Protein AF-A0A8B7QAJ6-F1 (afdb_monomer_lite)

Structure (mmCIF, N/CA/C/O backbone):
data_AF-A0A8B7QAJ6-F1
#
_entry.id   AF-A0A8B7QAJ6-F1
#
loop_
_atom_site.group_PDB
_atom_site.id
_atom_site.type_symbol
_atom_site.label_atom_id
_atom_site.label_alt_id
_atom_site.label_comp_id
_atom_site.label_asym_id
_atom_site.label_entity_id
_atom_site.label_seq_id
_atom_site.pdbx_PDB_ins_code
_atom_site.Cartn_x
_atom_site.Cartn_y
_atom_site.Cartn_z
_atom_site.occupancy
_atom_site.B_iso_or_equiv
_atom_site.auth_seq_id
_atom_site.auth_comp_id
_atom_site.auth_asym_id
_atom_site.auth_atom_id
_atom_site.pdbx_PDB_model_num
ATOM 1 N N . MET A 1 1 ? -40.095 -1.294 -1.589 1.00 33.19 1 MET A N 1
ATOM 2 C CA . MET A 1 1 ? -38.670 -1.291 -1.985 1.00 33.19 1 MET A CA 1
ATOM 3 C C . MET A 1 1 ? -38.020 -0.110 -1.271 1.00 33.19 1 MET A C 1
ATOM 5 O O . MET A 1 1 ? -38.062 0.997 -1.782 1.00 33.19 1 MET A O 1
ATOM 9 N N . TYR A 1 2 ? -37.567 -0.297 -0.029 1.00 33.94 2 TYR A N 1
ATOM 10 C CA . TYR A 1 2 ? -36.956 0.777 0.764 1.00 33.94 2 TYR A CA 1
ATOM 11 C C . TYR A 1 2 ? -35.429 0.615 0.713 1.00 33.94 2 TYR A C 1
ATOM 13 O O . TYR A 1 2 ? -34.953 -0.514 0.861 1.00 33.94 2 TYR A O 1
ATOM 21 N N . PRO A 1 3 ? -34.658 1.682 0.437 1.00 34.91 3 PRO A N 1
ATOM 22 C CA . PRO A 1 3 ? -33.202 1.600 0.381 1.00 34.91 3 PRO A CA 1
ATOM 23 C C . PRO A 1 3 ? -32.612 1.208 1.755 1.00 34.91 3 PRO A C 1
ATOM 25 O O . PRO A 1 3 ? -33.289 1.364 2.776 1.00 34.91 3 PRO A O 1
ATOM 28 N N . PRO A 1 4 ? -31.362 0.693 1.804 1.00 45.84 4 PRO A N 1
ATOM 29 C CA . PRO A 1 4 ? -30.633 0.495 3.066 1.00 45.84 4 PRO A CA 1
ATOM 30 C C . PRO A 1 4 ? -30.643 1.795 3.874 1.00 45.84 4 PRO A C 1
ATOM 32 O O . PRO A 1 4 ? -30.748 2.853 3.256 1.00 45.84 4 PRO A O 1
ATOM 35 N N . SER A 1 5 ? -30.550 1.722 5.213 1.00 52.25 5 SER A N 1
ATOM 36 C CA . SER A 1 5 ? -30.750 2.873 6.114 1.00 52.25 5 SER A CA 1
ATOM 37 C C . SER A 1 5 ? -30.172 4.164 5.493 1.00 52.25 5 SER A C 1
ATOM 39 O O . SER A 1 5 ? -28.950 4.311 5.360 1.00 52.25 5 SER A O 1
ATOM 41 N N . PRO A 1 6 ? -31.032 5.076 4.991 1.00 51.38 6 PRO A N 1
ATOM 42 C CA . PRO A 1 6 ? -30.605 6.103 4.033 1.00 51.38 6 PRO A CA 1
ATOM 43 C C . PRO A 1 6 ? -29.643 7.130 4.642 1.00 51.38 6 PRO A C 1
ATOM 45 O O . PRO A 1 6 ? -29.064 7.938 3.927 1.00 51.38 6 PRO A O 1
ATOM 48 N N . GLN A 1 7 ? -29.446 7.074 5.960 1.00 65.88 7 GLN A N 1
ATOM 49 C CA . GLN A 1 7 ? -28.558 7.945 6.716 1.00 65.88 7 GLN A CA 1
ATOM 50 C C . GLN A 1 7 ? -27.114 7.425 6.816 1.00 65.88 7 GLN A C 1
ATOM 52 O O . GLN A 1 7 ? -26.213 8.238 6.983 1.00 65.88 7 GLN A O 1
ATOM 57 N N . VAL A 1 8 ? -26.872 6.108 6.721 1.00 78.88 8 VAL A N 1
ATOM 58 C CA . VAL A 1 8 ? -25.520 5.527 6.905 1.00 78.88 8 VAL A CA 1
ATOM 59 C C . VAL A 1 8 ? -24.815 5.303 5.568 1.00 78.88 8 VAL A C 1
ATOM 61 O O . VAL A 1 8 ? -23.650 5.646 5.410 1.00 78.88 8 VAL A O 1
ATOM 64 N N . THR A 1 9 ? -25.540 4.786 4.573 1.00 79.94 9 THR A N 1
ATOM 65 C CA . THR A 1 9 ? -25.000 4.452 3.241 1.00 79.94 9 THR A CA 1
ATOM 66 C C . THR A 1 9 ? -24.290 5.599 2.492 1.00 79.94 9 THR A C 1
ATOM 68 O O . THR A 1 9 ? -23.315 5.304 1.805 1.00 79.94 9 THR A O 1
ATOM 71 N N . PRO A 1 10 ? -24.715 6.882 2.560 1.00 83.50 10 PRO A N 1
ATOM 72 C CA . PRO A 1 10 ? -24.036 7.949 1.815 1.00 83.50 10 PRO A CA 1
ATOM 73 C C . PRO A 1 10 ? -22.690 8.376 2.426 1.00 83.50 10 PRO A C 1
ATOM 75 O O . PRO A 1 10 ? -21.965 9.158 1.805 1.00 83.50 10 PRO A O 1
ATOM 78 N N . LEU A 1 11 ? -22.343 7.899 3.627 1.00 83.38 11 LEU A N 1
ATOM 79 C CA . LEU A 1 11 ? -21.072 8.216 4.274 1.00 83.38 11 LEU A CA 1
ATOM 80 C C . LEU A 1 11 ? -19.915 7.546 3.521 1.00 83.38 11 LEU A C 1
ATOM 82 O O . LEU A 1 11 ? -19.939 6.350 3.241 1.00 83.38 11 LEU A O 1
ATOM 86 N N . ARG A 1 12 ? -18.882 8.331 3.193 1.00 77.81 12 ARG A N 1
ATOM 87 C CA . ARG A 1 12 ? -17.734 7.858 2.398 1.00 77.81 12 ARG A CA 1
ATOM 88 C C . ARG A 1 12 ? -16.640 7.198 3.234 1.00 77.81 12 ARG A C 1
ATOM 90 O O . ARG A 1 12 ? -15.906 6.362 2.717 1.00 77.81 12 ARG A O 1
ATOM 97 N N . PHE A 1 13 ? -16.496 7.584 4.501 1.00 78.06 13 PHE A N 1
ATOM 98 C CA . PHE A 1 13 ? -15.418 7.099 5.361 1.00 78.06 13 PHE A CA 1
ATOM 99 C C . PHE A 1 13 ? -15.903 5.974 6.273 1.00 78.06 13 PHE A C 1
ATOM 101 O O . PHE A 1 13 ? -16.912 6.113 6.960 1.00 78.06 13 PHE A O 1
ATOM 108 N N . GLY A 1 14 ? -15.134 4.881 6.339 1.00 77.31 14 GLY A N 1
ATOM 109 C CA . GLY A 1 14 ? -15.485 3.714 7.156 1.00 77.31 14 GLY A CA 1
ATOM 110 C C . GLY A 1 14 ? -15.685 4.037 8.641 1.00 77.31 14 GLY A C 1
ATOM 111 O O . GLY A 1 14 ? -16.632 3.556 9.243 1.00 77.31 14 GLY A O 1
ATOM 112 N N . LYS A 1 15 ? -14.874 4.938 9.215 1.00 76.94 15 LYS A N 1
ATOM 113 C CA . LYS A 1 15 ? -15.010 5.341 10.628 1.00 76.94 15 LYS A CA 1
ATOM 114 C C . LYS A 1 15 ? -16.349 6.013 10.937 1.00 76.94 15 LYS A C 1
ATOM 116 O O . LYS A 1 15 ? -16.897 5.801 12.014 1.00 76.94 15 LYS A O 1
ATOM 121 N N . ASP A 1 16 ? -16.861 6.799 9.997 1.00 81.12 16 ASP A N 1
ATOM 122 C CA . ASP A 1 16 ? -18.128 7.513 10.159 1.00 81.12 16 ASP A CA 1
ATOM 123 C C . ASP A 1 16 ? -19.300 6.534 10.006 1.00 81.12 16 ASP A C 1
ATOM 125 O O . ASP A 1 16 ? -20.283 6.608 10.743 1.00 81.12 16 ASP A O 1
ATOM 129 N N . VAL A 1 17 ? -19.166 5.566 9.089 1.00 84.56 17 VAL A N 1
ATOM 130 C CA . VAL A 1 17 ? -20.109 4.448 8.931 1.00 84.56 17 VAL A CA 1
ATOM 131 C C . VAL A 1 17 ? -20.188 3.630 10.219 1.00 84.56 17 VAL A C 1
ATOM 133 O O . VAL A 1 17 ? -21.291 3.378 10.703 1.00 84.56 17 VAL A O 1
ATOM 136 N N . ASP A 1 18 ? -19.045 3.266 10.799 1.00 81.31 18 ASP A N 1
ATOM 137 C CA . ASP A 1 18 ? -18.968 2.499 12.045 1.00 81.31 18 ASP A CA 1
ATOM 138 C C . ASP A 1 18 ? -19.584 3.276 13.219 1.00 81.31 18 ASP A C 1
ATOM 140 O O . ASP A 1 18 ? -20.423 2.741 13.947 1.00 81.31 18 ASP A O 1
ATOM 144 N N . GLY A 1 19 ? -19.236 4.561 13.367 1.00 79.75 19 GLY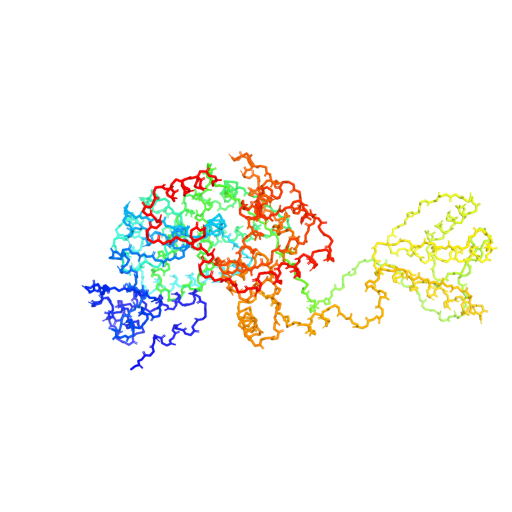 A N 1
ATOM 145 C CA . GLY A 1 19 ? -19.789 5.438 14.403 1.00 79.75 19 GLY A CA 1
ATOM 146 C C . GLY A 1 19 ? -21.307 5.581 14.293 1.00 79.75 19 GLY A C 1
ATOM 147 O O . GLY A 1 19 ? -22.032 5.406 15.276 1.00 79.75 19 GLY A O 1
ATOM 148 N N . LYS A 1 20 ? -21.824 5.803 13.079 1.00 82.88 20 LYS A N 1
ATOM 149 C CA . LYS A 1 20 ? -23.268 5.921 12.862 1.00 82.88 20 LYS A CA 1
ATOM 150 C C . LYS A 1 20 ? -23.992 4.586 13.029 1.00 82.88 20 LYS A C 1
ATOM 152 O O . LYS A 1 20 ? -25.082 4.569 13.600 1.00 82.88 20 LYS A O 1
ATOM 157 N N . CYS A 1 21 ? -23.402 3.478 12.583 1.00 84.44 21 CYS A N 1
ATOM 158 C CA . CYS A 1 21 ? -23.931 2.136 12.826 1.00 84.44 21 CYS A CA 1
ATOM 159 C C . CYS A 1 21 ? -24.071 1.888 14.334 1.00 84.44 21 CYS A C 1
ATOM 161 O O . CYS A 1 21 ? -25.157 1.547 14.800 1.00 84.44 21 CYS A O 1
ATOM 163 N N . HIS A 1 22 ? -23.025 2.198 15.106 1.00 79.88 22 HIS A N 1
ATOM 164 C CA . HIS A 1 22 ? -23.041 2.090 16.561 1.00 79.88 22 HIS A CA 1
ATOM 165 C C . HIS A 1 22 ? -24.148 2.936 17.200 1.00 79.88 22 HIS A C 1
ATOM 167 O O . HIS A 1 22 ? -24.888 2.426 18.038 1.00 79.88 22 HIS A O 1
ATOM 173 N N . SER A 1 23 ? -24.331 4.182 16.748 1.00 81.75 23 SER A N 1
ATOM 174 C CA . SER A 1 23 ? -25.391 5.066 17.257 1.00 81.75 23 SER A CA 1
ATOM 175 C C . SER A 1 23 ? -26.812 4.501 17.093 1.00 81.75 23 SER A C 1
ATOM 177 O O . SER A 1 23 ? -27.722 4.938 17.787 1.00 81.75 23 SER A O 1
ATOM 179 N N . LEU A 1 24 ? -27.009 3.534 16.186 1.00 83.50 24 LEU A N 1
ATOM 180 C CA . LEU A 1 24 ? -28.307 2.916 15.895 1.00 83.50 24 LEU A CA 1
ATOM 181 C C . LEU A 1 24 ? -28.462 1.500 16.466 1.00 83.50 24 LEU A C 1
ATOM 183 O O . LEU A 1 24 ? -29.592 1.028 16.584 1.00 83.50 24 LEU A O 1
ATOM 187 N N . THR A 1 25 ? -27.361 0.797 16.750 1.00 83.38 25 THR A N 1
ATOM 188 C CA . THR A 1 25 ? -27.375 -0.610 17.196 1.00 83.38 25 THR A CA 1
ATOM 189 C C . THR A 1 25 ? -26.867 -0.808 18.623 1.00 83.38 25 THR A C 1
ATOM 191 O O . THR A 1 25 ? -26.862 -1.936 19.112 1.00 83.38 25 THR A O 1
ATOM 194 N N . ALA A 1 26 ? -26.404 0.244 19.302 1.00 77.94 26 ALA A N 1
ATOM 195 C CA . ALA A 1 26 ? -25.867 0.128 20.653 1.00 77.94 26 ALA A CA 1
ATOM 196 C C . ALA A 1 26 ? -26.904 -0.413 21.654 1.00 77.94 26 ALA A C 1
ATOM 198 O O . ALA A 1 26 ? -28.081 -0.061 21.613 1.00 77.94 26 ALA A O 1
ATOM 199 N N . SER A 1 27 ? -26.451 -1.234 22.606 1.00 75.44 27 SER A N 1
ATOM 200 C CA . SER A 1 27 ? -27.291 -1.911 23.610 1.00 75.44 27 SER A CA 1
ATOM 201 C C . SER A 1 27 ? -28.209 -0.959 24.375 1.00 75.44 27 SER A C 1
ATOM 203 O O . SER A 1 27 ? -29.375 -1.274 24.590 1.00 75.44 27 SER A O 1
ATOM 205 N N . TYR A 1 28 ? -27.688 0.203 24.778 1.00 76.25 28 TYR A N 1
ATOM 206 C CA . TYR A 1 28 ? -28.457 1.200 25.521 1.00 76.25 28 TYR A CA 1
ATOM 207 C C . TYR A 1 28 ? -29.518 1.875 24.642 1.00 76.25 28 TYR A C 1
ATOM 209 O O . TYR A 1 28 ? -30.638 2.063 25.101 1.00 76.25 28 TYR A O 1
ATOM 217 N N . VAL A 1 29 ? -29.224 2.142 23.364 1.00 79.75 29 VAL A N 1
ATOM 218 C CA . VAL A 1 29 ? -30.201 2.687 22.402 1.00 79.75 29 VAL A CA 1
ATOM 219 C C . VAL A 1 29 ? -31.328 1.688 22.168 1.00 79.75 29 VAL A C 1
ATOM 221 O O . VAL A 1 29 ? -32.495 2.062 22.175 1.00 79.75 29 VAL A O 1
ATOM 224 N N . ARG A 1 30 ? -30.998 0.399 22.039 1.00 80.44 30 ARG A N 1
ATOM 225 C CA . ARG A 1 30 ? -31.990 -0.677 21.892 1.00 80.44 30 ARG A CA 1
ATOM 226 C C . ARG A 1 30 ? -32.877 -0.815 23.132 1.00 80.44 30 ARG A C 1
ATOM 228 O O . ARG A 1 30 ? -34.089 -0.954 23.004 1.00 80.44 30 ARG A O 1
ATOM 235 N N . ALA A 1 31 ? -32.292 -0.738 24.328 1.00 80.19 31 ALA A N 1
ATOM 236 C CA . ALA A 1 31 ? -33.040 -0.781 25.585 1.00 80.19 31 ALA A CA 1
ATOM 237 C C . ALA A 1 31 ? -33.952 0.446 25.757 1.00 80.19 31 ALA A C 1
ATOM 239 O O . ALA A 1 31 ? -35.096 0.305 26.182 1.00 80.19 31 ALA A O 1
ATOM 240 N N . GLN A 1 32 ? -33.475 1.637 25.383 1.00 80.25 32 GLN A N 1
ATOM 241 C CA . GLN A 1 32 ? -34.286 2.856 25.377 1.00 80.25 32 GLN A CA 1
ATOM 242 C C . GLN A 1 32 ? -35.402 2.777 24.330 1.00 80.25 32 GLN A C 1
ATOM 244 O O . GLN A 1 32 ? -36.522 3.170 24.621 1.00 80.25 32 GLN A O 1
ATOM 249 N N . TYR A 1 33 ? -35.145 2.196 23.156 1.00 81.38 33 TYR A N 1
ATOM 250 C CA . TYR A 1 33 ? -36.158 1.992 22.118 1.00 81.38 33 TYR A CA 1
ATOM 251 C C . TYR A 1 33 ? -37.296 1.058 22.561 1.00 81.38 33 TYR A C 1
ATOM 253 O O . TYR A 1 33 ? -38.456 1.283 22.222 1.00 81.38 33 TYR A O 1
ATOM 261 N N . GLN A 1 34 ? -36.993 0.033 23.365 1.00 80.44 34 GLN A N 1
ATOM 262 C CA . GLN A 1 34 ? -38.026 -0.821 23.969 1.00 80.44 34 GLN A CA 1
ATOM 263 C C . GLN A 1 34 ? -38.953 -0.044 24.917 1.00 80.44 34 GLN A C 1
ATOM 265 O O . GLN A 1 34 ? -40.098 -0.448 25.110 1.00 80.44 34 GLN A O 1
ATOM 270 N N . GLN A 1 35 ? -38.468 1.051 25.510 1.00 82.81 35 GLN A N 1
ATOM 271 C CA . GLN A 1 35 ? -39.243 1.921 26.398 1.00 82.81 35 GLN A CA 1
ATOM 272 C C . GLN A 1 35 ? -39.936 3.060 25.633 1.00 82.81 35 GLN A C 1
ATOM 274 O O . GLN A 1 35 ? -41.063 3.418 25.968 1.00 82.81 35 GLN A O 1
ATOM 279 N N . ASP A 1 36 ? -39.288 3.600 24.599 1.00 83.62 36 ASP A N 1
ATOM 280 C CA . ASP A 1 36 ? -39.780 4.686 23.753 1.00 83.62 36 ASP A CA 1
ATOM 281 C C . ASP A 1 36 ? -39.615 4.349 22.252 1.00 83.62 36 ASP A C 1
ATOM 283 O O . ASP A 1 36 ? -38.520 4.484 21.689 1.00 83.62 36 ASP A O 1
ATOM 287 N N . PRO A 1 37 ? -40.711 3.970 21.562 1.00 80.81 37 PRO A N 1
ATOM 288 C CA . PRO A 1 37 ? -40.695 3.616 20.141 1.00 80.81 37 PRO A CA 1
ATOM 289 C C . PRO A 1 37 ? -40.375 4.776 19.185 1.00 80.81 37 PRO A C 1
ATOM 291 O O . PRO A 1 37 ? -40.286 4.553 17.975 1.00 80.81 37 PRO A O 1
ATOM 294 N N . SER A 1 38 ? -40.255 6.014 19.677 1.00 81.12 38 SER A N 1
ATOM 295 C CA . SER A 1 38 ? -39.935 7.186 18.850 1.00 81.12 38 SER A CA 1
ATOM 296 C C . SER A 1 38 ? -38.433 7.357 18.580 1.00 81.12 38 SER A C 1
ATOM 298 O O . SER A 1 38 ? -38.045 8.114 17.685 1.00 81.12 38 SER A O 1
ATOM 300 N N . LEU A 1 39 ? -37.578 6.635 19.314 1.00 80.88 39 LEU A N 1
ATOM 301 C CA . LEU A 1 39 ? -36.126 6.731 19.191 1.00 80.88 39 LEU A CA 1
ATOM 302 C C . LEU A 1 39 ? -35.588 6.078 17.900 1.00 80.88 39 LEU A C 1
ATOM 304 O O . LEU A 1 39 ? -36.123 5.074 17.413 1.00 80.88 39 LEU A O 1
ATOM 308 N N . PRO A 1 40 ? -34.499 6.623 17.326 1.00 80.44 40 PRO A N 1
ATOM 309 C CA . PRO A 1 40 ? -33.894 6.076 16.119 1.00 80.44 40 PRO A CA 1
ATOM 310 C C . PRO A 1 40 ? -33.198 4.738 16.409 1.00 80.44 40 PRO A C 1
ATOM 312 O O . PRO A 1 40 ? -32.322 4.657 17.264 1.00 80.44 40 PRO A O 1
ATOM 315 N N . HIS A 1 41 ? -33.535 3.701 15.642 1.00 83.81 41 HIS A N 1
ATOM 316 C CA . HIS A 1 41 ? -32.908 2.378 15.716 1.00 83.81 41 HIS A CA 1
ATOM 317 C C . HIS A 1 41 ? -32.678 1.802 14.310 1.00 83.81 41 HIS A C 1
ATOM 319 O O . HIS A 1 41 ? -33.256 2.257 13.316 1.00 83.81 41 HIS A O 1
ATOM 325 N N . CYS A 1 42 ? -31.830 0.777 14.205 1.00 85.44 42 CYS A N 1
ATOM 326 C CA . CYS A 1 42 ? -31.621 0.064 12.947 1.00 85.44 42 CYS A CA 1
ATOM 327 C C . CYS A 1 42 ? -32.628 -1.082 12.778 1.00 85.44 42 CYS A C 1
ATOM 329 O O . CYS A 1 42 ? -32.404 -2.190 13.265 1.00 85.44 42 CYS A O 1
ATOM 331 N N . ARG A 1 43 ? -33.691 -0.850 12.001 1.00 85.75 43 ARG A N 1
ATOM 332 C CA . ARG A 1 43 ? -34.704 -1.873 11.688 1.00 85.75 43 ARG A CA 1
ATOM 333 C C . ARG A 1 43 ? -34.108 -3.188 11.160 1.00 85.75 43 ARG A C 1
ATOM 335 O O . ARG A 1 43 ? -34.517 -4.257 11.590 1.00 85.75 43 ARG A O 1
ATOM 342 N N . PHE A 1 44 ? -33.108 -3.110 10.276 1.00 88.31 44 PHE A N 1
ATOM 343 C CA . PHE A 1 44 ? -32.477 -4.293 9.672 1.00 88.31 44 PHE A CA 1
ATOM 344 C C . PHE A 1 44 ? -31.742 -5.182 10.682 1.00 88.31 44 PHE A C 1
ATOM 346 O O . PHE A 1 44 ? -31.613 -6.389 10.479 1.00 88.31 44 PHE A O 1
ATOM 353 N N . TYR A 1 45 ? -31.190 -4.581 11.737 1.00 87.88 45 TYR A N 1
ATOM 354 C CA . TYR A 1 45 ? -30.513 -5.328 12.790 1.00 87.88 45 TYR A CA 1
ATOM 355 C C . TYR A 1 45 ? -31.524 -5.955 13.750 1.00 87.88 45 TYR A C 1
ATOM 357 O O . TYR A 1 45 ? -31.380 -7.129 14.064 1.00 87.88 45 TYR A O 1
ATOM 365 N N . GLU A 1 46 ? -32.570 -5.222 14.144 1.00 85.88 46 GLU A N 1
ATOM 366 C CA . GLU A 1 46 ? -33.631 -5.768 15.004 1.00 85.88 46 GLU A CA 1
ATOM 367 C C . GLU A 1 46 ? -34.349 -6.951 14.341 1.00 85.88 46 GLU A C 1
ATOM 369 O O . GLU A 1 46 ? -34.492 -8.005 14.953 1.00 85.88 46 GLU A O 1
ATOM 374 N N . GLU A 1 47 ? -34.725 -6.837 13.061 1.00 86.69 47 GLU A N 1
ATOM 375 C CA . GLU A 1 47 ? -35.355 -7.945 12.323 1.00 86.69 47 GLU A CA 1
ATOM 376 C C . GLU A 1 47 ? -34.425 -9.170 12.211 1.00 86.69 47 GLU A C 1
ATOM 378 O O . GLU A 1 47 ? -34.880 -10.316 12.292 1.00 86.69 47 GLU A O 1
ATOM 383 N N . PHE A 1 48 ? -33.113 -8.944 12.076 1.00 87.75 48 PHE A N 1
ATOM 384 C CA . PHE A 1 48 ? -32.113 -10.013 12.086 1.00 87.75 48 PHE A CA 1
ATOM 385 C C . PHE A 1 48 ? -31.942 -10.646 13.476 1.00 87.75 48 PHE A C 1
ATOM 387 O O . PHE A 1 48 ? -31.799 -11.863 13.578 1.00 87.75 48 PHE A O 1
ATOM 394 N N . ASP A 1 49 ? -31.977 -9.857 14.548 1.00 85.38 49 ASP A N 1
ATOM 395 C CA . ASP A 1 49 ? -31.829 -10.360 15.916 1.00 85.38 49 ASP A CA 1
ATOM 396 C C . ASP A 1 49 ? -33.015 -11.243 16.327 1.00 85.38 49 ASP A C 1
ATOM 398 O O . ASP A 1 49 ? -32.825 -12.272 16.975 1.00 85.38 49 ASP A O 1
ATOM 402 N N . VAL A 1 50 ? -34.225 -10.879 15.888 1.00 84.81 50 VAL A N 1
ATOM 403 C CA . VAL A 1 50 ? -35.462 -11.614 16.193 1.00 84.81 50 VAL A CA 1
ATOM 404 C C . VAL A 1 50 ? -35.572 -12.917 15.393 1.00 84.81 50 VAL A C 1
ATOM 406 O O . VAL A 1 50 ? -35.894 -13.958 15.965 1.00 84.81 50 VAL A O 1
ATOM 409 N N . HIS A 1 51 ? -35.320 -12.885 14.079 1.00 84.69 51 HIS A N 1
ATOM 410 C CA . HIS A 1 51 ? -35.588 -14.028 13.189 1.00 84.69 51 HIS A CA 1
ATOM 411 C C . HIS A 1 51 ? -34.333 -14.627 12.540 1.00 84.69 51 HIS A C 1
ATOM 413 O O . HIS A 1 51 ? -34.261 -15.834 12.311 1.00 84.69 51 HIS A O 1
ATOM 419 N N . GLY A 1 52 ? -33.337 -13.796 12.240 1.00 77.88 52 GLY A N 1
ATOM 420 C CA . GLY A 1 52 ? -32.186 -14.162 11.412 1.00 77.88 52 GLY A CA 1
ATOM 421 C C . GLY A 1 52 ? -31.183 -15.107 12.072 1.00 77.88 52 GLY A C 1
ATOM 422 O O . GLY A 1 52 ? -30.483 -15.824 11.367 1.00 77.88 52 GLY A O 1
ATOM 423 N N . ARG A 1 53 ? -31.130 -15.180 13.409 1.00 81.06 53 ARG A N 1
ATOM 424 C CA . ARG A 1 53 ? -30.237 -16.126 14.114 1.00 81.06 53 ARG A CA 1
ATOM 425 C C . ARG A 1 53 ? -30.689 -17.582 14.031 1.00 81.06 53 ARG A C 1
ATOM 427 O O . ARG A 1 53 ? -29.885 -18.480 14.231 1.00 81.06 53 ARG A O 1
ATOM 434 N N . GLN A 1 54 ? -31.975 -17.827 13.789 1.00 81.38 54 GLN A N 1
ATOM 435 C CA . GLN A 1 54 ? -32.535 -19.184 13.783 1.00 81.38 54 GLN A CA 1
ATOM 436 C C . GLN A 1 54 ? -32.428 -19.851 12.409 1.00 81.38 54 GLN A C 1
ATOM 438 O O . GLN A 1 54 ? -32.479 -21.075 12.309 1.00 81.38 54 GLN A O 1
ATOM 443 N N . VAL A 1 55 ? -32.293 -19.050 11.350 1.00 81.69 55 VAL A N 1
ATOM 444 C CA . VAL A 1 55 ? -32.306 -19.519 9.967 1.00 81.69 55 VAL A CA 1
ATOM 445 C C . VAL A 1 55 ? -30.909 -19.344 9.373 1.00 81.69 55 VAL A C 1
ATOM 447 O O . VAL A 1 55 ? -30.518 -18.212 9.083 1.00 81.69 55 VAL A O 1
ATOM 450 N N . PRO A 1 56 ? -30.140 -20.429 9.170 1.00 83.44 56 PRO A N 1
ATOM 451 C CA . PRO A 1 56 ? -28.861 -20.328 8.484 1.00 83.44 56 PRO A CA 1
ATOM 452 C C . PRO A 1 56 ? -29.073 -19.934 7.019 1.00 83.44 56 PRO A C 1
ATOM 454 O O . PRO A 1 56 ? -30.108 -20.232 6.413 1.00 83.44 56 PRO A O 1
ATOM 457 N N . LEU A 1 57 ? -28.068 -19.285 6.428 1.00 87.75 57 LEU A N 1
ATOM 458 C CA . LEU A 1 57 ? -28.065 -19.025 4.991 1.00 87.75 57 LEU A CA 1
ATOM 459 C C . LEU A 1 57 ? -28.157 -20.351 4.214 1.00 87.75 57 LEU A C 1
ATOM 461 O O . LEU A 1 57 ? -27.439 -21.300 4.545 1.00 87.75 57 LEU A O 1
ATOM 465 N N . PRO A 1 58 ? -29.010 -20.439 3.174 1.00 87.88 58 PRO A N 1
ATOM 466 C CA . PRO A 1 58 ? -29.084 -21.638 2.354 1.00 87.88 58 PRO A CA 1
ATOM 467 C C . PRO A 1 58 ? -27.769 -21.852 1.597 1.00 87.88 58 PRO A C 1
ATOM 469 O O . PRO A 1 58 ? -27.030 -20.899 1.332 1.00 87.88 58 PRO A O 1
ATOM 472 N N . ALA A 1 59 ? -27.493 -23.105 1.227 1.00 89.31 59 ALA A N 1
ATOM 473 C CA . ALA A 1 59 ? -26.290 -23.460 0.485 1.00 89.31 59 ALA A CA 1
ATOM 474 C C . ALA A 1 59 ? -26.202 -22.659 -0.825 1.00 89.31 59 ALA A C 1
ATOM 476 O O . ALA A 1 59 ? -27.103 -22.703 -1.662 1.00 89.31 59 ALA A O 1
ATOM 477 N N . GLY A 1 60 ? -25.114 -21.910 -0.980 1.00 90.56 60 GLY A N 1
ATOM 478 C CA . GLY A 1 60 ? -24.884 -21.023 -2.111 1.00 90.56 60 GLY A CA 1
ATOM 479 C C . GLY A 1 60 ? -23.573 -20.262 -1.955 1.00 90.56 60 GLY A C 1
ATOM 480 O O . GLY A 1 60 ? -23.023 -20.171 -0.857 1.00 90.56 60 GLY A O 1
ATOM 481 N N . ILE A 1 61 ? -23.068 -19.731 -3.065 1.00 93.25 61 ILE A N 1
ATOM 482 C CA . ILE A 1 61 ? -21.911 -18.833 -3.081 1.00 93.25 61 ILE A CA 1
ATOM 483 C C . ILE A 1 61 ? -22.461 -17.411 -3.097 1.00 93.25 61 ILE A C 1
ATOM 485 O O . ILE A 1 61 ? -23.286 -17.085 -3.949 1.00 93.25 61 ILE A O 1
ATOM 489 N N . TYR A 1 62 ? -22.024 -16.582 -2.151 1.00 92.56 62 TYR A N 1
ATOM 490 C CA . TYR A 1 62 ? -22.526 -15.222 -1.998 1.00 92.56 62 TYR A CA 1
ATOM 491 C C . TYR A 1 62 ? -21.393 -14.211 -2.125 1.00 92.56 62 TYR A C 1
ATOM 493 O O . TYR A 1 62 ? -20.490 -14.178 -1.287 1.00 92.56 62 TYR A O 1
ATOM 501 N N . ASN A 1 63 ? -21.477 -13.337 -3.127 1.00 93.12 63 ASN A N 1
ATOM 502 C CA . ASN A 1 63 ? -20.645 -12.141 -3.183 1.00 93.12 63 ASN A CA 1
ATOM 503 C C . ASN A 1 63 ? -21.215 -11.037 -2.275 1.00 93.12 63 ASN A C 1
ATOM 505 O O . ASN A 1 63 ? -22.323 -11.134 -1.740 1.00 93.12 63 ASN A O 1
ATOM 509 N N . LEU A 1 64 ? -20.472 -9.935 -2.125 1.00 90.25 64 LEU A N 1
ATOM 510 C CA . LEU A 1 64 ? -20.902 -8.791 -1.310 1.00 90.25 64 LEU A CA 1
ATOM 511 C C . LEU A 1 64 ? -22.253 -8.218 -1.764 1.00 90.25 64 LEU A C 1
ATOM 513 O O . LEU A 1 64 ? -23.069 -7.827 -0.929 1.00 90.25 64 LEU A O 1
ATOM 517 N N . ASP A 1 65 ? -22.504 -8.170 -3.071 1.00 91.19 65 ASP A N 1
ATOM 518 C CA . ASP A 1 65 ? -23.761 -7.647 -3.609 1.00 91.19 65 ASP A CA 1
ATOM 519 C C . ASP A 1 65 ? -24.912 -8.652 -3.501 1.00 91.19 65 ASP A C 1
ATOM 521 O O . ASP A 1 65 ? -26.043 -8.246 -3.224 1.00 91.19 65 ASP A O 1
ATOM 525 N N . ASP A 1 66 ? -24.622 -9.954 -3.571 1.00 92.88 66 ASP A N 1
ATOM 526 C CA . ASP A 1 66 ? -25.610 -11.008 -3.327 1.00 92.88 66 ASP A CA 1
ATOM 527 C C . ASP A 1 66 ? -26.080 -10.988 -1.871 1.00 92.88 66 ASP A C 1
ATOM 529 O O . ASP A 1 66 ? -27.283 -11.030 -1.605 1.00 92.88 66 ASP A O 1
ATOM 533 N N . LEU A 1 67 ? -25.155 -10.827 -0.916 1.00 91.38 67 LEU A N 1
ATOM 534 C CA . LEU A 1 67 ? -25.486 -10.670 0.504 1.00 91.38 67 LEU A CA 1
ATOM 535 C C . LEU A 1 67 ? -26.355 -9.434 0.747 1.00 91.38 67 LEU A C 1
ATOM 537 O O . LEU A 1 67 ? -27.352 -9.508 1.468 1.00 91.38 67 LEU A O 1
ATOM 541 N N . LYS A 1 68 ? -26.037 -8.297 0.111 1.00 91.69 68 LYS A N 1
ATOM 542 C CA . LYS A 1 68 ? -26.891 -7.098 0.174 1.00 91.69 68 LYS A CA 1
ATOM 543 C C . LYS A 1 68 ? -28.270 -7.359 -0.433 1.00 91.69 68 LYS A C 1
ATOM 545 O O . LYS A 1 68 ? -29.263 -6.870 0.103 1.00 91.69 68 LYS A O 1
ATOM 550 N N . ALA A 1 69 ? -28.358 -8.109 -1.531 1.00 91.00 69 ALA A N 1
ATOM 551 C CA . ALA A 1 69 ? -29.628 -8.461 -2.159 1.00 91.00 69 ALA A CA 1
ATOM 552 C C . ALA A 1 69 ? -30.475 -9.382 -1.265 1.00 91.00 69 ALA A C 1
ATOM 554 O O . ALA A 1 69 ? -31.684 -9.177 -1.151 1.00 91.00 69 ALA A O 1
ATOM 555 N N . VAL A 1 70 ? -29.860 -10.353 -0.583 1.00 89.62 70 VAL A N 1
ATOM 556 C CA . VAL A 1 70 ? -30.519 -11.187 0.438 1.00 89.62 70 VAL A CA 1
ATOM 557 C C . VAL A 1 70 ? -31.022 -10.322 1.592 1.00 89.62 70 VAL A C 1
ATOM 559 O O . VAL A 1 70 ? -32.213 -10.370 1.899 1.00 89.62 70 VAL A O 1
ATOM 562 N N . GLY A 1 71 ? -30.172 -9.450 2.143 1.00 89.56 71 GLY A N 1
ATOM 563 C CA . GLY A 1 71 ? -30.559 -8.520 3.208 1.00 89.56 71 GLY A CA 1
ATOM 564 C C . GLY A 1 71 ? -31.727 -7.610 2.813 1.00 89.56 71 GLY A C 1
ATOM 565 O O . GLY A 1 71 ? -32.656 -7.415 3.591 1.00 89.56 71 GLY A O 1
ATOM 566 N N . ARG A 1 72 ? -31.764 -7.125 1.563 1.00 88.88 72 ARG A N 1
ATOM 567 C CA . ARG A 1 72 ? -32.891 -6.332 1.034 1.00 88.88 72 ARG A CA 1
ATOM 568 C C . ARG A 1 72 ? -34.180 -7.134 0.858 1.00 88.88 72 ARG A C 1
ATOM 570 O O . ARG A 1 72 ? -35.254 -6.560 1.008 1.00 88.88 72 ARG A O 1
ATOM 577 N N . ARG A 1 73 ? -34.092 -8.420 0.504 1.00 89.25 73 ARG A N 1
ATOM 578 C CA . ARG A 1 73 ? -35.264 -9.295 0.320 1.00 89.25 73 ARG A CA 1
ATOM 579 C C . ARG A 1 73 ? -35.880 -9.722 1.649 1.00 89.25 73 ARG A C 1
ATOM 581 O O . ARG A 1 73 ? -37.098 -9.738 1.756 1.00 89.25 73 ARG A O 1
ATOM 588 N N . GLN A 1 74 ? -35.046 -10.066 2.628 1.00 87.44 74 GLN A N 1
ATOM 589 C CA . GLN A 1 74 ? -35.480 -10.596 3.927 1.00 87.44 74 GLN A CA 1
ATOM 590 C C . GLN A 1 74 ? -35.628 -9.525 5.017 1.00 87.44 74 GLN A C 1
ATOM 592 O O . GLN A 1 74 ? -36.204 -9.812 6.057 1.00 87.44 74 GLN A O 1
ATOM 597 N N . GLY A 1 75 ? -35.124 -8.306 4.793 1.00 89.19 75 GLY A N 1
ATOM 598 C CA . GLY A 1 75 ? -35.116 -7.246 5.808 1.00 89.19 75 GLY A CA 1
ATOM 599 C C . GLY A 1 75 ? -33.972 -7.368 6.819 1.00 89.19 75 GLY A C 1
ATOM 600 O O . GLY A 1 75 ? -33.949 -6.666 7.821 1.00 89.19 75 GLY A O 1
ATOM 601 N N . TRP A 1 76 ? -32.975 -8.217 6.568 1.00 91.25 76 TRP A N 1
ATOM 602 C CA . TRP A 1 76 ? -31.873 -8.450 7.504 1.00 91.25 76 TRP A CA 1
ATOM 603 C C . TRP A 1 76 ? -30.642 -7.603 7.210 1.00 91.25 76 TRP A C 1
ATOM 605 O O . TRP A 1 76 ? -30.338 -7.266 6.063 1.00 91.25 76 TRP A O 1
ATOM 615 N N . CYS A 1 77 ? -29.881 -7.297 8.260 1.00 89.12 77 CYS A N 1
ATOM 616 C CA . CYS A 1 77 ? -28.587 -6.648 8.117 1.00 89.12 77 CYS A CA 1
ATOM 617 C C . CYS A 1 77 ? -27.561 -7.623 7.504 1.00 89.12 77 CYS A C 1
ATOM 619 O O . CYS A 1 77 ? -27.180 -8.591 8.167 1.00 89.12 77 CYS A O 1
ATOM 621 N N . PRO A 1 78 ? -27.043 -7.364 6.286 1.00 90.62 78 PRO A N 1
ATOM 622 C CA . PRO A 1 78 ? -26.130 -8.289 5.616 1.00 90.62 78 PRO A CA 1
ATOM 623 C C . PRO A 1 78 ? -24.787 -8.437 6.343 1.00 90.62 78 PRO A C 1
ATOM 625 O O . PRO A 1 78 ? -24.177 -9.497 6.280 1.00 90.62 78 PRO A O 1
ATOM 628 N N . TYR A 1 79 ? -24.336 -7.404 7.062 1.00 88.38 79 TYR A N 1
ATOM 629 C CA . TYR A 1 79 ? -23.081 -7.435 7.818 1.00 88.38 79 TYR A CA 1
ATOM 630 C C . TYR A 1 79 ? -23.130 -8.442 8.977 1.00 88.38 79 TYR A C 1
ATOM 632 O O . TYR A 1 79 ? -22.274 -9.318 9.082 1.00 88.38 79 TYR A O 1
ATOM 640 N N . PHE A 1 80 ? -24.161 -8.357 9.823 1.00 86.44 80 PHE A N 1
ATOM 641 C CA . PHE A 1 80 ? -24.330 -9.282 10.946 1.00 86.44 80 PHE A CA 1
ATOM 642 C C . PHE A 1 80 ? -24.732 -10.686 10.488 1.00 86.44 80 PHE A C 1
ATOM 644 O O . PHE A 1 80 ? -24.285 -11.664 11.083 1.00 86.44 80 PHE A O 1
ATOM 651 N N . LEU A 1 81 ? -25.495 -10.789 9.396 1.00 88.44 81 LEU A N 1
ATOM 652 C CA . LEU A 1 81 ? -25.813 -12.061 8.750 1.00 88.44 81 LEU A CA 1
ATOM 653 C C . LEU A 1 81 ? -24.551 -12.786 8.270 1.00 88.44 81 LEU A C 1
ATOM 655 O O . LEU A 1 81 ? -24.373 -13.964 8.577 1.00 88.44 81 LEU A O 1
ATOM 659 N N . ALA A 1 82 ? -23.660 -12.085 7.559 1.00 88.62 82 ALA A N 1
ATOM 660 C CA . ALA A 1 82 ? -22.395 -12.647 7.096 1.00 88.62 82 ALA A CA 1
ATOM 661 C C . ALA A 1 82 ? -21.533 -13.106 8.273 1.00 88.62 82 ALA A C 1
ATOM 663 O O . ALA A 1 82 ? -21.040 -14.228 8.254 1.00 88.62 82 ALA A O 1
ATOM 664 N N . ARG A 1 83 ? -21.423 -12.275 9.319 1.00 84.62 83 ARG A N 1
ATOM 665 C CA . ARG A 1 83 ? -20.670 -12.595 10.536 1.00 84.62 83 ARG A CA 1
ATOM 666 C C . ARG A 1 83 ? -21.188 -13.858 11.222 1.00 84.62 83 ARG A C 1
ATOM 668 O O . ARG A 1 83 ? -20.413 -14.769 11.460 1.00 84.62 83 ARG A O 1
ATOM 675 N N . TYR A 1 84 ? -22.492 -13.943 11.479 1.00 84.50 84 TYR A N 1
ATOM 676 C CA . TYR A 1 84 ? -23.090 -15.127 12.103 1.00 84.50 84 TYR A CA 1
ATOM 677 C C . TYR A 1 84 ? -22.902 -16.391 11.249 1.00 84.50 84 TYR A C 1
ATOM 679 O O . TYR A 1 84 ? -22.659 -17.479 11.765 1.00 84.50 84 TYR A O 1
ATOM 687 N N . SER A 1 85 ? -22.950 -16.238 9.924 1.00 87.44 85 SER A N 1
ATOM 688 C CA . SER A 1 85 ? -22.816 -17.352 8.983 1.00 87.44 85 SER A CA 1
ATOM 689 C C . SER A 1 85 ? -21.388 -17.897 8.859 1.00 87.44 85 SER A C 1
ATOM 691 O O . SER A 1 85 ? -21.223 -18.977 8.295 1.00 87.44 85 SER A O 1
ATOM 693 N N . ILE A 1 86 ? -20.364 -17.222 9.407 1.00 86.31 86 ILE A N 1
ATOM 694 C CA . ILE A 1 86 ? -18.971 -17.715 9.418 1.00 86.31 86 ILE A CA 1
ATOM 695 C C . ILE A 1 86 ? -18.883 -19.082 10.108 1.00 86.31 86 ILE A C 1
ATOM 697 O O . ILE A 1 86 ? -18.172 -19.960 9.626 1.00 86.31 86 ILE A O 1
ATOM 701 N N . LEU A 1 87 ? -19.660 -19.296 11.176 1.00 81.94 87 LEU A N 1
ATOM 702 C CA . LEU A 1 87 ? -19.693 -20.553 11.938 1.00 81.94 87 LEU A CA 1
ATOM 703 C C . LEU A 1 87 ? -20.168 -21.759 11.112 1.00 81.94 87 LEU A C 1
ATOM 705 O O . LEU A 1 87 ? -19.804 -22.896 11.409 1.00 81.94 87 LEU A O 1
ATOM 709 N N . HIS A 1 88 ? -20.994 -21.521 10.092 1.00 84.56 88 HIS A N 1
ATOM 710 C CA . HIS A 1 88 ? -21.580 -22.563 9.245 1.00 84.56 88 HIS A CA 1
ATOM 711 C C . HIS A 1 88 ? -20.929 -22.648 7.858 1.00 84.56 88 HIS A C 1
ATOM 713 O O . HIS A 1 88 ? -21.195 -23.591 7.114 1.00 84.56 88 HIS A O 1
ATOM 719 N N . ALA A 1 89 ? -20.092 -21.677 7.494 1.00 87.19 89 ALA A N 1
ATOM 720 C CA . ALA A 1 89 ? -19.458 -21.613 6.188 1.00 87.19 89 ALA A CA 1
ATOM 721 C C . ALA A 1 89 ? -18.285 -22.599 6.077 1.00 87.19 89 ALA A C 1
ATOM 723 O O . ALA A 1 89 ? -17.473 -22.743 6.990 1.00 87.19 89 ALA A O 1
ATOM 724 N N . ASN A 1 90 ? -18.155 -23.250 4.919 1.00 88.19 90 ASN A N 1
ATOM 725 C CA . ASN A 1 90 ? -16.997 -24.101 4.625 1.00 88.19 90 ASN A CA 1
ATOM 726 C C . ASN A 1 90 ? -15.811 -23.308 4.062 1.00 88.19 90 ASN A C 1
ATOM 728 O O . ASN A 1 90 ? -14.663 -23.658 4.316 1.00 88.19 90 ASN A O 1
ATOM 732 N N . VAL A 1 91 ? -16.091 -22.255 3.291 1.00 90.62 91 VAL A N 1
ATOM 733 C CA . VAL A 1 91 ? -15.087 -21.389 2.664 1.00 90.62 91 VAL A CA 1
ATOM 734 C C . VAL A 1 91 ? -15.431 -19.948 3.004 1.00 90.62 91 VAL A C 1
ATOM 736 O O . VAL A 1 91 ? -16.551 -19.503 2.761 1.00 90.62 91 VAL A O 1
ATOM 739 N N . VAL A 1 92 ? -14.463 -19.223 3.560 1.00 89.00 92 VAL A N 1
ATOM 740 C CA . VAL A 1 92 ? -14.607 -17.812 3.923 1.00 89.00 92 VAL A CA 1
ATOM 741 C C . VAL A 1 92 ? -13.451 -17.036 3.305 1.00 89.00 92 VAL A C 1
ATOM 743 O O . VAL A 1 92 ? -12.294 -17.419 3.458 1.00 89.00 92 VAL A O 1
ATOM 746 N N . VAL A 1 93 ? -13.768 -15.946 2.605 1.00 90.69 93 VAL A N 1
ATOM 747 C CA . VAL A 1 93 ? -12.786 -15.086 1.932 1.00 90.69 93 VAL A CA 1
ATOM 748 C C . VAL A 1 93 ? -12.852 -13.689 2.545 1.00 90.69 93 VAL A C 1
ATOM 750 O O . VAL A 1 93 ? -13.868 -13.006 2.440 1.00 90.69 93 VAL A O 1
ATOM 753 N N . TYR A 1 94 ? -11.770 -13.257 3.193 1.00 87.75 94 TYR A N 1
ATOM 754 C CA . TYR A 1 94 ? -11.623 -11.909 3.749 1.00 87.75 94 TYR A CA 1
ATOM 755 C C . TYR A 1 94 ? -10.167 -11.425 3.660 1.00 87.75 94 TYR A C 1
ATOM 757 O O . TYR A 1 94 ? -9.244 -12.201 3.432 1.00 87.75 94 TYR A O 1
ATOM 765 N N . SER A 1 95 ? -9.958 -10.120 3.847 1.00 86.31 95 SER A N 1
ATOM 766 C CA . SER A 1 95 ? -8.632 -9.481 3.804 1.00 86.31 95 SER A CA 1
ATOM 767 C C . SER A 1 95 ? -7.748 -9.860 5.003 1.00 86.31 95 SER A C 1
ATOM 769 O O . SER A 1 95 ? -8.260 -10.116 6.094 1.00 86.31 95 SER A O 1
ATOM 771 N N . TYR A 1 96 ? -6.417 -9.795 4.846 1.00 83.88 96 TYR A N 1
ATOM 772 C CA . TYR A 1 96 ? -5.445 -10.115 5.903 1.00 83.88 96 TYR A CA 1
ATOM 773 C C . TYR A 1 96 ? -5.680 -9.356 7.210 1.00 83.88 96 TYR A C 1
ATOM 775 O O . TYR A 1 96 ? -5.408 -9.891 8.283 1.00 83.88 96 TYR A O 1
ATOM 783 N N . HIS A 1 97 ? -6.200 -8.126 7.140 1.00 82.06 97 HIS A N 1
ATOM 784 C CA . HIS A 1 97 ? -6.468 -7.311 8.325 1.00 82.06 97 HIS A CA 1
ATOM 785 C C . HIS A 1 97 ? -7.438 -7.988 9.301 1.00 82.06 97 HIS A C 1
ATOM 787 O O . HIS A 1 97 ? -7.285 -7.819 10.504 1.00 82.06 97 HIS A O 1
ATOM 793 N N . TYR A 1 98 ? -8.381 -8.803 8.821 1.00 82.12 98 TYR A N 1
ATOM 794 C CA . TYR A 1 98 ? -9.322 -9.513 9.694 1.00 82.12 98 TYR A CA 1
ATOM 795 C C . TYR A 1 98 ? -8.669 -10.633 10.507 1.00 82.12 98 TYR A C 1
ATOM 797 O O . TYR A 1 98 ? -9.214 -11.016 11.536 1.00 82.12 98 TYR A O 1
ATOM 805 N N . LEU A 1 99 ? -7.516 -11.146 10.066 1.00 81.75 99 LEU A N 1
ATOM 806 C CA . LEU A 1 99 ? -6.796 -12.226 10.742 1.00 81.75 99 LEU A CA 1
ATOM 807 C C . LEU A 1 99 ? -5.562 -11.731 11.505 1.00 81.75 99 LEU A C 1
ATOM 809 O O . LEU A 1 99 ? -5.234 -12.278 12.553 1.00 81.75 99 LEU A O 1
ATOM 813 N N . LEU A 1 100 ? -4.873 -10.717 10.977 1.00 80.75 100 LEU A N 1
ATOM 814 C CA . LEU A 1 100 ? -3.608 -10.216 11.519 1.00 80.75 100 LEU A CA 1
ATOM 815 C C . LEU A 1 100 ? -3.768 -8.980 12.404 1.00 80.75 100 LEU A C 1
ATOM 817 O O . LEU A 1 100 ? -2.901 -8.743 13.243 1.00 80.75 100 LEU A O 1
ATOM 821 N N . ASP A 1 101 ? -4.816 -8.162 12.223 1.00 75.00 101 ASP A N 1
ATOM 822 C CA . ASP A 1 101 ? -5.064 -7.046 13.142 1.00 75.00 101 ASP A CA 1
ATOM 823 C C . ASP A 1 101 ? -5.708 -7.605 14.409 1.00 75.00 101 ASP A C 1
ATOM 825 O O . ASP A 1 101 ? -6.867 -8.022 14.362 1.00 75.00 101 ASP A O 1
ATOM 829 N N . PRO A 1 102 ? -5.023 -7.583 15.560 1.00 69.19 102 PRO A N 1
ATOM 830 C CA . PRO A 1 102 ? -5.561 -8.189 16.768 1.00 69.19 102 PRO A CA 1
ATOM 831 C C . PRO A 1 102 ? -6.837 -7.490 17.279 1.00 69.19 102 PRO A C 1
ATOM 833 O O . PRO A 1 102 ? -7.623 -8.105 17.992 1.00 69.19 102 PRO A O 1
ATOM 836 N N . LYS A 1 103 ? -7.130 -6.249 16.846 1.00 68.75 103 LYS A N 1
ATOM 837 C CA . LYS A 1 103 ? -8.412 -5.575 17.156 1.00 68.75 103 LYS A CA 1
ATOM 838 C C . LYS A 1 103 ? -9.622 -6.296 16.566 1.00 68.75 103 LYS A C 1
ATOM 840 O O . LYS A 1 103 ? -10.721 -6.206 17.115 1.00 68.75 103 LYS A O 1
ATOM 845 N N . ILE A 1 104 ? -9.425 -6.923 15.407 1.00 72.25 104 ILE A N 1
ATOM 846 C CA . ILE A 1 104 ? -10.473 -7.555 14.596 1.00 72.25 104 ILE A CA 1
ATOM 847 C C . ILE A 1 104 ? -10.360 -9.077 14.694 1.00 72.25 104 ILE A C 1
ATOM 849 O O . ILE A 1 104 ? -11.379 -9.759 14.783 1.00 72.25 104 ILE A O 1
ATOM 853 N N . ALA A 1 105 ? -9.134 -9.600 14.743 1.00 69.62 105 ALA A N 1
ATOM 854 C CA . ALA A 1 105 ? -8.850 -11.023 14.776 1.00 69.62 105 ALA A CA 1
ATOM 855 C C . ALA A 1 105 ? -9.538 -11.716 15.946 1.00 69.62 105 ALA A C 1
ATOM 857 O O . ALA A 1 105 ? -10.121 -12.768 15.736 1.00 69.62 105 ALA A O 1
ATOM 858 N N . ASP A 1 106 ? -9.584 -11.132 17.143 1.00 66.75 106 ASP A N 1
ATOM 859 C CA . ASP A 1 106 ? -10.271 -11.748 18.288 1.00 66.75 106 ASP A CA 1
ATOM 860 C C . ASP A 1 106 ? -11.775 -11.972 18.056 1.00 66.75 106 ASP A C 1
ATOM 862 O O . ASP A 1 106 ? -12.368 -12.860 18.669 1.00 66.75 106 ASP A O 1
ATOM 866 N N . LEU A 1 107 ? -12.398 -11.178 17.178 1.00 64.88 107 LEU A N 1
ATOM 867 C CA . LEU A 1 107 ? -13.819 -11.299 16.848 1.00 64.88 107 LEU A CA 1
ATOM 868 C C . LEU A 1 107 ? -14.083 -12.466 15.893 1.00 64.88 107 LEU A C 1
ATOM 870 O O . LEU A 1 107 ? -15.127 -13.093 16.002 1.00 64.88 107 LEU A O 1
ATOM 874 N N . VAL A 1 108 ? -13.157 -12.738 14.971 1.00 67.56 108 VAL A N 1
ATOM 875 C CA . VAL A 1 108 ? -13.312 -13.761 13.921 1.00 67.56 108 VAL A CA 1
ATOM 876 C C . VAL A 1 108 ? -12.626 -15.071 14.319 1.00 67.56 108 VAL A C 1
ATOM 878 O O . VAL A 1 108 ? -13.183 -16.149 14.165 1.00 67.56 108 VAL A O 1
ATOM 881 N N . SER A 1 109 ? -11.424 -14.997 14.888 1.00 64.44 109 SER A N 1
ATOM 882 C CA . SER A 1 109 ? -10.587 -16.153 15.238 1.00 64.44 109 SER A CA 1
ATOM 883 C C . SER A 1 109 ? -11.169 -17.030 16.341 1.00 64.44 109 SER A C 1
ATOM 885 O O . SER A 1 109 ? -10.949 -18.238 16.315 1.00 64.44 109 SER A O 1
ATOM 887 N N . LYS A 1 110 ? -11.949 -16.462 17.272 1.00 64.38 110 LYS A N 1
ATOM 888 C CA . LYS A 1 110 ? -12.674 -17.244 18.288 1.00 64.38 110 LYS A CA 1
ATOM 889 C C . LYS A 1 110 ? -13.752 -18.137 17.680 1.00 64.38 110 LYS A C 1
ATOM 891 O O . LYS A 1 110 ? -14.058 -19.181 18.246 1.00 64.38 110 LYS A O 1
ATOM 896 N N . GLU A 1 111 ? -14.307 -17.723 16.546 1.00 64.88 111 GLU A N 1
ATOM 897 C CA . GLU A 1 111 ? -15.354 -18.445 15.824 1.00 64.88 111 GLU A CA 1
ATOM 898 C C . GLU A 1 111 ? -14.762 -19.482 14.845 1.00 64.88 111 GLU A C 1
ATOM 900 O O . GLU A 1 111 ? -15.464 -20.394 14.412 1.00 64.88 111 GLU A O 1
ATOM 905 N N . LEU A 1 112 ? -13.461 -19.404 14.528 1.00 69.19 112 LEU A N 1
ATOM 906 C CA . LEU A 1 112 ? -12.788 -20.341 13.624 1.00 69.19 112 LEU A CA 1
ATOM 907 C C . LEU A 1 112 ? -12.424 -21.662 14.322 1.00 69.19 112 LEU A C 1
ATOM 909 O O . LEU A 1 112 ? -11.821 -21.706 15.396 1.00 69.19 112 LEU A O 1
ATOM 913 N N . ALA A 1 113 ? -12.737 -22.779 13.664 1.00 66.56 113 ALA A N 1
ATOM 914 C CA . ALA A 1 113 ? -12.405 -24.109 14.162 1.00 66.56 113 ALA A CA 1
ATOM 915 C C . ALA A 1 113 ? -10.886 -24.375 14.140 1.00 66.56 113 ALA A C 1
ATOM 917 O O . ALA A 1 113 ? -10.193 -24.046 13.180 1.00 66.56 113 ALA A O 1
ATOM 918 N N . ARG A 1 114 ? -10.368 -25.116 15.135 1.00 72.56 114 ARG A N 1
ATOM 919 C CA . ARG A 1 114 ? -8.957 -25.578 15.188 1.00 72.56 114 ARG A CA 1
ATOM 920 C C . ARG A 1 114 ? -8.518 -26.441 13.989 1.00 72.56 114 ARG A C 1
ATOM 922 O O . ARG A 1 114 ? -7.335 -26.718 13.848 1.00 72.56 114 ARG A O 1
ATOM 929 N N . LYS A 1 115 ? -9.463 -26.895 13.160 1.00 83.50 115 LYS A N 1
ATOM 930 C CA . LYS A 1 115 ? -9.242 -27.709 11.952 1.00 83.50 115 LYS A CA 1
ATOM 931 C C . LYS A 1 115 ? -9.371 -26.890 10.655 1.00 83.50 115 LYS A C 1
ATOM 933 O O . LYS A 1 115 ? -9.747 -27.441 9.627 1.00 83.50 115 LYS A O 1
ATOM 938 N N . ALA A 1 116 ? -9.128 -25.582 10.706 1.00 85.12 116 ALA A N 1
ATOM 939 C CA . ALA A 1 116 ? -9.195 -24.713 9.535 1.00 85.12 116 ALA A CA 1
ATOM 940 C C . ALA A 1 116 ? -7.896 -24.752 8.712 1.00 85.12 116 ALA A C 1
ATOM 942 O O . ALA A 1 116 ? -6.798 -24.819 9.266 1.00 85.12 116 ALA A O 1
ATOM 943 N N . VAL A 1 117 ? -8.031 -24.660 7.386 1.00 86.12 117 VAL A N 1
ATOM 944 C CA . VAL A 1 117 ? -6.919 -24.415 6.458 1.00 86.12 117 VAL A CA 1
ATOM 945 C C . VAL A 1 117 ? -6.931 -22.932 6.105 1.00 86.12 117 VAL A C 1
ATOM 947 O O . VAL A 1 117 ? -7.931 -22.428 5.600 1.00 86.12 117 VAL A O 1
ATOM 950 N N . VAL A 1 118 ? -5.830 -22.233 6.384 1.00 86.56 118 VAL A N 1
ATOM 951 C CA . VAL A 1 118 ? -5.681 -20.804 6.077 1.00 86.56 118 VAL A CA 1
ATOM 952 C C . VAL A 1 118 ? -4.755 -20.649 4.881 1.00 86.56 118 VAL A C 1
ATOM 954 O O . VA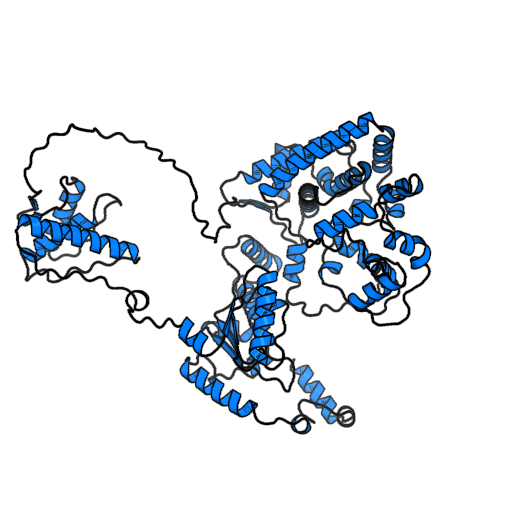L A 1 118 ? -3.624 -21.131 4.905 1.00 86.56 118 VAL A O 1
ATOM 957 N N . VAL A 1 119 ? -5.231 -19.951 3.853 1.00 87.69 119 VAL A N 1
ATOM 958 C CA . VAL A 1 119 ? -4.453 -19.623 2.657 1.00 87.69 119 VAL A CA 1
ATOM 959 C C . VAL A 1 119 ? -4.233 -18.115 2.628 1.00 87.69 119 VAL A C 1
ATOM 961 O O . VAL A 1 119 ? -5.189 -17.347 2.543 1.00 87.69 119 VAL A O 1
ATOM 964 N N . PHE A 1 120 ? -2.972 -17.691 2.707 1.00 86.88 120 PHE A N 1
ATOM 965 C CA . PHE A 1 120 ? -2.589 -16.319 2.390 1.00 86.88 120 PHE A CA 1
ATOM 966 C C . PHE A 1 120 ? -2.227 -16.259 0.909 1.00 86.88 120 PHE A C 1
ATOM 968 O O . PHE A 1 120 ? -1.122 -16.638 0.523 1.00 86.88 120 PHE A O 1
ATOM 975 N N . ASP A 1 121 ? -3.167 -15.802 0.088 1.00 85.25 121 ASP A N 1
ATOM 976 C CA . ASP A 1 121 ? -2.861 -15.414 -1.290 1.00 85.25 121 ASP A CA 1
ATOM 977 C C . ASP A 1 121 ? -1.989 -14.150 -1.285 1.00 85.25 121 ASP A C 1
ATOM 979 O O . ASP A 1 121 ? -2.032 -13.437 -0.292 1.00 85.25 121 ASP A O 1
ATOM 983 N N . GLU A 1 122 ? -1.175 -13.871 -2.306 1.00 80.00 122 GLU A N 1
ATOM 984 C CA . GLU A 1 122 ? -0.350 -12.646 -2.443 1.00 80.00 122 GLU A CA 1
ATOM 985 C C . GLU A 1 122 ? 0.407 -12.177 -1.172 1.00 80.00 122 GLU A C 1
ATOM 987 O O . GLU A 1 122 ? 0.589 -10.987 -0.904 1.00 80.00 122 GLU A O 1
ATOM 992 N N . ALA A 1 123 ? 0.912 -13.124 -0.374 1.00 81.25 123 ALA A N 1
ATOM 993 C CA . ALA A 1 123 ? 1.472 -12.881 0.963 1.00 81.25 123 ALA A CA 1
ATOM 994 C C . ALA A 1 123 ? 2.821 -12.130 0.996 1.00 81.25 123 ALA A C 1
ATOM 996 O O . ALA A 1 123 ? 3.492 -12.084 2.030 1.00 81.25 123 ALA A O 1
ATOM 997 N N . HIS A 1 124 ? 3.252 -11.538 -0.118 1.00 78.88 124 HIS A N 1
ATOM 998 C CA . HIS A 1 124 ? 4.542 -10.867 -0.214 1.00 78.88 124 HIS A CA 1
ATOM 999 C C . HIS A 1 124 ? 4.620 -9.641 0.711 1.00 78.88 124 HIS A C 1
ATOM 1001 O O . HIS A 1 124 ? 5.707 -9.366 1.196 1.00 78.88 124 HIS A O 1
ATOM 1007 N N . ASN A 1 125 ? 3.508 -8.955 1.012 1.00 76.06 125 ASN A N 1
ATOM 1008 C CA . ASN A 1 125 ? 3.440 -7.751 1.864 1.00 76.06 125 ASN A CA 1
ATOM 1009 C C . ASN A 1 125 ? 3.020 -8.016 3.326 1.00 76.06 125 ASN A C 1
ATOM 1011 O O . ASN A 1 125 ? 2.725 -7.075 4.069 1.00 76.06 125 ASN A O 1
ATOM 1015 N N . ILE A 1 126 ? 2.988 -9.279 3.765 1.00 84.06 126 ILE A N 1
ATOM 1016 C CA . ILE A 1 126 ? 2.504 -9.647 5.107 1.00 84.06 126 ILE A CA 1
ATOM 1017 C C . ILE A 1 126 ? 3.296 -8.970 6.237 1.00 84.06 126 ILE A C 1
ATOM 1019 O O . ILE A 1 126 ? 2.743 -8.611 7.274 1.00 84.06 126 ILE A O 1
ATOM 1023 N N . ASP A 1 127 ? 4.589 -8.739 6.013 1.00 81.00 127 ASP A N 1
ATOM 1024 C CA . ASP A 1 127 ? 5.478 -8.059 6.946 1.00 81.00 127 ASP A CA 1
ATOM 1025 C C . ASP A 1 127 ? 5.048 -6.611 7.193 1.00 81.00 127 ASP A C 1
ATOM 1027 O O . ASP A 1 127 ? 4.984 -6.169 8.340 1.00 81.00 127 ASP A O 1
ATOM 1031 N N . ASN A 1 128 ? 4.707 -5.890 6.127 1.00 80.94 128 ASN A N 1
ATOM 1032 C CA . ASN A 1 128 ? 4.235 -4.512 6.211 1.00 80.94 128 ASN A CA 1
ATOM 1033 C C . ASN A 1 128 ? 2.860 -4.440 6.890 1.00 80.94 128 ASN A C 1
ATOM 1035 O O . ASN A 1 128 ? 2.669 -3.605 7.769 1.00 80.94 128 ASN A O 1
ATOM 1039 N N . VAL A 1 129 ? 1.948 -5.372 6.586 1.00 81.56 129 VAL A N 1
ATOM 1040 C CA . VAL A 1 129 ? 0.619 -5.443 7.227 1.00 81.56 129 VAL A CA 1
ATOM 1041 C C . VAL A 1 129 ? 0.732 -5.637 8.743 1.00 81.56 129 VAL A C 1
ATOM 1043 O O . VAL A 1 129 ? 0.033 -4.967 9.504 1.00 81.56 129 VAL A O 1
ATOM 1046 N N . CYS A 1 130 ? 1.631 -6.514 9.196 1.00 80.94 130 CYS A N 1
ATOM 1047 C CA . CYS A 1 130 ? 1.891 -6.737 10.621 1.00 80.94 130 CYS A CA 1
ATOM 1048 C C . CYS A 1 130 ? 2.538 -5.526 11.313 1.00 80.94 130 CYS A C 1
ATOM 1050 O O . CYS A 1 130 ? 2.269 -5.260 12.485 1.00 80.94 130 CYS A O 1
ATOM 1052 N N . ILE A 1 131 ? 3.412 -4.795 10.615 1.00 80.38 131 ILE A N 1
ATOM 1053 C CA . ILE A 1 131 ? 4.017 -3.567 11.149 1.00 80.38 131 ILE A CA 1
ATOM 1054 C C . ILE A 1 131 ? 2.942 -2.488 11.298 1.00 80.38 131 ILE A C 1
ATOM 1056 O O . ILE A 1 131 ? 2.838 -1.867 12.357 1.00 80.38 131 ILE A O 1
ATOM 1060 N N . ASP A 1 132 ? 2.114 -2.305 10.274 1.00 77.56 132 ASP A N 1
ATOM 1061 C CA . ASP A 1 132 ? 1.074 -1.283 10.259 1.00 77.56 132 ASP A CA 1
ATOM 1062 C C . ASP A 1 132 ? -0.003 -1.550 11.316 1.00 77.56 132 ASP A C 1
ATOM 1064 O O . ASP A 1 132 ? -0.412 -0.613 12.005 1.00 77.56 132 ASP A O 1
ATOM 1068 N N . SER A 1 133 ? -0.403 -2.812 11.526 1.00 75.62 133 SER A N 1
ATOM 1069 C CA . SER A 1 133 ? -1.439 -3.180 12.505 1.00 75.62 133 SER A CA 1
ATOM 1070 C C . SER A 1 133 ? -1.057 -2.857 13.957 1.00 75.62 133 SER A C 1
ATOM 1072 O O . SER A 1 133 ? -1.930 -2.510 14.764 1.00 75.62 133 SER A O 1
ATOM 1074 N N . MET A 1 134 ? 0.241 -2.921 14.273 1.00 76.50 134 MET A N 1
ATOM 1075 C CA . MET A 1 134 ? 0.801 -2.694 15.611 1.00 76.50 134 MET A CA 1
ATOM 1076 C C . MET A 1 134 ? 1.416 -1.299 15.793 1.00 76.50 134 MET A C 1
ATOM 1078 O O . MET A 1 134 ? 1.725 -0.900 16.921 1.00 76.50 134 MET A O 1
ATOM 1082 N N . SER A 1 135 ? 1.601 -0.544 14.709 1.00 78.25 135 SER A N 1
ATOM 1083 C CA . SER A 1 135 ? 2.130 0.818 14.751 1.00 78.25 135 SER A CA 1
ATOM 1084 C C . SER A 1 135 ? 1.052 1.839 15.131 1.00 78.25 135 SER A C 1
ATOM 1086 O O . SER A 1 135 ? -0.114 1.733 14.752 1.00 78.25 135 SER A O 1
ATOM 1088 N N . VAL A 1 136 ? 1.435 2.863 15.899 1.00 82.75 136 VAL A N 1
ATOM 1089 C CA . VAL A 1 136 ? 0.541 3.968 16.273 1.00 82.75 136 VAL A CA 1
ATOM 1090 C C . VAL A 1 136 ? 1.241 5.297 16.028 1.00 82.75 136 VAL A C 1
ATOM 1092 O O . VAL A 1 136 ? 2.284 5.576 16.616 1.00 82.75 136 VAL A O 1
ATOM 1095 N N . ASN A 1 137 ? 0.628 6.139 15.194 1.00 84.75 137 ASN A N 1
ATOM 1096 C CA . ASN A 1 137 ? 1.152 7.453 14.830 1.00 84.75 137 ASN A CA 1
ATOM 1097 C C . ASN A 1 137 ? 0.409 8.563 15.584 1.00 84.75 137 ASN A C 1
ATOM 1099 O O . ASN A 1 137 ? -0.791 8.766 15.393 1.00 84.75 137 ASN A O 1
ATOM 1103 N N . LEU A 1 138 ? 1.128 9.313 16.422 1.00 86.31 138 LEU A N 1
ATOM 1104 C CA . LEU A 1 138 ? 0.592 10.458 17.161 1.00 86.31 138 LEU A CA 1
ATOM 1105 C C . LEU A 1 138 ? 1.110 11.763 16.554 1.00 86.31 138 LEU A C 1
ATOM 1107 O O . LEU A 1 138 ? 2.314 11.992 16.482 1.00 86.31 138 LEU A O 1
ATOM 1111 N N . THR A 1 139 ? 0.193 12.642 16.147 1.00 88.56 139 THR A N 1
ATOM 1112 C CA . THR A 1 139 ? 0.526 13.978 15.628 1.00 88.56 139 THR A CA 1
ATOM 1113 C C . THR A 1 139 ? 0.102 15.065 16.610 1.00 88.56 139 THR A C 1
ATOM 1115 O O . THR A 1 139 ? -0.788 14.852 17.436 1.00 88.56 139 THR A O 1
ATOM 1118 N N . ARG A 1 140 ? 0.673 16.272 16.492 1.00 87.88 140 ARG A N 1
ATOM 1119 C CA . ARG A 1 140 ? 0.254 17.426 17.309 1.00 87.88 140 ARG A CA 1
ATOM 1120 C C . ARG A 1 140 ? -1.246 17.714 17.170 1.00 87.88 140 ARG A C 1
ATOM 1122 O O . ARG A 1 140 ? -1.926 17.864 18.178 1.00 87.88 140 ARG A O 1
ATOM 1129 N N . ARG A 1 141 ? -1.773 17.657 15.939 1.00 89.62 141 ARG A N 1
ATOM 1130 C CA . ARG A 1 141 ? -3.213 17.806 15.655 1.00 89.62 141 ARG A CA 1
ATOM 1131 C C . ARG A 1 141 ? -4.053 16.766 16.401 1.00 89.62 141 ARG A C 1
ATOM 1133 O O . ARG A 1 141 ? -5.094 17.110 16.950 1.00 89.62 141 ARG A O 1
ATOM 1140 N N . THR A 1 142 ? -3.593 15.513 16.459 1.00 89.19 142 THR A N 1
ATOM 1141 C CA . THR A 1 142 ? -4.258 14.448 17.226 1.00 89.19 142 THR A CA 1
ATOM 1142 C C . THR A 1 142 ? -4.335 14.809 18.709 1.00 89.19 142 THR A C 1
ATOM 1144 O O . THR A 1 142 ? -5.401 14.705 19.303 1.00 89.19 142 THR A O 1
ATOM 1147 N N . LEU A 1 143 ? -3.234 15.273 19.305 1.00 90.56 143 LEU A N 1
ATOM 1148 C CA . LEU A 1 143 ? -3.183 15.595 20.735 1.00 90.56 143 LEU A CA 1
ATOM 1149 C C . LEU A 1 143 ? -3.980 16.847 21.109 1.00 90.56 143 LEU A C 1
ATOM 1151 O O . LEU A 1 143 ? -4.513 16.924 22.215 1.00 90.56 143 LEU A O 1
ATOM 1155 N N . ASP A 1 144 ? -4.071 17.824 20.212 1.00 90.88 144 ASP A N 1
ATOM 1156 C CA . ASP A 1 144 ? -4.917 19.001 20.417 1.00 90.88 144 ASP A CA 1
ATOM 1157 C C . ASP A 1 144 ? -6.404 18.615 20.388 1.00 90.88 144 ASP A C 1
ATOM 1159 O O . ASP A 1 144 ? -7.156 19.027 21.270 1.00 90.88 144 ASP A O 1
ATOM 1163 N N . ARG A 1 145 ? -6.806 17.698 19.494 1.00 91.50 145 ARG A N 1
ATOM 1164 C CA . ARG A 1 145 ? -8.150 17.092 19.530 1.00 91.50 145 ARG A CA 1
ATOM 1165 C C . ARG A 1 145 ? -8.389 16.258 20.793 1.00 91.50 145 ARG A C 1
ATOM 1167 O O . ARG A 1 145 ? -9.460 16.353 21.381 1.00 91.50 145 ARG A O 1
ATOM 1174 N N . CYS A 1 146 ? -7.395 15.498 21.269 1.00 92.31 146 CYS A N 1
ATOM 1175 C CA . CYS A 1 146 ? -7.511 14.756 22.534 1.00 92.31 146 CYS A CA 1
ATOM 1176 C C . CYS A 1 146 ? -7.829 15.670 23.723 1.00 92.31 146 CYS A C 1
ATOM 1178 O O . CYS A 1 146 ? -8.565 15.263 24.618 1.00 92.31 146 CYS A O 1
ATOM 1180 N N . GLN A 1 147 ? -7.276 16.887 23.746 1.00 92.50 147 GLN A N 1
ATOM 1181 C CA . GLN A 1 147 ? -7.533 17.843 24.820 1.00 92.50 147 GLN A CA 1
ATOM 1182 C C . GLN A 1 147 ? -8.998 18.297 24.830 1.00 92.50 147 GLN A C 1
ATOM 1184 O O . GLN A 1 147 ? -9.634 18.225 25.879 1.00 92.50 147 GLN A O 1
ATOM 1189 N N . GLY A 1 148 ? -9.546 18.664 23.666 1.00 91.38 148 GLY A N 1
ATOM 1190 C CA . GLY A 1 148 ? -10.969 18.991 23.530 1.00 91.38 148 GLY A CA 1
ATOM 1191 C C . GLY A 1 148 ? -11.871 17.818 23.924 1.00 91.38 148 GLY A C 1
ATOM 1192 O O . GLY A 1 148 ? -12.806 17.986 24.704 1.00 91.38 148 GLY A O 1
ATOM 1193 N N . ASN A 1 149 ? -11.531 16.599 23.494 1.00 90.94 149 ASN A N 1
ATOM 1194 C CA . ASN A 1 149 ? -12.286 15.395 23.853 1.00 90.94 149 ASN A CA 1
ATOM 1195 C C . ASN A 1 149 ? -12.292 15.130 25.363 1.00 90.94 149 ASN A C 1
ATOM 1197 O O . ASN A 1 149 ? -13.316 14.725 25.906 1.00 90.94 149 ASN A O 1
ATOM 1201 N N . LEU A 1 150 ? -11.170 15.356 26.056 1.00 91.31 150 LEU A N 1
ATOM 1202 C CA . LEU A 1 150 ? -11.098 15.210 27.513 1.00 91.31 150 LEU A CA 1
ATOM 1203 C C . LEU A 1 150 ? -11.975 16.232 28.242 1.00 91.31 150 LEU A C 1
ATOM 1205 O O . LEU A 1 150 ? -12.561 15.897 29.268 1.00 91.31 150 LEU A O 1
ATOM 1209 N N . GLU A 1 151 ? -12.082 17.457 27.730 1.00 91.06 151 GLU A N 1
ATOM 1210 C CA . GLU A 1 151 ? -12.964 18.486 28.292 1.00 91.06 151 GLU A CA 1
ATOM 1211 C C . GLU A 1 151 ? -14.441 18.138 28.085 1.00 91.06 151 GLU A C 1
ATOM 1213 O O . GLU A 1 151 ? -15.234 18.245 29.022 1.00 91.06 151 GLU A O 1
ATOM 1218 N N . THR A 1 152 ? -14.807 17.646 26.899 1.00 90.25 152 THR A N 1
ATOM 1219 C CA . THR A 1 152 ? -16.157 17.132 26.623 1.00 90.25 152 THR A CA 1
ATOM 1220 C C . THR A 1 152 ? -16.493 15.952 27.534 1.00 90.25 152 THR A C 1
ATOM 1222 O O . THR A 1 152 ? -17.563 15.925 28.141 1.00 90.25 152 THR A O 1
ATOM 1225 N N . LEU A 1 153 ? -15.558 15.011 27.705 1.00 89.38 153 LEU A N 1
ATOM 1226 C CA . LEU A 1 153 ? -15.738 13.845 28.571 1.00 89.38 153 LEU A CA 1
ATOM 1227 C C . LEU A 1 153 ? -15.869 14.248 30.045 1.00 89.38 153 LEU A C 1
ATOM 1229 O O . LEU A 1 153 ? -16.696 13.701 30.767 1.00 89.38 153 LEU A O 1
ATOM 1233 N N . GLN A 1 154 ? -15.109 15.250 30.490 1.00 91.25 154 GLN A N 1
ATOM 1234 C CA . GLN A 1 154 ? -15.219 15.799 31.840 1.00 91.25 154 GLN A CA 1
ATOM 1235 C C . GLN A 1 154 ? -16.592 16.434 32.089 1.00 91.25 154 GLN A C 1
ATOM 1237 O O . GLN A 1 154 ? -17.194 16.180 33.131 1.00 91.25 154 GLN A O 1
ATOM 1242 N N . LYS A 1 155 ? -17.119 17.209 31.133 1.00 90.31 155 LYS A N 1
ATOM 1243 C CA . LYS A 1 155 ? -18.478 17.770 31.218 1.00 90.31 155 LYS A CA 1
ATOM 1244 C C . LYS A 1 155 ? -19.547 16.674 31.251 1.00 90.31 155 LYS A C 1
ATOM 1246 O O . LYS A 1 155 ? -20.486 16.775 32.034 1.00 90.31 155 LYS A O 1
ATOM 1251 N N . ALA A 1 156 ? -19.390 15.619 30.450 1.00 86.75 156 ALA A N 1
ATOM 1252 C CA . ALA A 1 156 ? -20.312 14.482 30.438 1.00 86.75 156 ALA A CA 1
ATOM 1253 C C . ALA A 1 156 ? -20.326 13.732 31.781 1.00 86.75 156 ALA A C 1
ATOM 1255 O O . ALA A 1 156 ? -21.397 13.430 32.303 1.00 86.75 156 ALA A O 1
ATOM 1256 N N . VAL A 1 157 ? -19.153 13.498 32.380 1.00 87.69 157 VAL A N 1
ATOM 1257 C CA . VAL A 1 157 ? -19.041 12.865 33.706 1.00 87.69 157 VAL A CA 1
ATOM 1258 C C . VAL A 1 157 ? -19.673 13.731 34.799 1.00 87.69 157 VAL A C 1
ATOM 1260 O O . VAL A 1 157 ? -20.345 13.198 35.676 1.00 87.69 157 VAL A O 1
ATOM 1263 N N . LEU A 1 158 ? -19.509 15.057 34.748 1.00 88.00 158 LEU A N 1
ATOM 1264 C CA . LEU A 1 158 ? -20.171 15.960 35.697 1.00 88.00 158 LEU A CA 1
ATOM 1265 C C . LEU A 1 158 ? -21.697 15.902 35.553 1.00 88.00 158 LEU A C 1
ATOM 1267 O O . LEU A 1 158 ? -22.394 15.717 36.546 1.00 88.00 158 LEU A O 1
ATOM 1271 N N . ARG A 1 159 ? -22.207 15.952 34.317 1.00 87.38 159 ARG A N 1
ATOM 1272 C CA . ARG A 1 159 ? -23.646 15.856 34.041 1.00 87.38 159 ARG A CA 1
ATOM 1273 C C . ARG A 1 159 ? -24.241 14.541 34.541 1.00 87.38 159 ARG A C 1
ATOM 1275 O O . ARG A 1 159 ? -25.311 14.557 35.142 1.00 87.38 159 ARG A O 1
ATOM 1282 N N . ILE A 1 160 ? -23.562 13.412 34.315 1.00 84.19 160 ILE A N 1
ATOM 1283 C CA . ILE A 1 160 ? -24.072 12.103 34.748 1.00 84.19 160 ILE A CA 1
ATOM 1284 C C . ILE A 1 160 ? -24.001 11.927 36.264 1.00 84.19 160 ILE A C 1
ATOM 1286 O O . ILE A 1 160 ? -24.861 11.282 36.844 1.00 84.19 160 ILE A O 1
ATOM 1290 N N . LYS A 1 161 ? -23.023 12.551 36.926 1.00 84.50 161 LYS A N 1
ATOM 1291 C CA . LYS A 1 161 ? -22.939 12.571 38.390 1.00 84.50 161 LYS A CA 1
ATOM 1292 C C . LYS A 1 161 ? -24.117 13.321 39.019 1.00 84.50 161 LYS A C 1
ATOM 1294 O O . LYS A 1 161 ? -24.573 12.927 40.085 1.00 84.50 161 LYS A O 1
ATOM 1299 N N . GLU A 1 162 ? -24.602 14.374 38.360 1.00 85.62 162 GLU A N 1
ATOM 1300 C CA . GLU A 1 162 ? -25.785 15.131 38.789 1.00 85.62 162 GLU A CA 1
ATOM 1301 C C . GLU A 1 162 ? -27.104 14.412 38.472 1.00 85.62 162 GLU A C 1
ATOM 1303 O O . GLU A 1 162 ? -28.062 14.545 39.228 1.00 85.62 162 GLU A O 1
ATOM 1308 N N . THR A 1 163 ? -27.169 13.656 37.369 1.00 83.75 163 THR A N 1
ATOM 1309 C CA . THR A 1 163 ? -28.409 12.992 36.923 1.00 83.75 163 THR A CA 1
ATOM 1310 C C . THR A 1 163 ? -28.583 11.574 37.462 1.00 83.75 163 THR A C 1
ATOM 1312 O O . THR A 1 163 ? -29.692 11.223 37.851 1.00 83.75 163 THR A O 1
ATOM 1315 N N . ASP A 1 164 ? -27.528 10.754 37.489 1.00 77.19 164 ASP A N 1
ATOM 1316 C CA . ASP A 1 164 ? -27.618 9.329 37.825 1.00 77.19 164 ASP A CA 1
ATOM 1317 C C . ASP A 1 164 ? -26.315 8.784 38.454 1.00 77.19 164 ASP A C 1
ATOM 1319 O O . ASP A 1 164 ? -25.465 8.156 37.813 1.00 77.19 164 ASP A O 1
ATOM 1323 N N . GLU A 1 165 ? -26.154 9.013 39.763 1.00 80.12 165 GLU A N 1
ATOM 1324 C CA . GLU A 1 165 ? -25.001 8.520 40.530 1.00 80.12 165 GLU A CA 1
ATOM 1325 C C . GLU A 1 165 ? -24.977 6.980 40.640 1.00 80.12 165 GLU A C 1
ATOM 1327 O O . GLU A 1 165 ? -23.913 6.377 40.826 1.00 80.12 165 GLU A O 1
ATOM 1332 N N . GLN A 1 166 ? -26.135 6.320 40.518 1.00 82.00 166 GLN A N 1
ATOM 1333 C CA . GLN A 1 166 ? -26.245 4.870 40.687 1.00 82.00 166 GLN A CA 1
ATOM 1334 C C . GLN A 1 166 ? -25.474 4.126 39.593 1.00 82.00 166 GLN A C 1
ATOM 1336 O O . GLN A 1 166 ? -24.723 3.200 39.907 1.00 82.00 166 GLN A O 1
ATOM 1341 N N . ARG A 1 167 ? -25.537 4.595 38.342 1.00 77.19 167 ARG A N 1
ATOM 1342 C CA . ARG A 1 167 ? -24.780 4.011 37.218 1.00 77.19 167 ARG A CA 1
ATOM 1343 C C . ARG A 1 167 ? -23.270 4.026 37.436 1.00 77.19 167 ARG A C 1
ATOM 1345 O O . ARG A 1 167 ? -22.594 3.029 37.186 1.00 77.19 167 ARG A O 1
ATOM 1352 N N . LEU A 1 168 ? -22.726 5.135 37.941 1.00 76.50 168 LEU A N 1
ATOM 1353 C CA . LEU A 1 168 ? -21.292 5.246 38.236 1.00 76.50 168 LEU A CA 1
ATOM 1354 C C . LEU A 1 168 ? -20.874 4.301 39.373 1.00 76.50 168 LEU A C 1
ATOM 1356 O O . LEU A 1 168 ? -19.781 3.728 39.340 1.00 76.50 168 LEU A O 1
ATOM 1360 N N . ARG A 1 169 ? -21.743 4.106 40.374 1.00 79.31 169 ARG A N 1
ATOM 1361 C CA . ARG A 1 169 ? -21.510 3.152 41.470 1.00 79.31 169 ARG A CA 1
ATOM 1362 C C . ARG A 1 169 ? -21.579 1.701 40.994 1.00 79.31 169 ARG A C 1
ATOM 1364 O O . ARG A 1 169 ? -20.773 0.885 41.441 1.00 79.31 169 ARG A O 1
ATOM 1371 N N . GLU A 1 170 ? -22.489 1.377 40.081 1.00 78.25 170 GLU A N 1
ATOM 1372 C CA . GLU A 1 170 ? -22.545 0.060 39.440 1.00 78.25 170 GLU A CA 1
ATOM 1373 C C . GLU A 1 170 ? -21.301 -0.220 38.601 1.00 78.25 170 GLU A C 1
ATOM 1375 O O . GLU A 1 170 ? -20.729 -1.304 38.708 1.00 78.25 170 GLU A O 1
ATOM 1380 N N . GLU A 1 171 ? -20.835 0.752 37.812 1.00 73.62 171 GLU A N 1
ATOM 1381 C CA . GLU A 1 171 ? -19.588 0.615 37.057 1.00 73.62 171 GLU A CA 1
ATOM 1382 C C . GLU A 1 171 ? -18.414 0.329 38.002 1.00 73.62 171 GLU A C 1
ATOM 1384 O O . GLU A 1 171 ? -17.639 -0.602 37.780 1.00 73.62 171 GLU A O 1
ATOM 1389 N N . TYR A 1 172 ? -18.311 1.083 39.099 1.00 75.50 172 TYR A N 1
ATOM 1390 C CA . TYR A 1 172 ? -17.283 0.861 40.111 1.00 75.50 172 TYR A CA 1
ATOM 1391 C C . TYR A 1 172 ? -17.334 -0.563 40.681 1.00 75.50 172 TYR A C 1
ATOM 1393 O O . TYR A 1 172 ? -16.287 -1.195 40.823 1.00 75.50 172 TYR A O 1
ATOM 1401 N N . ARG A 1 173 ? -18.533 -1.088 40.962 1.00 75.75 173 ARG A N 1
ATOM 1402 C CA . ARG A 1 173 ? -18.721 -2.457 41.462 1.00 75.75 173 ARG A CA 1
ATOM 1403 C C . ARG A 1 173 ? -18.261 -3.501 40.437 1.00 75.75 173 ARG A C 1
ATOM 1405 O O . ARG A 1 173 ? -17.424 -4.337 40.771 1.00 75.75 173 ARG A O 1
ATOM 1412 N N . ARG A 1 174 ? -18.675 -3.358 39.172 1.00 72.75 174 ARG A N 1
ATOM 1413 C CA . ARG A 1 174 ? -18.257 -4.237 38.058 1.00 72.75 174 ARG A CA 1
ATOM 1414 C C . ARG A 1 174 ? -16.736 -4.248 37.861 1.00 72.75 174 ARG A C 1
ATOM 1416 O O . ARG A 1 174 ? -16.149 -5.279 37.550 1.00 72.75 174 ARG A O 1
ATOM 1423 N N . LEU A 1 175 ? -16.069 -3.110 38.062 1.00 70.75 175 LEU A N 1
ATOM 1424 C CA . LEU A 1 175 ? -14.605 -3.008 37.962 1.00 70.75 175 LEU A CA 1
ATOM 1425 C C . LEU A 1 175 ? -13.862 -3.671 39.136 1.00 70.75 175 LEU A C 1
ATOM 1427 O O . LEU A 1 175 ? -12.681 -3.999 38.997 1.00 70.75 175 LEU A O 1
ATOM 1431 N N . VAL A 1 176 ? -14.524 -3.836 40.285 1.00 69.38 176 VAL A N 1
ATOM 1432 C CA . VAL A 1 176 ? -13.972 -4.453 41.503 1.00 69.38 176 VAL A CA 1
ATOM 1433 C C . VAL A 1 176 ? -14.164 -5.969 41.500 1.00 69.38 176 VAL A C 1
ATOM 1435 O O . VAL A 1 176 ? -13.232 -6.682 41.860 1.00 69.38 176 VAL A O 1
ATOM 1438 N N . GLU A 1 177 ? -15.325 -6.450 41.054 1.00 65.56 177 GLU A N 1
ATOM 1439 C CA . GLU A 1 177 ? -15.678 -7.883 40.967 1.00 65.56 177 GLU A CA 1
ATOM 1440 C C . GLU A 1 177 ? -14.897 -8.625 39.867 1.00 65.56 177 GLU A C 1
ATOM 1442 O O . GLU A 1 177 ? -14.768 -9.846 39.893 1.00 65.56 177 GLU A O 1
ATOM 1447 N N . GLY A 1 178 ? -14.267 -7.878 38.957 1.00 61.88 178 GLY A N 1
ATOM 1448 C CA . GLY A 1 178 ? -13.411 -8.411 37.905 1.00 61.88 178 GLY A CA 1
ATOM 1449 C C . GLY A 1 178 ? -14.124 -8.482 36.557 1.00 61.88 178 GLY A C 1
ATOM 1450 O O . GLY A 1 178 ? -15.335 -8.629 36.446 1.00 61.88 178 GLY A O 1
ATOM 1451 N N . LEU A 1 179 ? -13.345 -8.377 35.482 1.00 56.72 179 LEU A N 1
ATOM 1452 C CA . LEU A 1 179 ? -13.839 -8.150 34.117 1.00 56.72 179 LEU A CA 1
ATOM 1453 C C . LEU A 1 179 ? -14.556 -9.360 33.473 1.00 56.72 179 LEU A C 1
ATOM 1455 O O . LEU A 1 179 ? -14.995 -9.259 32.326 1.00 56.72 179 LEU A O 1
ATOM 1459 N N . ARG A 1 180 ? -14.667 -10.498 34.175 1.00 47.91 180 ARG A N 1
ATOM 1460 C CA . ARG A 1 180 ? -15.074 -11.796 33.609 1.00 47.91 180 ARG A CA 1
ATOM 1461 C C . ARG A 1 180 ? -16.588 -11.929 33.414 1.00 47.91 180 ARG A C 1
ATOM 1463 O O . ARG A 1 180 ? -17.003 -12.338 32.336 1.00 47.91 180 ARG A O 1
ATOM 1470 N N . GLU A 1 181 ? -17.415 -11.489 34.362 1.00 42.91 181 GLU A N 1
ATOM 1471 C CA . GLU A 1 181 ? -18.887 -11.525 34.216 1.00 42.91 181 GLU A CA 1
ATOM 1472 C C . GLU A 1 181 ? -19.385 -10.500 33.189 1.00 42.91 181 GLU A C 1
ATOM 1474 O O . GLU A 1 181 ? -20.311 -10.751 32.421 1.00 42.91 181 GLU A O 1
ATOM 1479 N N . ALA A 1 182 ? -18.677 -9.375 33.077 1.00 44.03 182 ALA A N 1
ATOM 1480 C CA . ALA A 1 182 ? -18.938 -8.369 32.061 1.00 44.03 182 ALA A CA 1
ATOM 1481 C C . ALA A 1 182 ? -18.558 -8.822 30.644 1.00 44.03 182 ALA A C 1
ATOM 1483 O O . ALA A 1 182 ? -18.863 -8.084 29.714 1.00 44.03 182 ALA A O 1
ATOM 1484 N N . SER A 1 183 ? -17.867 -9.957 30.456 1.00 43.53 183 SER A N 1
ATOM 1485 C CA . SER A 1 183 ? -17.515 -10.482 29.126 1.00 43.53 183 SER A CA 1
ATOM 1486 C C . SER A 1 183 ? -18.551 -11.441 28.545 1.00 43.53 183 SER A C 1
ATOM 1488 O O . SER A 1 183 ? -18.733 -11.454 27.333 1.00 43.53 183 SER A O 1
ATOM 1490 N N . THR A 1 184 ? -19.285 -12.163 29.387 1.00 38.88 184 THR A N 1
ATOM 1491 C CA . THR A 1 184 ? -20.308 -13.130 28.962 1.00 38.88 184 THR A CA 1
ATOM 1492 C C . THR A 1 184 ? -21.570 -12.428 28.446 1.00 38.88 184 THR A C 1
ATOM 1494 O O . THR A 1 184 ? -22.242 -12.929 27.557 1.00 38.88 184 THR A O 1
ATOM 1497 N N . ALA A 1 185 ? -21.837 -11.194 28.895 1.00 38.88 185 ALA A N 1
ATOM 1498 C CA . ALA A 1 185 ? -22.868 -10.315 28.326 1.00 38.88 185 ALA A CA 1
ATOM 1499 C C . ALA A 1 185 ? -22.421 -9.539 27.057 1.00 38.88 185 ALA A C 1
ATOM 1501 O O . ALA A 1 185 ? -23.210 -8.772 26.507 1.00 38.88 185 ALA A O 1
ATOM 1502 N N . ARG A 1 186 ? -21.166 -9.692 26.584 1.00 46.66 186 ARG A N 1
ATOM 1503 C CA . ARG A 1 186 ? -20.619 -8.969 25.404 1.00 46.66 186 ARG A CA 1
ATOM 1504 C C . ARG A 1 186 ? -20.903 -9.641 24.062 1.00 46.66 186 ARG A C 1
ATOM 1506 O O . ARG A 1 186 ? -20.567 -9.054 23.034 1.00 46.66 186 ARG A O 1
ATOM 1513 N N . GLU A 1 187 ? -21.491 -10.834 24.048 1.00 43.06 187 GLU A N 1
ATOM 1514 C CA . GLU A 1 187 ? -21.589 -11.674 22.844 1.00 43.06 187 GLU A CA 1
ATOM 1515 C C . GLU A 1 187 ? -22.386 -11.036 21.693 1.00 43.06 187 GLU A C 1
ATOM 1517 O O . GLU A 1 187 ? -22.149 -11.361 20.534 1.00 43.06 187 GLU A O 1
ATOM 1522 N N . THR A 1 188 ? -23.260 -10.061 21.959 1.00 42.41 188 THR A N 1
ATOM 1523 C CA . THR A 1 188 ? -24.101 -9.441 20.919 1.00 42.41 188 THR A CA 1
ATOM 1524 C C . THR A 1 188 ? -23.620 -8.075 20.421 1.00 42.41 188 THR A C 1
ATOM 1526 O O . THR A 1 188 ? -24.004 -7.676 19.323 1.00 42.41 188 THR A O 1
ATOM 1529 N N . ASN A 1 189 ? -22.740 -7.385 21.162 1.00 46.94 189 ASN A N 1
ATOM 1530 C CA . ASN A 1 189 ? -22.344 -5.987 20.906 1.00 46.94 189 ASN A CA 1
ATOM 1531 C C . ASN A 1 189 ? -20.827 -5.748 20.987 1.00 46.94 189 ASN A C 1
ATOM 1533 O O . ASN A 1 189 ? -20.357 -4.722 21.483 1.00 46.94 189 ASN A O 1
ATOM 1537 N N . ALA A 1 190 ? -20.024 -6.687 20.491 1.00 46.62 190 ALA A N 1
ATOM 1538 C CA . ALA A 1 190 ? -18.583 -6.489 20.395 1.00 46.62 190 ALA A CA 1
ATOM 1539 C C . ALA A 1 190 ? -18.236 -5.546 19.223 1.00 46.62 190 ALA A C 1
ATOM 1541 O O . ALA A 1 190 ? -17.945 -5.998 18.115 1.00 46.62 190 ALA A O 1
ATOM 1542 N N . HIS A 1 191 ? -18.279 -4.231 19.470 1.00 45.94 191 HIS A N 1
ATOM 1543 C CA . HIS A 1 191 ? -17.587 -3.236 18.648 1.00 45.94 191 HIS A CA 1
ATOM 1544 C C . HIS A 1 191 ? -16.120 -3.126 19.103 1.00 45.94 191 HIS A C 1
ATOM 1546 O O . HIS A 1 191 ? -15.845 -3.082 20.303 1.00 45.94 191 HIS A O 1
ATOM 1552 N N . LEU A 1 192 ? -15.212 -3.117 18.117 1.00 47.84 192 LEU A N 1
ATOM 1553 C CA . LEU A 1 192 ? -13.747 -3.258 18.170 1.00 47.84 192 LEU A CA 1
ATOM 1554 C C . LEU A 1 192 ? -13.095 -3.372 19.564 1.00 47.84 192 LEU A C 1
ATOM 1556 O O . LEU A 1 192 ? -12.936 -2.395 20.313 1.00 47.84 192 LEU A O 1
ATOM 1560 N N . ALA A 1 193 ? -12.627 -4.589 19.845 1.00 42.41 193 ALA A N 1
ATOM 1561 C CA . ALA A 1 193 ? -11.746 -4.919 20.952 1.00 42.41 193 ALA A CA 1
ATOM 1562 C C . ALA A 1 193 ? -10.391 -4.185 20.847 1.00 42.41 193 ALA A C 1
ATOM 1564 O O . ALA A 1 193 ? -9.985 -3.664 19.809 1.00 42.41 193 ALA A O 1
ATOM 1565 N N . ASN A 1 194 ? -9.742 -4.046 22.001 1.00 48.53 194 ASN A N 1
ATOM 1566 C CA . ASN A 1 194 ? -8.473 -3.346 22.210 1.00 48.53 194 ASN A CA 1
ATOM 1567 C C . ASN A 1 194 ? -7.363 -4.224 21.631 1.00 48.53 194 ASN A C 1
ATOM 1569 O O . ASN A 1 194 ? -7.463 -5.439 21.765 1.00 48.53 194 ASN A O 1
ATOM 1573 N N . PRO A 1 195 ? -6.322 -3.660 20.998 1.00 49.56 195 PRO A N 1
ATOM 1574 C CA . PRO A 1 195 ? -5.511 -4.421 20.077 1.00 49.56 195 PRO A CA 1
ATOM 1575 C C . PRO A 1 195 ? -4.631 -5.423 20.805 1.00 49.56 195 PRO A C 1
ATOM 1577 O O . PRO A 1 195 ? -4.208 -6.371 20.177 1.00 49.56 195 PRO A O 1
ATOM 1580 N N . VAL A 1 196 ? -4.266 -5.235 22.078 1.00 53.88 196 VAL A N 1
ATOM 1581 C CA . VAL A 1 196 ? -3.232 -6.109 22.619 1.00 53.88 196 VAL A CA 1
ATOM 1582 C C . VAL A 1 196 ? -3.201 -6.266 24.125 1.00 53.88 196 VAL A C 1
ATOM 1584 O O . VAL A 1 196 ? -2.439 -5.602 24.836 1.00 53.88 196 VAL A O 1
ATOM 1587 N N . LEU A 1 197 ? -3.934 -7.250 24.612 1.00 53.84 197 LEU A N 1
ATOM 1588 C CA . LEU A 1 197 ? -3.637 -7.845 25.900 1.00 53.84 197 LEU A CA 1
ATOM 1589 C C . LEU A 1 197 ? -3.631 -9.363 25.722 1.00 53.84 197 LEU A C 1
ATOM 1591 O O . LEU A 1 197 ? -4.610 -9.897 25.219 1.00 53.84 197 LEU A O 1
ATOM 1595 N N . PRO A 1 198 ? -2.557 -10.066 26.126 1.00 53.34 198 PRO A N 1
ATOM 1596 C CA . PRO A 1 198 ? -2.629 -11.508 26.330 1.00 53.34 198 PRO A CA 1
ATOM 1597 C C . PRO A 1 198 ? -3.851 -11.865 27.189 1.00 53.34 198 PRO A C 1
ATOM 1599 O O . PRO A 1 198 ? -4.172 -11.120 28.119 1.00 53.34 198 PRO A O 1
ATOM 1602 N N . ASP A 1 199 ? -4.489 -13.010 26.944 1.00 51.06 199 ASP A N 1
ATOM 1603 C CA . ASP A 1 199 ? -5.644 -13.469 27.737 1.00 51.06 199 ASP A CA 1
ATOM 1604 C C . ASP A 1 199 ? -5.363 -13.482 29.256 1.00 51.06 199 ASP A C 1
ATOM 1606 O O . ASP A 1 199 ? -6.260 -13.304 30.078 1.00 51.06 199 ASP A O 1
ATOM 1610 N N . GLU A 1 200 ? -4.089 -13.604 29.638 1.00 49.03 200 GLU A N 1
ATOM 1611 C CA . GLU A 1 200 ? -3.593 -13.536 31.015 1.00 49.03 200 GLU A CA 1
ATOM 1612 C C . GLU A 1 200 ? -3.836 -12.178 31.706 1.00 49.03 200 GLU A C 1
ATOM 1614 O O . GLU A 1 200 ? -4.000 -12.127 32.922 1.00 49.03 200 GLU A O 1
ATOM 1619 N N . VAL A 1 201 ? -3.895 -11.060 30.971 1.00 53.06 201 VAL A N 1
ATOM 1620 C CA . VAL A 1 201 ? -4.114 -9.721 31.569 1.00 53.06 201 VAL A CA 1
ATOM 1621 C C . VAL A 1 201 ? -5.571 -9.483 31.915 1.00 53.06 201 VAL A C 1
ATOM 1623 O O . VAL A 1 201 ? -5.879 -8.747 32.851 1.00 53.06 201 VAL A O 1
ATOM 1626 N N . LEU A 1 202 ? -6.471 -10.093 31.146 1.00 54.50 202 LEU A N 1
ATOM 1627 C CA . LEU A 1 202 ? -7.915 -9.935 31.299 1.00 54.50 202 LEU A CA 1
ATOM 1628 C C . LEU A 1 202 ? -8.432 -10.551 32.610 1.00 54.50 202 LEU A C 1
ATOM 1630 O O . LEU A 1 202 ? -9.562 -10.281 33.008 1.00 54.50 202 LEU A O 1
ATOM 1634 N N . GLN A 1 203 ? -7.605 -11.350 33.291 1.00 53.41 203 GLN A N 1
ATOM 1635 C CA . GLN A 1 203 ? -7.920 -11.986 34.570 1.00 53.41 203 GLN A CA 1
ATOM 1636 C C . GLN A 1 203 ? -7.602 -11.098 35.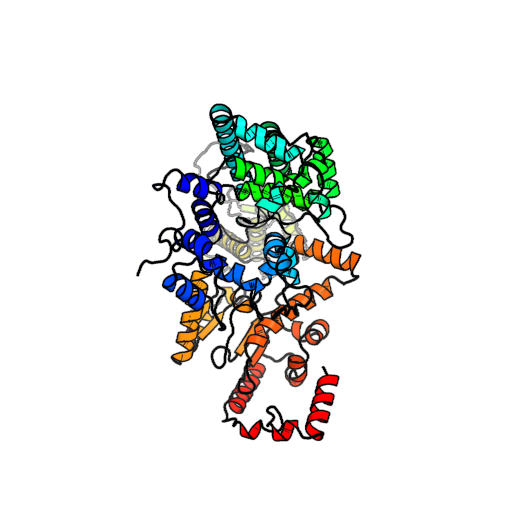785 1.00 53.41 203 GLN A C 1
ATOM 1638 O O . GLN A 1 203 ? -8.044 -11.393 36.893 1.00 53.41 203 GLN A O 1
ATOM 1643 N N . GLU A 1 204 ? -6.850 -10.009 35.606 1.00 64.88 204 GLU A N 1
ATOM 1644 C CA . GLU A 1 204 ? -6.464 -9.122 36.703 1.00 64.88 204 GLU A CA 1
ATOM 1645 C C . GLU A 1 204 ? -7.512 -8.026 36.964 1.00 64.88 204 GLU A C 1
ATOM 1647 O O . GLU A 1 204 ? -8.033 -7.391 36.045 1.00 64.88 204 GLU A O 1
ATOM 1652 N N . ALA A 1 205 ? -7.774 -7.741 38.244 1.00 60.88 205 ALA A N 1
ATOM 1653 C CA . ALA A 1 205 ? -8.633 -6.630 38.641 1.00 60.88 205 ALA A CA 1
ATOM 1654 C C . ALA A 1 205 ? -8.006 -5.270 38.289 1.00 60.88 205 ALA A C 1
ATOM 1656 O O . ALA A 1 205 ? -6.798 -5.044 38.450 1.00 60.88 205 ALA A O 1
ATOM 1657 N N . VAL A 1 206 ? -8.853 -4.326 37.869 1.00 69.25 206 VAL A N 1
ATOM 1658 C CA . VAL A 1 206 ? -8.423 -2.979 37.484 1.00 69.25 206 VAL A CA 1
ATOM 1659 C C . VAL A 1 206 ? -7.812 -2.250 38.699 1.00 69.25 206 VAL A C 1
ATOM 1661 O O . VAL A 1 206 ? -8.420 -2.233 39.783 1.00 69.25 206 VAL A O 1
ATOM 1664 N N . PRO A 1 207 ? -6.622 -1.624 38.555 1.00 70.38 207 PRO A N 1
ATOM 1665 C CA . PRO A 1 207 ? -5.955 -0.918 39.647 1.00 70.38 207 PRO A CA 1
ATOM 1666 C C . PRO A 1 207 ? -6.831 0.161 40.292 1.00 70.38 207 PRO A C 1
ATOM 1668 O O . PRO A 1 207 ? -7.467 0.954 39.598 1.00 70.38 207 PRO A O 1
ATOM 1671 N N . GLY A 1 208 ? -6.794 0.245 41.629 1.00 66.38 208 GLY A N 1
ATOM 1672 C CA . GLY A 1 208 ? -7.579 1.204 42.422 1.00 66.38 208 GLY A CA 1
ATOM 1673 C C . GLY A 1 208 ? -7.428 2.666 41.987 1.00 66.38 208 GLY A C 1
ATOM 1674 O O . GLY A 1 208 ? -8.388 3.429 42.040 1.00 66.38 208 GLY A O 1
ATOM 1675 N N . SER A 1 209 ? -6.255 3.035 41.464 1.00 73.50 209 SER A N 1
ATOM 1676 C CA . SER A 1 209 ? -5.923 4.392 41.018 1.00 73.50 209 SER A CA 1
ATOM 1677 C C . SER A 1 209 ? -6.731 4.896 39.816 1.00 73.50 209 SER A C 1
ATOM 1679 O O . SER A 1 209 ? -6.747 6.098 39.576 1.00 73.50 209 SER A O 1
ATOM 1681 N N . ILE A 1 210 ? -7.365 4.008 39.042 1.00 78.50 210 ILE A N 1
ATOM 1682 C CA . ILE A 1 210 ? -8.130 4.362 37.828 1.00 78.50 210 ILE A CA 1
ATOM 1683 C C . ILE A 1 210 ? -9.600 3.923 37.897 1.00 78.50 210 ILE A C 1
ATOM 1685 O O . ILE A 1 210 ? -10.302 3.949 36.886 1.00 78.50 210 ILE A O 1
ATOM 1689 N N . ARG A 1 211 ? -10.083 3.501 39.074 1.00 80.44 211 ARG A N 1
ATOM 1690 C CA . ARG A 1 211 ? -11.466 3.023 39.228 1.00 80.44 211 ARG A CA 1
ATOM 1691 C C . ARG A 1 211 ? -12.484 4.150 39.112 1.00 80.44 211 ARG A C 1
ATOM 1693 O O . ARG A 1 211 ? -13.465 3.998 38.394 1.00 80.44 211 ARG A O 1
ATOM 1700 N N . THR A 1 212 ? -12.253 5.286 39.764 1.00 83.50 212 THR A N 1
ATOM 1701 C CA . THR A 1 212 ? -13.155 6.439 39.653 1.00 83.50 212 THR A CA 1
ATOM 1702 C C . THR A 1 212 ? -12.912 7.192 38.343 1.00 83.50 212 THR A C 1
ATOM 1704 O O . THR A 1 212 ? -11.769 7.367 37.910 1.00 83.50 212 THR A O 1
ATOM 1707 N N . ALA A 1 213 ? -13.994 7.651 37.709 1.00 83.44 213 ALA A N 1
ATOM 1708 C CA . ALA A 1 213 ? -13.925 8.366 36.435 1.00 83.44 213 ALA A CA 1
ATOM 1709 C C . ALA A 1 213 ? -13.086 9.654 36.537 1.00 83.44 213 ALA A C 1
ATOM 1711 O O . ALA A 1 213 ? -12.266 9.926 35.665 1.00 83.44 213 ALA A O 1
ATOM 1712 N N . GLU A 1 214 ? -13.207 10.405 37.636 1.00 86.31 214 GLU A N 1
ATOM 1713 C CA . GLU A 1 214 ? -12.446 11.643 37.865 1.00 86.31 214 GLU A CA 1
ATOM 1714 C C . GLU A 1 214 ? -10.931 11.395 37.942 1.00 86.31 214 GLU A C 1
ATOM 1716 O O . GLU A 1 214 ? -10.150 12.088 37.284 1.00 86.31 214 GLU A O 1
ATOM 1721 N N . HIS A 1 215 ? -10.499 10.363 38.680 1.00 88.00 215 HIS A N 1
ATOM 1722 C CA . HIS A 1 215 ? -9.080 10.003 38.749 1.00 88.00 215 HIS A CA 1
ATOM 1723 C C . HIS A 1 215 ? -8.564 9.510 37.395 1.00 88.00 215 HIS A C 1
ATOM 1725 O O . HIS A 1 215 ? -7.433 9.826 37.022 1.00 88.00 215 HIS A O 1
ATOM 1731 N N . PHE A 1 216 ? -9.389 8.791 36.629 1.00 89.81 216 PHE A N 1
ATOM 1732 C CA . PHE A 1 216 ? -9.027 8.347 35.286 1.00 89.81 216 PHE A CA 1
ATOM 1733 C C . PHE A 1 216 ? -8.886 9.512 34.290 1.00 89.81 216 PHE A C 1
ATOM 1735 O O . PHE A 1 216 ? -7.916 9.554 33.533 1.00 89.81 216 PHE A O 1
ATOM 1742 N N . LEU A 1 217 ? -9.776 10.507 34.326 1.00 90.12 217 LEU A N 1
ATOM 1743 C CA . LEU A 1 217 ? -9.641 11.723 33.513 1.00 90.12 217 LEU A CA 1
ATOM 1744 C C . LEU A 1 217 ? -8.395 12.530 33.900 1.00 90.12 217 LEU A C 1
ATOM 1746 O O . LEU A 1 217 ? -7.658 12.990 33.026 1.00 90.12 217 LEU A O 1
ATOM 1750 N N . GLY A 1 218 ? -8.113 12.654 35.201 1.00 89.75 218 GLY A N 1
ATOM 1751 C CA . GLY A 1 218 ? -6.877 13.266 35.695 1.00 89.75 218 GLY A CA 1
ATOM 1752 C C . GLY A 1 218 ? -5.626 12.516 35.227 1.00 89.75 218 GLY A C 1
ATOM 1753 O O . GLY A 1 218 ? -4.644 13.135 34.813 1.00 89.75 218 GLY A O 1
ATOM 1754 N N . PHE A 1 219 ? -5.675 11.184 35.223 1.00 91.56 219 PHE A N 1
ATOM 1755 C CA . PHE A 1 219 ? -4.624 10.316 34.696 1.00 91.56 219 PHE A CA 1
ATOM 1756 C C . PHE A 1 219 ? -4.389 10.533 33.193 1.00 91.56 219 PHE A C 1
ATOM 1758 O O . PHE A 1 219 ? -3.248 10.748 32.781 1.00 91.56 219 PHE A O 1
ATOM 1765 N N . LEU A 1 220 ? -5.450 10.545 32.380 1.00 91.50 220 LEU A N 1
ATOM 1766 C CA . LEU A 1 220 ? -5.352 10.788 30.937 1.00 91.50 220 LEU A CA 1
ATOM 1767 C C . LEU A 1 220 ? -4.826 12.189 30.625 1.00 91.50 220 LEU A C 1
ATOM 1769 O O . LEU A 1 220 ? -4.008 12.341 29.721 1.00 91.50 220 LEU A O 1
ATOM 1773 N N . ARG A 1 221 ? -5.237 13.203 31.393 1.00 93.19 221 ARG A N 1
ATOM 1774 C CA . ARG A 1 221 ? -4.739 14.577 31.246 1.00 93.19 221 ARG A CA 1
ATOM 1775 C C . ARG A 1 221 ? -3.236 14.658 31.525 1.00 93.19 221 ARG A C 1
ATOM 1777 O O . ARG A 1 221 ? -2.503 15.239 30.732 1.00 93.19 221 ARG A O 1
ATOM 1784 N N . ARG A 1 222 ? -2.757 14.016 32.598 1.00 92.44 222 ARG A N 1
ATOM 1785 C CA . ARG A 1 222 ? -1.317 13.928 32.915 1.00 92.44 222 ARG A CA 1
ATOM 1786 C C . ARG A 1 222 ? -0.526 13.215 31.818 1.00 92.44 222 ARG A C 1
ATOM 1788 O O . ARG A 1 222 ? 0.547 13.678 31.436 1.00 92.44 222 ARG A O 1
ATOM 1795 N N . LEU A 1 223 ? -1.060 12.110 31.296 1.00 91.94 223 LEU A N 1
ATOM 1796 C CA . LEU A 1 223 ? -0.447 11.375 30.190 1.00 91.94 223 LEU A CA 1
ATOM 1797 C C . LEU A 1 223 ? -0.391 12.221 28.909 1.00 91.94 223 LEU A C 1
ATOM 1799 O O . LEU A 1 223 ? 0.653 12.279 28.263 1.00 91.94 223 LEU A O 1
ATOM 1803 N N . LEU A 1 224 ? -1.486 12.901 28.559 1.00 92.88 224 LEU A N 1
ATOM 1804 C CA . LEU A 1 224 ? -1.570 13.772 27.388 1.00 92.88 224 LEU A CA 1
ATOM 1805 C C . LEU A 1 224 ? -0.536 14.899 27.459 1.00 92.88 224 LEU A C 1
ATOM 1807 O O . LEU A 1 224 ? 0.203 15.098 26.496 1.00 92.88 224 LEU A O 1
ATOM 1811 N N . GLU A 1 225 ? -0.442 15.595 28.593 1.00 91.94 225 GLU A N 1
ATOM 1812 C CA . GLU A 1 225 ? 0.528 16.682 28.773 1.00 91.94 225 GLU A CA 1
ATOM 1813 C C . GLU A 1 225 ? 1.972 16.191 28.690 1.00 91.94 225 GLU A C 1
ATOM 1815 O O . GLU A 1 225 ? 2.815 16.846 28.077 1.00 91.94 225 GLU A O 1
ATOM 1820 N N . TYR A 1 226 ? 2.267 15.002 29.218 1.00 91.81 226 TYR A N 1
ATOM 1821 C CA . TYR A 1 226 ? 3.593 14.410 29.077 1.00 91.81 226 TYR A CA 1
ATOM 1822 C C . TYR A 1 226 ? 3.949 14.109 27.620 1.00 91.81 226 TYR A C 1
ATOM 1824 O O . TYR A 1 226 ? 5.044 14.444 27.169 1.00 91.81 226 TYR A O 1
ATOM 1832 N N . VAL A 1 227 ? 3.024 13.507 26.867 1.00 90.50 227 VAL A N 1
ATOM 1833 C CA . VAL A 1 227 ? 3.232 13.196 25.446 1.00 90.50 227 VAL A CA 1
ATOM 1834 C C . VAL A 1 227 ? 3.353 14.487 24.628 1.00 90.50 227 VAL A C 1
ATOM 1836 O O . VAL A 1 227 ? 4.248 14.592 23.789 1.00 90.50 227 VAL A O 1
ATOM 1839 N N . LYS A 1 228 ? 2.532 15.511 24.912 1.00 90.56 228 LYS A N 1
ATOM 1840 C CA . LYS A 1 228 ? 2.660 16.848 24.306 1.00 90.56 228 LYS A CA 1
ATOM 1841 C C . LYS A 1 228 ? 4.019 17.469 24.607 1.00 90.56 228 LYS A C 1
ATOM 1843 O O . LYS A 1 228 ? 4.653 17.999 23.700 1.00 90.56 228 LYS A O 1
ATOM 1848 N N . TRP A 1 229 ? 4.475 17.403 25.856 1.00 89.81 229 TRP A N 1
ATOM 1849 C CA . TRP A 1 229 ? 5.781 17.914 26.264 1.00 89.81 229 TRP A CA 1
ATOM 1850 C C . TRP A 1 229 ? 6.923 17.174 25.552 1.00 89.81 229 TRP A C 1
ATOM 1852 O O . TRP A 1 229 ? 7.835 17.821 25.039 1.00 89.81 229 TRP A O 1
ATOM 1862 N N . ARG A 1 230 ? 6.839 15.844 25.417 1.00 86.19 230 ARG A N 1
ATOM 1863 C CA . ARG A 1 230 ? 7.813 15.043 24.656 1.00 86.19 230 ARG A CA 1
ATOM 1864 C C . ARG A 1 230 ? 7.853 15.389 23.167 1.00 86.19 230 ARG A C 1
ATOM 1866 O O . ARG A 1 230 ? 8.936 15.441 22.595 1.00 86.19 230 ARG A O 1
ATOM 1873 N N . LEU A 1 231 ? 6.717 15.725 22.560 1.00 85.88 231 LEU A N 1
ATOM 1874 C CA . LEU A 1 231 ? 6.648 16.192 21.168 1.00 85.88 231 LEU A CA 1
ATOM 1875 C C . LEU A 1 231 ? 7.216 17.598 20.933 1.00 85.88 231 LEU A C 1
ATOM 1877 O O . LEU A 1 231 ? 7.407 17.974 19.779 1.00 85.88 231 LEU A O 1
ATOM 1881 N N . ARG A 1 232 ? 7.492 18.390 21.981 1.00 85.06 232 ARG A N 1
ATOM 1882 C CA . ARG A 1 232 ? 8.117 19.720 21.833 1.00 85.06 232 ARG A CA 1
ATOM 1883 C C . ARG A 1 232 ? 9.622 19.657 21.565 1.00 85.06 232 ARG A C 1
ATOM 1885 O O . ARG A 1 232 ? 10.224 20.696 21.300 1.00 85.06 232 ARG A O 1
ATOM 1892 N N . VAL A 1 233 ? 10.241 18.480 21.651 1.00 84.50 233 VAL A N 1
ATOM 1893 C CA . VAL A 1 233 ? 11.670 18.319 21.365 1.00 84.50 233 VAL A CA 1
ATOM 1894 C C . VAL A 1 233 ? 11.938 18.634 19.888 1.00 84.50 233 VAL A C 1
ATOM 1896 O O . VAL A 1 233 ? 11.282 18.106 18.995 1.00 84.50 233 VAL A O 1
ATOM 1899 N N . GLN A 1 234 ? 12.897 19.530 19.634 1.00 74.88 234 GLN A N 1
ATOM 1900 C CA . GLN A 1 234 ? 13.186 20.058 18.292 1.00 74.88 234 GLN A CA 1
ATOM 1901 C C . GLN A 1 234 ? 14.024 19.117 17.417 1.00 74.88 234 GLN A C 1
ATOM 1903 O O . GLN A 1 234 ? 14.079 19.302 16.206 1.00 74.88 234 GLN A O 1
ATOM 1908 N N . HIS A 1 235 ? 14.676 18.114 18.005 1.00 76.00 235 HIS A N 1
ATOM 1909 C CA . HIS A 1 235 ? 15.451 17.111 17.280 1.00 76.00 235 HIS A CA 1
ATOM 1910 C C . HIS A 1 235 ? 14.763 15.746 17.331 1.00 76.00 235 HIS A C 1
ATOM 1912 O O . HIS A 1 235 ? 13.953 15.468 18.212 1.00 76.00 235 HIS A O 1
ATOM 1918 N N . VAL A 1 236 ? 15.089 14.888 16.365 1.00 73.06 236 VAL A N 1
ATOM 1919 C CA . VAL A 1 236 ? 14.557 13.525 16.311 1.00 73.06 236 VAL A CA 1
ATOM 1920 C C . VAL A 1 236 ? 15.174 12.695 17.437 1.00 73.06 236 VAL A C 1
ATOM 1922 O O . VAL A 1 236 ? 16.399 12.600 17.517 1.00 73.06 236 VAL A O 1
ATOM 1925 N N . VAL A 1 237 ? 14.337 12.077 18.272 1.00 76.94 237 VAL A N 1
ATOM 1926 C CA . VAL A 1 237 ? 14.761 11.223 19.392 1.00 76.94 237 VAL A CA 1
ATOM 1927 C C . VAL A 1 237 ? 14.218 9.811 19.197 1.00 76.94 237 VAL A C 1
ATOM 1929 O O . VAL A 1 237 ? 13.034 9.623 18.916 1.00 76.94 237 VAL A O 1
ATOM 1932 N N . GLN A 1 238 ? 15.089 8.819 19.372 1.00 76.19 238 GLN A N 1
ATOM 1933 C CA . GLN A 1 238 ? 14.744 7.402 19.366 1.00 76.19 238 GLN A CA 1
ATOM 1934 C C . GLN A 1 238 ? 14.840 6.865 20.799 1.00 76.19 238 GLN A C 1
ATOM 1936 O O . GLN A 1 238 ? 15.899 6.941 21.418 1.00 76.19 238 GLN A O 1
ATOM 1941 N N . GLU A 1 239 ? 13.738 6.343 21.333 1.00 79.75 239 GLU A N 1
ATOM 1942 C CA . GLU A 1 239 ? 13.657 5.807 22.696 1.00 79.75 239 GLU A CA 1
ATOM 1943 C C . GLU A 1 239 ? 13.091 4.383 22.694 1.00 79.75 239 GLU A C 1
ATOM 1945 O O . GLU A 1 239 ? 12.203 4.034 21.912 1.00 79.75 239 GLU A O 1
ATOM 1950 N N . SER A 1 240 ? 13.576 3.550 23.615 1.00 81.31 240 SER A N 1
ATOM 1951 C CA . SER A 1 240 ? 12.962 2.251 23.886 1.00 81.31 240 SER A CA 1
ATOM 1952 C C . SER A 1 240 ? 11.753 2.415 24.827 1.00 81.31 240 SER A C 1
ATOM 1954 O O . SER A 1 240 ? 11.766 3.286 25.704 1.00 81.31 240 SER A O 1
ATOM 1956 N N . PRO A 1 241 ? 10.703 1.578 24.722 1.00 84.56 241 PRO A N 1
ATOM 1957 C CA . PRO A 1 241 ? 9.544 1.645 25.611 1.00 84.56 241 PRO A CA 1
ATOM 1958 C C . PRO A 1 241 ? 9.885 1.549 27.104 1.00 84.56 241 PRO A C 1
ATOM 1960 O O . PRO A 1 241 ? 9.286 2.290 27.880 1.00 84.56 241 PRO A O 1
ATOM 1963 N N . PRO A 1 242 ? 10.854 0.723 27.556 1.00 84.75 242 PRO A N 1
ATOM 1964 C CA . PRO A 1 242 ? 11.288 0.737 28.953 1.00 84.75 242 PRO A CA 1
ATOM 1965 C C . PRO A 1 242 ? 11.875 2.083 29.394 1.00 84.75 242 PRO A C 1
ATOM 1967 O O . PRO A 1 242 ? 11.565 2.543 30.493 1.00 84.75 242 PRO A O 1
ATOM 1970 N N . ALA A 1 243 ? 12.679 2.735 28.545 1.00 86.38 243 ALA A N 1
ATOM 1971 C CA . ALA A 1 243 ? 13.243 4.051 28.842 1.00 86.38 243 ALA A CA 1
ATOM 1972 C C . ALA A 1 243 ? 12.141 5.117 28.940 1.00 86.38 243 ALA A C 1
ATOM 1974 O O . ALA A 1 243 ? 12.115 5.902 29.892 1.00 86.38 243 ALA A O 1
ATOM 1975 N N . PHE A 1 244 ? 11.174 5.077 28.019 1.00 87.38 244 PHE A N 1
ATOM 1976 C CA . PHE A 1 244 ? 9.995 5.937 28.059 1.00 87.38 244 PHE A CA 1
ATOM 1977 C C . PHE A 1 244 ? 9.168 5.717 29.336 1.00 87.38 244 PHE A C 1
ATOM 1979 O O . PHE A 1 244 ? 8.847 6.678 30.033 1.00 87.38 244 PHE A O 1
ATOM 1986 N N . LEU A 1 245 ? 8.875 4.461 29.696 1.00 87.50 245 LEU A N 1
ATOM 1987 C CA . LEU A 1 245 ? 8.137 4.117 30.918 1.00 87.50 245 LEU A CA 1
ATOM 1988 C C . LEU A 1 245 ? 8.867 4.580 32.184 1.00 87.50 245 LEU A C 1
ATOM 1990 O O . LEU A 1 245 ? 8.230 5.111 33.092 1.00 87.50 245 LEU A O 1
ATOM 1994 N N . SER A 1 246 ? 10.192 4.417 32.243 1.00 88.31 246 SER A N 1
ATOM 1995 C CA . SER A 1 246 ? 11.004 4.904 33.363 1.00 88.31 246 SER A CA 1
ATOM 1996 C C . SER A 1 246 ? 10.938 6.426 33.473 1.00 88.31 246 SER A C 1
ATOM 1998 O O . SER A 1 246 ? 10.731 6.968 34.558 1.00 88.31 246 SER A O 1
ATOM 2000 N N . SER A 1 247 ? 11.051 7.138 32.349 1.00 88.50 247 SER A N 1
ATOM 2001 C CA . SER A 1 247 ? 10.953 8.597 32.348 1.00 88.50 247 SER A CA 1
ATOM 2002 C C . SER A 1 247 ? 9.558 9.097 32.731 1.00 88.50 247 SER A C 1
ATOM 2004 O O . SER A 1 247 ? 9.438 10.115 33.418 1.00 88.50 247 SER A O 1
ATOM 2006 N N . LEU A 1 248 ? 8.514 8.406 32.284 1.00 89.38 248 LEU A N 1
ATOM 2007 C CA . LEU A 1 248 ? 7.129 8.713 32.613 1.00 89.38 248 LEU A CA 1
ATOM 2008 C C . LEU A 1 248 ? 6.861 8.512 34.113 1.00 89.38 248 LEU A C 1
ATOM 2010 O O . LEU A 1 248 ? 6.259 9.378 34.751 1.00 89.38 248 LEU A O 1
ATOM 2014 N N . ALA A 1 249 ? 7.372 7.424 34.696 1.00 89.62 249 ALA A N 1
ATOM 2015 C CA . ALA A 1 249 ? 7.274 7.165 36.129 1.00 89.62 249 ALA A CA 1
ATOM 2016 C C . ALA A 1 249 ? 8.016 8.223 36.962 1.00 89.62 249 ALA A C 1
ATOM 2018 O O . ALA A 1 249 ? 7.483 8.679 37.967 1.00 89.62 249 ALA A O 1
ATOM 2019 N N . GLN A 1 250 ? 9.201 8.665 36.528 1.00 91.19 250 GLN A N 1
ATOM 2020 C CA . GLN A 1 250 ? 9.994 9.672 37.246 1.00 91.19 250 GLN A CA 1
ATOM 2021 C C . GLN A 1 250 ? 9.383 11.080 37.212 1.00 91.19 250 GLN A C 1
ATOM 2023 O O . GLN A 1 250 ? 9.461 11.798 38.202 1.00 91.19 250 GLN A O 1
ATOM 2028 N N . ARG A 1 251 ? 8.807 11.505 36.077 1.00 90.81 251 ARG A N 1
ATOM 2029 C CA . ARG A 1 251 ? 8.327 12.893 35.903 1.00 90.81 251 ARG A CA 1
ATOM 2030 C C . ARG A 1 251 ? 6.849 13.086 36.230 1.00 90.81 251 ARG A C 1
ATOM 2032 O O . ARG A 1 251 ? 6.465 14.160 36.673 1.00 90.81 251 ARG A O 1
ATOM 2039 N N . VAL A 1 252 ? 6.021 12.079 35.955 1.00 88.81 252 VAL A N 1
ATOM 2040 C CA . VAL A 1 252 ? 4.549 12.171 36.029 1.00 88.81 252 VAL A CA 1
ATOM 2041 C C . VAL A 1 252 ? 3.979 11.235 37.099 1.00 88.81 252 VAL A C 1
ATOM 2043 O O . VAL A 1 252 ? 2.777 11.251 37.363 1.00 88.81 252 VAL A O 1
ATOM 2046 N N . CYS A 1 253 ? 4.828 10.415 37.730 1.00 88.50 253 CYS A N 1
ATOM 2047 C CA . CYS A 1 253 ? 4.442 9.435 38.747 1.00 88.50 253 CYS A CA 1
ATOM 2048 C C . CYS A 1 253 ? 3.382 8.433 38.254 1.00 88.50 253 CYS A C 1
ATOM 2050 O O . CYS A 1 253 ? 2.580 7.926 39.038 1.00 88.50 253 CYS A O 1
ATOM 2052 N N . ILE A 1 254 ? 3.367 8.134 36.949 1.00 87.25 254 ILE A N 1
ATOM 2053 C CA . ILE A 1 254 ? 2.492 7.112 36.369 1.00 87.25 254 ILE A CA 1
ATOM 2054 C C . ILE A 1 254 ? 3.236 5.775 36.318 1.00 87.25 254 ILE A C 1
ATOM 2056 O O . ILE A 1 254 ? 4.277 5.645 35.678 1.00 87.25 254 ILE A O 1
ATOM 2060 N N . GLN A 1 255 ? 2.672 4.764 36.975 1.00 86.69 255 GLN A N 1
ATOM 2061 C CA . GLN A 1 255 ? 3.210 3.406 36.978 1.00 86.69 255 GLN A CA 1
ATOM 2062 C C . GLN A 1 255 ? 2.809 2.618 35.721 1.00 86.69 255 GLN A C 1
ATOM 2064 O O . GLN A 1 255 ? 1.814 2.912 35.056 1.00 86.69 255 GLN A O 1
ATOM 2069 N N . ARG A 1 256 ? 3.547 1.537 35.443 1.00 84.62 256 ARG A N 1
ATOM 2070 C CA . ARG A 1 256 ? 3.291 0.636 34.309 1.00 84.62 256 ARG A CA 1
ATOM 2071 C C . ARG A 1 256 ? 1.919 -0.045 34.369 1.00 84.62 256 ARG A C 1
ATOM 2073 O O . ARG A 1 256 ? 1.261 -0.171 33.342 1.00 84.62 256 ARG A O 1
ATOM 2080 N N . LYS A 1 257 ? 1.489 -0.503 35.552 1.00 83.50 257 LYS A N 1
ATOM 2081 C CA . LYS A 1 257 ? 0.274 -1.322 35.697 1.00 83.50 257 LYS A CA 1
ATOM 2082 C C . LYS A 1 257 ? -1.010 -0.564 35.300 1.00 83.50 257 LYS A C 1
ATOM 2084 O O . LYS A 1 257 ? -1.749 -1.106 34.487 1.00 83.50 257 LYS A O 1
ATOM 2089 N N . PRO A 1 258 ? -1.264 0.683 35.750 1.00 85.62 258 PRO A N 1
ATOM 2090 C CA . PRO A 1 258 ? -2.417 1.468 35.287 1.00 85.62 258 PRO A CA 1
ATOM 2091 C C . PRO A 1 258 ? -2.456 1.738 33.774 1.00 85.62 258 PRO A C 1
ATOM 2093 O O . PRO A 1 258 ? -3.537 1.729 33.193 1.00 85.62 258 PRO A O 1
ATOM 2096 N N . LEU A 1 259 ? -1.304 1.933 33.117 1.00 84.19 259 LEU A N 1
ATOM 2097 C CA . LEU A 1 259 ? -1.243 2.162 31.662 1.00 84.19 259 LEU A CA 1
ATOM 2098 C C . LEU A 1 259 ? -1.763 0.970 30.852 1.00 84.19 259 LEU A C 1
ATOM 2100 O O . LEU A 1 259 ? -2.381 1.169 29.810 1.00 84.19 259 LEU A O 1
ATOM 2104 N N . ARG A 1 260 ? -1.558 -0.251 31.357 1.00 81.00 260 ARG A N 1
ATOM 2105 C CA . ARG A 1 260 ? -1.979 -1.504 30.712 1.00 81.00 260 ARG A CA 1
ATOM 2106 C C . ARG A 1 260 ? -3.493 -1.628 30.570 1.00 81.00 260 ARG A C 1
ATOM 2108 O O . ARG A 1 260 ? -3.970 -2.209 29.606 1.00 81.00 260 ARG A O 1
ATOM 2115 N N . PHE A 1 261 ? -4.244 -1.051 31.505 1.00 81.38 261 PHE A N 1
ATOM 2116 C CA . PHE A 1 261 ? -5.709 -1.089 31.514 1.00 81.38 261 PHE A CA 1
ATOM 2117 C C . PHE A 1 261 ? -6.343 0.173 30.913 1.00 81.38 261 PHE A C 1
ATOM 2119 O O . PHE A 1 261 ? -7.559 0.334 30.978 1.00 81.38 261 PHE A O 1
ATOM 2126 N N . CYS A 1 262 ? -5.546 1.084 30.343 1.00 84.19 262 CYS A N 1
ATOM 2127 C CA . CYS A 1 262 ? -6.015 2.395 29.898 1.00 84.19 262 CYS A CA 1
ATOM 2128 C C . CYS A 1 262 ? -7.097 2.296 28.810 1.00 84.19 262 CYS A C 1
ATOM 2130 O O . CYS A 1 262 ? -8.152 2.918 28.933 1.00 84.19 262 CYS A O 1
ATOM 2132 N N . ALA A 1 263 ? -6.870 1.480 27.777 1.00 80.25 263 ALA A N 1
ATOM 2133 C CA . ALA A 1 263 ? -7.825 1.318 26.682 1.00 80.25 263 ALA A CA 1
ATOM 2134 C C . ALA A 1 263 ? -9.118 0.601 27.114 1.00 80.25 263 ALA A C 1
ATOM 2136 O O . ALA A 1 263 ? -10.206 1.048 26.752 1.00 80.25 263 ALA A O 1
ATOM 2137 N N . GLU A 1 264 ? -9.034 -0.433 27.961 1.00 76.56 264 GLU A N 1
ATOM 2138 C CA . GLU A 1 264 ? -10.228 -1.083 28.528 1.00 76.56 264 GLU A CA 1
ATOM 2139 C C . GLU A 1 264 ? -11.029 -0.137 29.428 1.00 76.56 264 GLU A C 1
ATOM 2141 O O . GLU A 1 264 ? -12.255 -0.064 29.324 1.00 76.56 264 GLU A O 1
ATOM 2146 N N . ARG A 1 265 ? -10.348 0.633 30.290 1.00 82.81 265 ARG A N 1
ATOM 2147 C CA . ARG A 1 265 ? -11.013 1.589 31.184 1.00 82.81 265 ARG A CA 1
ATOM 2148 C C . ARG A 1 265 ? -11.723 2.682 30.395 1.00 82.81 265 ARG A C 1
ATOM 2150 O O . ARG A 1 265 ? -12.857 3.010 30.742 1.00 82.81 265 ARG A O 1
ATOM 2157 N N . LEU A 1 266 ? -11.086 3.212 29.347 1.00 85.00 266 LEU A N 1
ATOM 2158 C CA . LEU A 1 266 ? -11.698 4.207 28.468 1.00 85.00 266 LEU A CA 1
ATOM 2159 C C . LEU A 1 266 ? -12.938 3.638 27.775 1.00 85.00 266 LEU A C 1
ATOM 2161 O O . LEU A 1 266 ? -13.969 4.301 27.769 1.00 85.00 266 LEU A O 1
ATOM 2165 N N . ARG A 1 267 ? -12.875 2.405 27.258 1.00 77.69 267 ARG A N 1
ATOM 2166 C CA . ARG A 1 267 ? -14.035 1.749 26.637 1.00 77.69 267 ARG A CA 1
ATOM 2167 C C . ARG A 1 267 ? -15.198 1.592 27.619 1.00 77.69 267 ARG A C 1
ATOM 2169 O O . ARG A 1 267 ? -16.321 1.947 27.278 1.00 77.69 267 ARG A O 1
ATOM 2176 N N . SER A 1 268 ? -14.929 1.097 28.830 1.00 79.56 268 SER A N 1
ATOM 2177 C CA . SER A 1 268 ? -15.944 0.966 29.890 1.00 79.56 268 SER A CA 1
ATOM 2178 C C . SER A 1 268 ? -16.609 2.308 30.200 1.00 79.56 268 SER A C 1
ATOM 2180 O O . SER A 1 268 ? -17.833 2.392 30.288 1.00 79.56 268 SER A O 1
ATOM 2182 N N . LEU A 1 269 ? -15.804 3.370 30.297 1.00 81.75 269 LEU A N 1
ATOM 2183 C CA . LEU A 1 269 ? -16.299 4.708 30.592 1.00 81.75 269 LEU A CA 1
ATOM 2184 C C . LEU A 1 269 ? -17.165 5.257 29.449 1.00 81.75 269 LEU A C 1
ATOM 2186 O O . LEU A 1 269 ? -18.249 5.766 29.707 1.00 81.75 269 LEU A O 1
ATOM 2190 N N . LEU A 1 270 ? -16.724 5.123 28.194 1.00 81.50 270 LEU A N 1
ATOM 2191 C CA . LEU A 1 270 ? -17.494 5.568 27.024 1.00 81.50 270 LEU A CA 1
ATOM 2192 C C . LEU A 1 270 ? -18.840 4.839 26.914 1.00 81.50 270 LEU A C 1
ATOM 2194 O O . LEU A 1 270 ? -19.847 5.474 26.613 1.00 81.50 270 LEU A O 1
ATOM 2198 N N . HIS A 1 271 ? -18.872 3.535 27.210 1.00 77.75 271 HIS A N 1
ATOM 2199 C CA . HIS A 1 271 ? -20.114 2.761 27.245 1.00 77.75 271 HIS A CA 1
ATOM 2200 C C . HIS A 1 271 ? -21.044 3.221 28.376 1.00 77.75 271 HIS A C 1
ATOM 2202 O O . HIS A 1 271 ? -22.246 3.350 28.174 1.00 77.75 271 HIS A O 1
ATOM 2208 N N . THR A 1 272 ? -20.500 3.484 29.566 1.00 79.94 272 THR A N 1
ATOM 2209 C CA . THR A 1 272 ? -21.283 3.944 30.729 1.00 79.94 272 THR A CA 1
ATOM 2210 C C . THR A 1 272 ? -21.875 5.339 30.511 1.00 79.94 272 THR A C 1
ATOM 2212 O O . THR A 1 272 ? -22.955 5.634 31.012 1.00 79.94 272 THR A O 1
ATOM 2215 N N . LEU A 1 273 ? -21.183 6.189 29.749 1.00 78.56 273 LEU A N 1
ATOM 2216 C CA . LEU A 1 273 ? -21.622 7.546 29.421 1.00 78.56 273 LEU A CA 1
ATOM 2217 C C . LEU A 1 273 ? -22.594 7.623 28.231 1.00 78.56 273 LEU A C 1
ATOM 2219 O O . LEU A 1 273 ? -22.998 8.730 27.888 1.00 78.56 273 LEU A O 1
ATOM 2223 N N . GLU A 1 274 ? -22.951 6.492 27.606 1.00 75.25 274 GLU A N 1
ATOM 2224 C CA . GLU A 1 274 ? -23.911 6.415 26.486 1.00 75.25 274 GLU A CA 1
ATOM 2225 C C . GLU A 1 274 ? -23.616 7.415 25.351 1.00 75.25 274 GLU A C 1
ATOM 2227 O O . GLU A 1 274 ? -24.506 8.033 24.765 1.00 75.25 274 GLU A O 1
ATOM 2232 N N . ILE A 1 275 ? -22.334 7.613 25.043 1.00 73.62 275 ILE A N 1
ATOM 2233 C CA . ILE A 1 275 ? -21.928 8.541 23.988 1.00 73.62 275 ILE A CA 1
ATOM 2234 C C . ILE A 1 275 ? -22.252 7.916 22.626 1.00 73.62 275 ILE A C 1
ATOM 2236 O O . ILE A 1 275 ? -21.694 6.881 22.261 1.00 73.62 275 ILE A O 1
ATOM 2240 N N . ALA A 1 276 ? -23.137 8.577 21.876 1.00 61.47 276 ALA A N 1
ATOM 2241 C CA . ALA A 1 276 ? -23.668 8.078 20.609 1.00 61.47 276 ALA A CA 1
ATOM 2242 C C . ALA A 1 276 ? -22.644 8.062 19.459 1.00 61.47 276 ALA A C 1
ATOM 2244 O O . ALA A 1 276 ? -22.709 7.169 18.617 1.00 61.47 276 ALA A O 1
ATOM 2245 N N . ASP A 1 277 ? -21.707 9.019 19.417 1.00 69.88 277 ASP A N 1
ATOM 2246 C CA . ASP A 1 277 ? -20.687 9.096 18.364 1.00 69.88 277 ASP A CA 1
ATOM 2247 C C . ASP A 1 277 ? -19.275 8.829 18.907 1.00 69.88 277 ASP A C 1
ATOM 2249 O O . ASP A 1 277 ? -18.692 9.611 19.661 1.00 69.88 277 ASP A O 1
ATOM 2253 N N . LEU A 1 278 ? -18.719 7.682 18.518 1.00 71.94 278 LEU A N 1
ATOM 2254 C CA . LEU A 1 278 ? -17.371 7.254 18.888 1.00 71.94 278 LEU A CA 1
ATOM 2255 C C . LEU A 1 278 ? -16.293 7.827 17.957 1.00 71.94 278 LEU A C 1
ATOM 2257 O O . LEU A 1 278 ? -15.112 7.819 18.328 1.00 71.94 278 LEU A O 1
ATOM 2261 N N . ALA A 1 279 ? -16.660 8.316 16.766 1.00 74.75 279 ALA A N 1
ATOM 2262 C CA . ALA A 1 279 ? -15.704 8.849 15.797 1.00 74.75 279 ALA A CA 1
ATOM 2263 C C . ALA A 1 279 ? -14.992 10.086 16.363 1.00 74.75 279 ALA A C 1
ATOM 2265 O O . ALA A 1 279 ? -13.763 10.201 16.260 1.00 74.75 279 ALA A O 1
ATOM 2266 N N . ASP A 1 280 ? -15.737 10.929 17.081 1.00 80.38 280 ASP A N 1
ATOM 2267 C CA . ASP A 1 280 ? -15.217 12.103 17.783 1.00 80.38 280 ASP A CA 1
ATOM 2268 C C . ASP A 1 280 ? -14.125 11.733 18.792 1.00 80.38 280 ASP A C 1
ATOM 2270 O O . ASP A 1 280 ? -13.099 12.409 18.891 1.00 80.38 280 ASP A O 1
ATOM 2274 N N . PHE A 1 281 ? -14.270 10.596 19.481 1.00 85.31 281 PHE A N 1
ATOM 2275 C CA . PHE A 1 281 ? -13.322 10.101 20.484 1.00 85.31 281 PHE A CA 1
ATOM 2276 C C . PHE A 1 281 ? -12.184 9.240 19.907 1.00 85.31 281 PHE A C 1
ATOM 2278 O O . PHE A 1 281 ? -11.352 8.723 20.665 1.00 85.31 281 PHE A O 1
ATOM 2285 N N . SER A 1 282 ? -12.065 9.136 18.577 1.00 84.75 282 SER A N 1
ATOM 2286 C CA . SER A 1 282 ? -10.983 8.398 17.908 1.00 84.75 282 SER A CA 1
ATOM 2287 C C . SER A 1 282 ? -9.569 8.831 18.352 1.00 84.75 282 SER A C 1
ATOM 2289 O O . SER A 1 282 ? -8.762 7.949 18.663 1.00 84.75 282 SER A O 1
ATOM 2291 N N . PRO A 1 283 ? -9.239 10.138 18.484 1.00 89.88 283 PRO A N 1
ATOM 2292 C CA . PRO A 1 283 ? -7.925 10.580 18.964 1.00 89.88 283 PRO A CA 1
ATOM 2293 C C . PRO A 1 283 ? -7.606 10.103 20.387 1.00 89.88 283 PRO A C 1
ATOM 2295 O O . PRO A 1 283 ? -6.486 9.673 20.669 1.00 89.88 283 PRO A O 1
ATOM 2298 N N . LEU A 1 284 ? -8.599 10.139 21.281 1.00 89.56 284 LEU A N 1
ATOM 2299 C CA . LEU A 1 284 ? -8.426 9.733 22.676 1.00 89.56 284 LEU A CA 1
ATOM 2300 C C . LEU A 1 284 ? -8.238 8.215 22.789 1.00 89.56 284 LEU A C 1
ATOM 2302 O O . LEU A 1 284 ? -7.378 7.747 23.536 1.00 89.56 284 LEU A O 1
ATOM 2306 N N . THR A 1 285 ? -8.980 7.458 21.981 1.00 87.06 285 THR A N 1
ATOM 2307 C CA . THR A 1 285 ? -8.816 6.006 21.842 1.00 87.06 285 THR A CA 1
ATOM 2308 C C . THR A 1 285 ? -7.422 5.656 21.321 1.00 87.06 285 THR A C 1
ATOM 2310 O O . THR A 1 285 ? -6.779 4.744 21.838 1.00 87.06 285 THR A O 1
ATOM 2313 N N . LEU A 1 286 ? -6.895 6.421 20.359 1.00 87.31 286 LEU A N 1
ATOM 2314 C CA . LEU A 1 286 ? -5.538 6.231 19.842 1.00 87.31 286 LEU A CA 1
ATOM 2315 C C . LEU A 1 286 ? -4.470 6.444 20.927 1.00 87.31 286 LEU A C 1
ATOM 2317 O O . LEU A 1 286 ? -3.528 5.658 21.025 1.00 87.31 286 LEU A O 1
ATOM 2321 N N . LEU A 1 287 ? -4.637 7.464 21.776 1.00 89.88 287 LEU A N 1
ATOM 2322 C CA . LEU A 1 287 ? -3.753 7.713 22.920 1.00 89.88 287 LEU A CA 1
ATOM 2323 C C . LEU A 1 287 ? -3.824 6.584 23.963 1.00 89.88 287 LEU A C 1
ATOM 2325 O O . LEU A 1 287 ? -2.795 6.178 24.505 1.00 89.88 287 LEU A O 1
ATOM 2329 N N . ALA A 1 288 ? -5.018 6.054 24.236 1.00 87.62 288 ALA A N 1
ATOM 2330 C CA . ALA A 1 288 ? -5.198 4.941 25.168 1.00 87.62 288 ALA A CA 1
ATOM 2331 C C . ALA A 1 288 ? -4.597 3.626 24.633 1.00 87.62 288 ALA A C 1
ATOM 2333 O O . ALA A 1 288 ? -3.962 2.879 25.385 1.00 87.62 288 ALA A O 1
ATOM 2334 N N . ASN A 1 289 ? -4.721 3.375 23.327 1.00 83.88 289 ASN A N 1
ATOM 2335 C CA . ASN A 1 289 ? -4.078 2.244 22.653 1.00 83.88 289 ASN A CA 1
ATOM 2336 C C . ASN A 1 289 ? -2.552 2.369 22.705 1.00 83.88 289 ASN A C 1
ATOM 2338 O O . ASN A 1 289 ? -1.870 1.413 23.066 1.00 83.88 289 ASN A O 1
ATOM 2342 N N . PHE A 1 290 ? -2.016 3.563 22.433 1.00 87.06 290 PHE A N 1
ATOM 2343 C CA . PHE A 1 290 ? -0.590 3.855 22.587 1.00 87.06 290 PHE A CA 1
ATOM 2344 C C . PHE A 1 290 ? -0.093 3.547 24.009 1.00 87.06 290 PHE A C 1
ATOM 2346 O O . PHE A 1 290 ? 0.898 2.838 24.179 1.00 87.06 290 PHE A O 1
ATOM 2353 N N . ALA A 1 291 ? -0.809 4.018 25.035 1.00 86.69 291 ALA A N 1
ATOM 2354 C CA . ALA A 1 291 ? -0.470 3.762 26.436 1.00 86.69 291 ALA A CA 1
ATOM 2355 C C . ALA A 1 291 ? -0.413 2.259 26.756 1.00 86.69 291 ALA A C 1
ATOM 2357 O O . ALA A 1 291 ? 0.519 1.785 27.414 1.00 86.69 291 ALA A O 1
ATOM 2358 N N . THR A 1 292 ? -1.392 1.515 26.243 1.00 82.69 292 THR A N 1
ATOM 2359 C CA . THR A 1 292 ? -1.501 0.067 26.427 1.00 82.69 292 THR A CA 1
ATOM 2360 C C . THR A 1 292 ? -0.326 -0.649 25.758 1.00 82.69 292 THR A C 1
ATOM 2362 O O . THR A 1 292 ? 0.395 -1.385 26.434 1.00 82.69 292 THR A O 1
ATOM 2365 N N . LEU A 1 293 ? -0.042 -0.358 24.483 1.00 81.38 293 LEU A N 1
ATOM 2366 C CA . LEU A 1 293 ? 1.064 -0.951 23.718 1.00 81.38 293 LEU A CA 1
ATOM 2367 C C . LEU A 1 293 ? 2.426 -0.746 24.387 1.00 81.38 293 LEU A C 1
ATOM 2369 O O . LEU A 1 293 ? 3.179 -1.704 24.570 1.00 81.38 293 LEU A O 1
ATOM 2373 N N . VAL A 1 294 ? 2.718 0.488 24.803 1.00 83.38 294 VAL A N 1
ATOM 2374 C CA . VAL A 1 294 ? 3.980 0.846 25.465 1.00 83.38 294 VAL A CA 1
ATOM 2375 C C . VAL A 1 294 ? 4.151 0.087 26.783 1.00 83.38 294 VAL A C 1
ATOM 2377 O O . VAL A 1 294 ? 5.258 -0.330 27.124 1.00 83.38 294 VAL A O 1
ATOM 2380 N N . SER A 1 295 ? 3.060 -0.131 27.521 1.00 82.44 295 SER A N 1
ATOM 2381 C CA . SER A 1 295 ? 3.084 -0.847 28.800 1.00 82.44 295 SER A CA 1
ATOM 2382 C C . SER A 1 295 ? 3.173 -2.373 28.658 1.00 82.44 295 SER A C 1
ATOM 2384 O O . SER A 1 295 ? 3.797 -3.031 29.500 1.00 82.44 295 SER A O 1
ATOM 2386 N N . THR A 1 296 ? 2.579 -2.947 27.608 1.00 76.88 296 THR A N 1
ATOM 2387 C CA . THR A 1 296 ? 2.517 -4.399 27.392 1.00 76.88 296 THR A CA 1
ATOM 2388 C C . THR A 1 296 ? 3.803 -4.901 26.736 1.00 76.88 296 THR A C 1
ATOM 2390 O O . THR A 1 296 ? 4.466 -5.784 27.284 1.00 76.88 296 THR A O 1
ATOM 2393 N N . TYR A 1 297 ? 4.242 -4.275 25.641 1.00 73.69 297 TYR A N 1
ATOM 2394 C CA . TYR A 1 297 ? 5.372 -4.737 24.822 1.00 73.69 297 TYR A CA 1
ATOM 2395 C C . TYR A 1 297 ? 6.714 -4.105 25.183 1.00 73.69 297 TYR A C 1
ATOM 2397 O O . TYR A 1 297 ? 7.434 -3.573 24.338 1.00 73.69 297 TYR A O 1
ATOM 2405 N N . SER A 1 298 ? 7.079 -4.185 26.463 1.00 61.75 298 SER A N 1
ATOM 2406 C CA . SER A 1 298 ? 8.348 -3.641 26.963 1.00 61.75 298 SER A CA 1
ATOM 2407 C C . SER A 1 298 ? 9.535 -4.608 26.829 1.00 61.75 298 SER A C 1
ATOM 2409 O O . SER A 1 298 ? 10.679 -4.190 26.970 1.00 61.75 298 SER A O 1
ATOM 2411 N N . LYS A 1 299 ? 9.281 -5.910 26.643 1.00 52.03 299 LYS A N 1
ATOM 2412 C CA . LYS A 1 299 ? 10.302 -6.957 26.470 1.00 52.03 299 LYS A CA 1
ATOM 2413 C C . LYS A 1 299 ? 10.059 -7.665 25.142 1.00 52.03 299 LYS A C 1
ATOM 2415 O O . LYS A 1 299 ? 9.377 -8.682 25.096 1.00 52.03 299 LYS A O 1
ATOM 2420 N N . GLY A 1 300 ? 10.610 -7.134 24.061 1.00 43.75 300 GLY A N 1
ATOM 2421 C CA . GLY A 1 300 ? 10.675 -7.876 22.811 1.00 43.75 300 GLY A CA 1
ATOM 2422 C C . GLY A 1 300 ? 11.862 -8.832 22.838 1.00 43.75 300 GLY A C 1
ATOM 2423 O O . GLY A 1 300 ? 12.971 -8.404 22.555 1.00 43.75 300 GLY A O 1
ATOM 2424 N N . LYS A 1 301 ? 11.640 -10.122 23.123 1.00 35.25 301 LYS A N 1
ATOM 2425 C CA . LYS A 1 301 ? 12.516 -11.165 22.555 1.00 35.25 301 LYS A CA 1
ATOM 2426 C C . LYS A 1 301 ? 12.325 -11.266 21.028 1.00 35.25 301 LYS A C 1
ATOM 2428 O O . LYS A 1 301 ? 13.209 -11.764 20.354 1.00 35.25 301 LYS A O 1
ATOM 2433 N N . HIS A 1 302 ? 11.213 -10.742 20.482 1.00 36.75 302 HIS A N 1
ATOM 2434 C CA . HIS A 1 302 ? 10.839 -10.887 19.065 1.00 36.75 302 HIS A CA 1
ATOM 2435 C C . HIS A 1 302 ? 10.153 -9.654 18.423 1.00 36.75 302 HIS A C 1
ATOM 2437 O O . HIS A 1 302 ? 9.595 -9.766 17.340 1.00 36.75 302 HIS A O 1
ATOM 2443 N N . THR A 1 303 ? 10.196 -8.469 19.047 1.00 37.50 303 THR A N 1
ATOM 2444 C CA . THR A 1 303 ? 9.624 -7.230 18.474 1.00 37.50 303 THR A CA 1
ATOM 2445 C C . THR A 1 303 ? 10.408 -6.000 18.938 1.00 37.50 303 THR A C 1
ATOM 2447 O O . THR A 1 303 ? 10.372 -5.671 20.126 1.00 37.50 303 THR A O 1
ATOM 2450 N N . THR A 1 304 ? 11.082 -5.278 18.040 1.00 41.06 304 THR A N 1
ATOM 2451 C CA . THR A 1 304 ? 11.545 -3.907 18.323 1.00 41.06 304 THR A CA 1
ATOM 2452 C C . THR A 1 304 ? 10.354 -2.967 18.346 1.00 41.06 304 THR A C 1
ATOM 2454 O O . THR A 1 304 ? 9.969 -2.380 17.338 1.00 41.06 304 THR A O 1
ATOM 2457 N N . SER A 1 305 ? 9.763 -2.802 19.520 1.00 50.22 305 SER A N 1
ATOM 2458 C CA . SER A 1 305 ? 8.969 -1.621 19.815 1.00 50.22 305 SER A CA 1
ATOM 2459 C C . SER A 1 305 ? 9.952 -0.460 19.987 1.00 50.22 305 SER A C 1
ATOM 2461 O O . SER A 1 305 ? 10.761 -0.443 20.911 1.00 50.22 305 SER A O 1
ATOM 2463 N N . CYS A 1 306 ? 9.945 0.484 19.049 1.00 48.53 306 CYS A N 1
ATOM 2464 C CA . CYS A 1 306 ? 10.798 1.666 19.079 1.00 48.53 306 CYS A CA 1
ATOM 2465 C C . CYS A 1 306 ? 9.916 2.910 19.019 1.00 48.53 306 CYS A C 1
ATOM 2467 O O . CYS A 1 306 ? 9.087 3.044 18.120 1.00 48.53 306 CYS A O 1
ATOM 2469 N N . LEU A 1 307 ? 10.079 3.811 19.986 1.00 55.31 307 LEU A N 1
ATOM 2470 C CA . LEU A 1 307 ? 9.373 5.085 20.013 1.00 55.31 307 LEU A CA 1
ATOM 2471 C C . LEU A 1 307 ? 10.228 6.118 19.286 1.00 55.31 307 LEU A C 1
ATOM 2473 O O . LEU A 1 307 ? 11.321 6.462 19.733 1.00 55.31 307 LEU A O 1
ATOM 2477 N N . CYS A 1 308 ? 9.729 6.595 18.151 1.00 49.84 308 CYS A N 1
ATOM 2478 C CA . CYS A 1 308 ? 10.378 7.634 17.365 1.00 49.84 308 CYS A CA 1
ATOM 2479 C C . CYS A 1 308 ? 9.621 8.949 17.544 1.00 49.84 308 CYS A C 1
ATOM 2481 O O . CYS A 1 308 ? 8.465 9.068 17.141 1.00 49.84 308 CYS A O 1
ATOM 2483 N N . TRP A 1 309 ? 10.292 9.946 18.111 1.00 55.50 309 TRP A N 1
ATOM 2484 C CA . TRP A 1 309 ? 9.789 11.311 18.224 1.00 55.50 309 TRP A CA 1
ATOM 2485 C C . TRP A 1 309 ? 10.438 12.142 17.128 1.00 55.50 309 TRP A C 1
ATOM 2487 O O . TRP A 1 309 ? 11.663 12.235 17.072 1.00 55.50 309 TRP A O 1
ATOM 2497 N N . ALA A 1 310 ? 9.637 12.732 16.246 1.00 44.50 310 ALA A N 1
ATOM 2498 C CA . ALA A 1 310 ? 10.132 13.600 15.187 1.00 44.50 310 ALA A CA 1
ATOM 2499 C C . ALA A 1 310 ? 9.436 14.968 15.251 1.00 44.50 310 ALA A C 1
ATOM 2501 O O . ALA A 1 310 ? 8.219 15.020 15.453 1.00 44.50 310 ALA A O 1
ATOM 2502 N N . PRO A 1 311 ? 10.172 16.078 15.057 1.00 36.88 311 PRO A N 1
ATOM 2503 C CA . PRO A 1 311 ? 9.563 17.390 14.917 1.00 36.88 311 PRO A CA 1
ATOM 2504 C C . PRO A 1 311 ? 8.731 17.438 13.625 1.00 36.88 311 PRO A C 1
ATOM 2506 O O . PRO A 1 311 ? 9.106 16.876 12.594 1.00 36.88 311 PRO A O 1
ATOM 2509 N N . CYS A 1 312 ? 7.608 18.156 13.670 1.00 39.03 312 CYS A N 1
ATOM 2510 C CA . CYS A 1 312 ? 6.619 18.248 12.585 1.00 39.03 312 CYS A CA 1
ATOM 2511 C C . CYS A 1 312 ? 7.168 18.831 11.258 1.00 39.03 312 CYS A C 1
ATOM 2513 O O . CYS A 1 312 ? 6.460 18.834 10.258 1.00 39.03 312 CYS A O 1
ATOM 2515 N N . GLN A 1 313 ? 8.412 19.322 11.234 1.00 37.62 313 GLN A N 1
ATOM 2516 C CA . GLN A 1 313 ? 9.040 19.990 10.087 1.00 37.62 313 GLN A CA 1
ATOM 2517 C C . GLN A 1 313 ? 9.764 19.048 9.104 1.00 37.62 313 GLN A C 1
ATOM 2519 O O . GLN A 1 313 ? 10.228 19.507 8.069 1.00 37.62 313 GLN A O 1
ATOM 2524 N N . LEU A 1 314 ? 9.869 17.742 9.383 1.00 35.03 314 LEU A N 1
ATOM 2525 C CA . LEU A 1 314 ? 10.707 16.820 8.590 1.00 35.03 314 LEU A CA 1
ATOM 2526 C C . LEU A 1 314 ? 9.953 15.947 7.564 1.00 35.03 314 LEU A C 1
ATOM 2528 O O . LEU A 1 314 ? 10.564 15.066 6.965 1.00 35.03 314 LEU A O 1
ATOM 2532 N N . GLN A 1 315 ? 8.654 16.183 7.332 1.00 32.69 315 GLN A N 1
ATOM 2533 C CA . GLN A 1 315 ? 7.851 15.438 6.340 1.00 32.69 315 GLN A CA 1
ATOM 2534 C C . GLN A 1 315 ? 7.324 16.273 5.158 1.00 32.69 315 GLN A C 1
ATOM 2536 O O . GLN A 1 315 ? 6.644 15.727 4.292 1.00 32.69 315 GLN A O 1
ATOM 2541 N N . SER A 1 316 ? 7.659 17.562 5.044 1.00 30.47 316 SER A N 1
ATOM 2542 C CA . SER A 1 316 ? 7.315 18.351 3.853 1.00 30.47 316 SER A CA 1
ATOM 2543 C C . SER A 1 316 ? 8.347 18.137 2.740 1.00 30.47 316 SER A C 1
ATOM 2545 O O . SER A 1 316 ? 9.274 18.923 2.564 1.00 30.47 316 SER A O 1
ATOM 2547 N N . GLY A 1 317 ? 8.167 17.059 1.975 1.00 32.47 317 GLY A N 1
ATOM 2548 C CA . GLY A 1 317 ? 8.630 16.984 0.583 1.00 32.47 317 GLY A CA 1
ATOM 2549 C C . GLY A 1 317 ? 7.731 17.772 -0.383 1.00 32.47 317 GLY A C 1
ATOM 2550 O O . GLY A 1 317 ? 7.997 17.806 -1.578 1.00 32.47 317 GLY A O 1
ATOM 2551 N N . SER A 1 318 ? 6.669 18.409 0.118 1.00 27.64 318 SER A N 1
ATOM 2552 C CA . SER A 1 318 ? 5.832 19.346 -0.622 1.00 27.64 318 SER A CA 1
ATOM 2553 C C . SER A 1 318 ? 6.327 20.776 -0.405 1.00 27.64 318 SER A C 1
ATOM 2555 O O . SER A 1 318 ? 6.326 21.293 0.712 1.00 27.64 318 SER A O 1
ATOM 2557 N N . GLN A 1 319 ? 6.726 21.430 -1.497 1.00 29.20 319 GLN A N 1
ATOM 2558 C CA . GLN A 1 319 ? 6.681 22.884 -1.596 1.00 29.20 319 GLN A CA 1
ATOM 2559 C C . GLN A 1 319 ? 5.240 23.318 -1.295 1.00 29.20 319 GLN A C 1
ATOM 2561 O O . GLN A 1 319 ? 4.357 23.160 -2.132 1.00 29.20 319 GLN A O 1
ATOM 2566 N N . GLN A 1 320 ? 4.985 23.818 -0.088 1.00 25.08 320 GLN A N 1
ATOM 2567 C CA . GLN A 1 320 ? 3.858 24.709 0.143 1.00 25.08 320 GLN A CA 1
ATOM 2568 C C . GLN A 1 320 ? 4.374 26.134 -0.016 1.00 25.08 320 GLN A C 1
ATOM 2570 O O . GLN A 1 320 ? 5.315 26.557 0.656 1.00 25.08 320 GLN A O 1
ATOM 2575 N N . SER A 1 321 ? 3.773 26.816 -0.982 1.00 23.06 321 SER A N 1
ATOM 2576 C CA . SER A 1 321 ? 3.851 28.249 -1.221 1.00 23.06 321 SER A CA 1
ATOM 2577 C C . SER A 1 321 ? 3.617 29.041 0.073 1.00 23.06 321 SER A C 1
ATOM 2579 O O . SER A 1 321 ? 2.714 28.692 0.837 1.00 23.06 321 SER A O 1
ATOM 2581 N N . PRO A 1 322 ? 4.394 30.105 0.328 1.00 25.42 322 PRO A N 1
ATOM 2582 C CA . PRO A 1 322 ? 4.141 31.002 1.442 1.00 25.42 322 PRO A CA 1
ATOM 2583 C C . PRO A 1 322 ? 3.045 31.998 1.046 1.00 25.42 322 PRO A C 1
ATOM 2585 O O . PRO A 1 322 ? 3.294 32.896 0.247 1.00 25.42 322 PRO A O 1
ATOM 2588 N N . GLU A 1 323 ? 1.850 31.851 1.613 1.00 22.88 323 GLU A N 1
ATOM 2589 C CA . GLU A 1 323 ? 0.958 32.994 1.806 1.00 22.88 323 GLU A CA 1
ATOM 2590 C C . GLU A 1 323 ? 1.189 33.541 3.220 1.00 22.88 323 GLU A C 1
ATOM 2592 O O . GLU A 1 323 ? 1.071 32.829 4.218 1.00 22.88 323 GLU A O 1
ATOM 2597 N N . ASP A 1 324 ? 1.613 34.803 3.229 1.00 22.02 324 ASP A N 1
ATOM 2598 C CA . ASP A 1 324 ? 1.639 35.788 4.305 1.00 22.02 324 ASP A CA 1
ATOM 2599 C C . ASP A 1 324 ? 2.355 35.454 5.616 1.00 22.02 324 ASP A C 1
ATOM 2601 O O . ASP A 1 324 ? 1.783 34.931 6.567 1.00 22.02 324 ASP A O 1
ATOM 2605 N N . CYS A 1 325 ? 3.595 35.948 5.718 1.00 21.70 325 CYS A N 1
ATOM 2606 C CA . CYS A 1 325 ? 4.103 36.592 6.932 1.00 21.70 325 CYS A CA 1
ATOM 2607 C C . CYS A 1 325 ? 5.195 37.613 6.576 1.00 21.70 325 CYS A C 1
ATOM 2609 O O . CYS A 1 325 ? 6.362 37.280 6.365 1.00 21.70 325 CYS A O 1
ATOM 2611 N N . VAL A 1 326 ? 4.792 38.885 6.552 1.00 21.98 326 VAL A N 1
ATOM 2612 C CA . VAL A 1 326 ? 5.658 40.035 6.826 1.00 21.98 326 VAL A CA 1
ATOM 2613 C C . VAL A 1 326 ? 6.243 39.862 8.229 1.00 21.98 326 VAL A C 1
ATOM 2615 O O . VAL A 1 326 ? 5.513 39.599 9.182 1.00 21.98 326 VAL A O 1
ATOM 2618 N N . GLY A 1 327 ? 7.562 40.001 8.360 1.00 21.59 327 GLY A N 1
ATOM 2619 C CA . GLY A 1 327 ? 8.250 39.815 9.635 1.00 21.59 327 GLY A CA 1
ATOM 2620 C C . GLY A 1 327 ? 9.760 39.967 9.516 1.00 21.59 327 GLY A C 1
ATOM 2621 O O . GLY A 1 327 ? 10.512 39.039 9.793 1.00 21.59 327 GLY A O 1
ATOM 2622 N N . SER A 1 328 ? 10.209 41.134 9.066 1.00 19.36 328 SER A N 1
ATOM 2623 C CA . SER A 1 328 ? 11.604 41.562 9.154 1.00 19.36 328 SER A CA 1
ATOM 2624 C C . SER A 1 328 ? 11.984 41.820 10.616 1.00 19.36 328 SER A C 1
ATOM 2626 O O . SER A 1 328 ? 11.447 42.731 11.243 1.00 19.36 328 SER A O 1
ATOM 2628 N N . VAL A 1 329 ? 12.933 41.043 11.142 1.00 21.77 329 VAL A N 1
ATOM 2629 C CA . VAL A 1 329 ? 13.643 41.348 12.391 1.00 21.77 329 VAL A CA 1
ATOM 2630 C C . VAL A 1 329 ? 15.001 41.925 12.016 1.00 21.77 329 VAL A C 1
ATOM 2632 O O . VAL A 1 329 ? 15.854 41.226 11.472 1.00 21.77 329 VAL A O 1
ATOM 2635 N N . GLY A 1 330 ? 15.173 43.218 12.277 1.00 21.08 330 GLY A N 1
ATOM 2636 C CA . GLY A 1 330 ? 16.466 43.885 12.239 1.00 21.08 330 GLY A CA 1
ATOM 2637 C C . GLY A 1 330 ? 17.170 43.782 13.588 1.00 21.08 330 GLY A C 1
ATOM 2638 O O . GLY A 1 330 ? 16.522 43.886 14.625 1.00 21.08 330 GLY A O 1
ATOM 2639 N N . VAL A 1 331 ? 18.494 43.636 13.551 1.00 22.56 331 VAL A N 1
ATOM 2640 C CA . VAL A 1 331 ? 19.424 44.131 14.576 1.00 22.56 331 VAL A CA 1
ATOM 2641 C C . VAL A 1 331 ? 20.728 44.487 13.857 1.00 22.56 331 VAL A C 1
ATOM 2643 O O . VAL A 1 331 ? 21.274 43.647 13.146 1.00 22.56 331 VAL A O 1
ATOM 2646 N N . GLY A 1 332 ? 21.217 45.716 14.044 1.00 23.17 332 GLY A N 1
ATOM 2647 C CA . GLY A 1 332 ? 22.572 46.117 13.654 1.00 23.17 332 GLY A CA 1
ATOM 2648 C C . GLY A 1 332 ? 22.645 47.478 12.974 1.00 23.17 332 GLY A C 1
ATOM 2649 O O . GLY A 1 332 ? 22.762 47.558 11.757 1.00 23.17 332 GLY A O 1
ATOM 2650 N N . GLU A 1 333 ? 22.564 48.537 13.777 1.00 26.81 333 GLU A N 1
ATOM 2651 C CA . GLU A 1 333 ? 22.793 49.928 13.393 1.00 26.81 333 GLU A CA 1
ATOM 2652 C C . GLU A 1 333 ? 24.192 50.149 12.794 1.00 26.81 333 GLU A C 1
ATOM 2654 O O . GLU A 1 333 ? 25.204 49.728 13.350 1.00 26.81 333 GLU A O 1
ATOM 2659 N N . GLY A 1 334 ? 24.237 50.893 11.690 1.00 25.12 334 GLY A N 1
ATOM 2660 C CA . GLY A 1 334 ? 25.439 51.487 11.116 1.00 25.12 334 GLY A CA 1
ATOM 2661 C C . GLY A 1 334 ? 25.047 52.793 10.432 1.00 25.12 334 GLY A C 1
ATOM 2662 O O . GLY A 1 334 ? 24.429 52.778 9.375 1.00 25.12 334 GLY A O 1
ATOM 2663 N N . LEU A 1 335 ? 25.320 53.899 11.126 1.00 28.64 335 LEU A N 1
ATOM 2664 C CA . LEU A 1 335 ? 25.121 55.314 10.792 1.00 28.64 335 LEU A CA 1
ATOM 2665 C C . LEU A 1 335 ? 24.606 55.667 9.376 1.00 28.64 335 LEU A C 1
ATOM 2667 O O . LEU A 1 335 ? 25.337 55.625 8.389 1.00 28.64 335 LEU A O 1
ATOM 2671 N N . LYS A 1 336 ? 23.384 56.216 9.325 1.00 26.78 336 LYS A N 1
ATOM 2672 C CA . LYS A 1 336 ? 22.935 57.119 8.253 1.00 26.78 336 LYS A CA 1
ATOM 2673 C C . LYS A 1 336 ? 23.644 58.472 8.390 1.00 26.78 336 LYS A C 1
ATOM 2675 O O . LYS A 1 336 ? 23.267 59.295 9.223 1.00 26.78 336 LYS A O 1
ATOM 2680 N N . GLY A 1 337 ? 24.652 58.698 7.553 1.00 27.64 337 GLY A N 1
ATOM 2681 C CA . GLY A 1 337 ? 25.158 60.027 7.207 1.00 27.64 337 GLY A CA 1
ATOM 2682 C C . GLY A 1 337 ? 24.282 60.672 6.130 1.00 27.64 337 GLY A C 1
ATOM 2683 O O . GLY A 1 337 ? 23.765 59.994 5.250 1.00 27.64 337 GLY A O 1
ATOM 2684 N N . ARG A 1 338 ? 24.067 61.978 6.271 1.00 28.67 338 ARG A N 1
ATOM 2685 C CA . ARG A 1 338 ? 23.113 62.830 5.550 1.00 28.67 338 ARG A CA 1
ATOM 2686 C C . ARG A 1 338 ? 23.348 62.886 4.040 1.00 28.67 338 ARG A C 1
ATOM 2688 O O . ARG A 1 338 ? 24.480 62.805 3.580 1.00 28.67 338 ARG A O 1
ATOM 2695 N N . GLY A 1 339 ? 22.260 63.116 3.306 1.00 30.33 339 GLY A N 1
ATOM 2696 C CA . GLY A 1 339 ? 22.305 63.454 1.892 1.00 30.33 339 GLY A CA 1
ATOM 2697 C C . GLY A 1 339 ? 22.981 64.797 1.633 1.00 30.33 339 GLY A C 1
ATOM 2698 O O . GLY A 1 339 ? 22.771 65.762 2.368 1.00 30.33 339 GLY A O 1
ATOM 2699 N N . THR A 1 340 ? 23.732 64.829 0.542 1.00 26.77 340 THR A N 1
ATOM 2700 C CA . THR A 1 340 ? 23.954 66.001 -0.298 1.00 26.77 340 THR A CA 1
ATOM 2701 C C . THR A 1 340 ? 24.067 65.494 -1.726 1.00 26.77 340 THR A C 1
ATOM 2703 O O . THR A 1 340 ? 24.986 64.739 -2.039 1.00 26.77 340 THR A O 1
ATOM 2706 N N . ASP A 1 341 ? 23.115 65.899 -2.564 1.00 35.47 341 ASP A N 1
ATOM 2707 C CA . ASP A 1 341 ? 23.262 65.897 -4.011 1.00 35.47 341 ASP A CA 1
ATOM 2708 C C . ASP A 1 341 ? 24.511 66.707 -4.375 1.00 35.47 341 ASP A C 1
ATOM 2710 O O . ASP A 1 341 ? 24.545 67.931 -4.243 1.00 35.47 341 ASP A O 1
ATOM 2714 N N . SER A 1 342 ? 25.549 66.017 -4.831 1.00 27.08 342 SER A N 1
ATOM 2715 C CA . SER A 1 342 ? 26.606 66.604 -5.642 1.00 27.08 342 SER A CA 1
ATOM 2716 C C . SER A 1 342 ? 27.139 65.538 -6.593 1.00 27.08 342 SER A C 1
ATOM 2718 O O . SER A 1 342 ? 27.693 64.514 -6.205 1.00 27.08 342 SER A O 1
ATOM 2720 N N . ALA A 1 343 ? 26.922 65.765 -7.884 1.00 42.16 343 ALA A N 1
ATOM 2721 C CA . ALA A 1 343 ? 27.524 64.974 -8.940 1.00 42.16 343 ALA A CA 1
ATOM 2722 C C . ALA A 1 343 ? 29.054 65.167 -8.928 1.00 42.16 343 ALA A C 1
ATOM 2724 O O . ALA A 1 343 ? 29.511 66.254 -9.270 1.00 42.16 343 ALA A O 1
ATOM 2725 N N . ALA A 1 344 ? 29.816 64.133 -8.530 1.00 31.38 344 ALA A N 1
ATOM 2726 C CA . ALA A 1 344 ? 31.226 63.845 -8.882 1.00 31.38 344 ALA A CA 1
ATOM 2727 C C . ALA A 1 344 ? 31.782 62.660 -8.046 1.00 31.38 344 ALA A C 1
ATOM 2729 O O . ALA A 1 344 ? 31.366 62.501 -6.904 1.00 31.38 344 ALA A O 1
ATOM 2730 N N . PRO A 1 345 ? 32.860 61.964 -8.468 1.00 42.44 345 PRO A N 1
ATOM 2731 C CA . PRO A 1 345 ? 33.133 61.273 -9.727 1.00 42.44 345 PRO A CA 1
ATOM 2732 C C . PRO A 1 345 ? 33.165 59.732 -9.526 1.00 42.44 345 PRO A C 1
ATOM 2734 O O . PRO A 1 345 ? 33.168 59.222 -8.412 1.00 42.44 345 PRO A O 1
ATOM 2737 N N . ALA A 1 346 ? 33.229 58.975 -10.621 1.00 50.75 346 ALA A N 1
ATOM 2738 C CA . ALA A 1 346 ? 33.380 57.517 -10.622 1.00 50.75 346 ALA A CA 1
ATOM 2739 C C . ALA A 1 346 ? 34.557 57.002 -9.768 1.00 50.75 346 ALA A C 1
ATOM 2741 O O . ALA A 1 346 ? 35.653 57.564 -9.830 1.00 50.75 346 ALA A O 1
ATOM 2742 N N . ALA A 1 347 ? 34.368 55.882 -9.055 1.00 58.78 347 ALA A N 1
ATOM 2743 C CA . ALA A 1 347 ? 35.431 55.201 -8.314 1.00 58.78 347 ALA A CA 1
ATOM 2744 C C . ALA A 1 347 ? 36.450 54.560 -9.279 1.00 58.78 347 ALA A C 1
ATOM 2746 O O . ALA A 1 347 ? 36.362 53.386 -9.649 1.00 58.78 347 ALA A O 1
ATOM 2747 N N . ARG A 1 348 ? 37.419 55.369 -9.719 1.00 70.44 348 ARG A N 1
ATOM 2748 C CA . ARG A 1 348 ? 38.639 54.929 -10.401 1.00 70.44 348 ARG A CA 1
ATOM 2749 C C . ARG A 1 348 ? 39.659 54.548 -9.340 1.00 70.44 348 ARG A C 1
ATOM 2751 O O . ARG A 1 348 ? 40.175 55.409 -8.630 1.00 70.44 348 ARG A O 1
ATOM 2758 N N . LEU A 1 349 ? 39.931 53.259 -9.218 1.00 78.44 349 LEU A N 1
ATOM 2759 C CA . LEU A 1 349 ? 40.830 52.720 -8.209 1.00 78.44 349 LEU A CA 1
ATOM 2760 C C . LEU A 1 349 ? 42.178 52.420 -8.853 1.00 78.44 349 LEU A C 1
ATOM 2762 O O . LEU A 1 349 ? 42.241 51.729 -9.866 1.00 78.44 349 LEU A O 1
ATOM 2766 N N . ASN A 1 350 ? 43.259 52.922 -8.263 1.00 81.12 350 ASN A N 1
ATOM 2767 C CA . ASN A 1 350 ? 44.602 52.508 -8.647 1.00 81.12 350 ASN A CA 1
ATOM 2768 C C . ASN A 1 350 ? 45.015 51.319 -7.774 1.00 81.12 350 ASN A C 1
ATOM 2770 O O . ASN A 1 350 ? 45.335 51.487 -6.596 1.00 81.12 350 ASN A O 1
ATOM 2774 N N . VAL A 1 351 ? 44.973 50.119 -8.347 1.00 81.56 351 VAL A N 1
ATOM 2775 C CA . VAL A 1 351 ? 45.433 48.889 -7.698 1.00 81.56 351 VAL A CA 1
ATOM 2776 C C . VAL A 1 351 ? 46.843 48.609 -8.210 1.00 81.56 351 VAL A C 1
ATOM 2778 O O . VAL A 1 351 ? 47.015 48.009 -9.266 1.00 81.56 351 VAL A O 1
ATOM 2781 N N . ASP A 1 352 ? 47.855 49.088 -7.480 1.00 80.81 352 ASP A N 1
ATOM 2782 C CA . ASP A 1 352 ? 49.280 48.810 -7.740 1.00 80.81 352 ASP A CA 1
ATOM 2783 C C . ASP A 1 352 ? 49.721 49.115 -9.192 1.00 80.81 352 ASP A C 1
ATOM 2785 O O . ASP A 1 352 ? 50.329 48.301 -9.884 1.00 80.81 352 ASP A O 1
ATOM 2789 N N . GLY A 1 353 ? 49.345 50.297 -9.690 1.00 74.25 353 GLY A N 1
ATOM 2790 C CA . GLY A 1 353 ? 49.660 50.771 -11.042 1.00 74.25 353 GLY A CA 1
ATOM 2791 C C . GLY A 1 353 ? 48.615 50.417 -12.106 1.00 74.25 353 GLY A C 1
ATOM 2792 O O . GLY A 1 353 ? 48.728 50.888 -13.236 1.00 74.25 353 GLY A O 1
ATOM 2793 N N . LEU A 1 354 ? 47.585 49.633 -11.763 1.00 83.75 354 LEU A N 1
ATOM 2794 C CA . LEU A 1 354 ? 46.478 49.286 -12.655 1.00 83.75 354 LEU A CA 1
ATOM 2795 C C . LEU A 1 354 ? 45.230 50.120 -12.342 1.00 83.75 354 LEU A C 1
ATOM 2797 O O . LEU A 1 354 ? 44.730 50.109 -11.216 1.00 83.75 354 LEU A O 1
ATOM 2801 N N . LEU A 1 355 ? 44.691 50.798 -13.357 1.00 84.19 355 LEU A N 1
ATOM 2802 C CA . LEU A 1 355 ? 43.448 51.559 -13.238 1.00 84.19 355 LEU A CA 1
ATOM 2803 C C . LEU A 1 355 ? 42.230 50.629 -13.354 1.00 84.19 355 LEU A C 1
ATOM 2805 O O . LEU A 1 355 ? 41.914 50.133 -14.436 1.00 84.19 355 LEU A O 1
ATOM 2809 N N . VAL A 1 356 ? 41.534 50.420 -12.240 1.00 85.12 356 VAL A N 1
ATOM 2810 C CA . VAL A 1 356 ? 40.341 49.574 -12.130 1.00 85.12 356 VAL A CA 1
ATOM 2811 C C . VAL A 1 356 ? 39.099 50.449 -11.994 1.00 85.12 356 VAL A C 1
ATOM 2813 O O . VAL A 1 356 ? 39.051 51.346 -11.152 1.00 85.12 356 VAL A O 1
ATOM 2816 N N . TYR A 1 357 ? 38.071 50.168 -12.793 1.00 82.62 357 TYR A N 1
ATOM 2817 C CA . TYR A 1 357 ? 36.766 50.807 -12.649 1.00 82.62 357 TYR A CA 1
ATOM 2818 C C . TYR A 1 357 ? 35.855 49.930 -11.797 1.00 82.62 357 TYR A C 1
ATOM 2820 O O . TYR A 1 357 ? 35.641 48.757 -12.112 1.00 82.62 357 TYR A O 1
ATOM 2828 N N . PHE A 1 358 ? 35.307 50.502 -10.727 1.00 84.88 358 PHE A N 1
ATOM 2829 C CA . PHE A 1 358 ? 34.389 49.804 -9.835 1.00 84.88 358 PHE A CA 1
ATOM 2830 C C . PHE A 1 358 ? 32.975 50.395 -9.959 1.00 84.88 358 PHE A C 1
ATOM 2832 O O . PHE A 1 358 ? 32.829 51.613 -9.874 1.00 84.88 358 PHE A O 1
ATOM 2839 N N . PRO A 1 359 ? 31.929 49.574 -10.178 1.00 77.88 359 PRO A N 1
ATOM 2840 C CA . PRO A 1 359 ? 30.600 50.054 -10.568 1.00 77.88 359 PRO A CA 1
ATOM 2841 C C . PRO A 1 359 ? 29.731 50.526 -9.389 1.00 77.88 359 PRO A C 1
ATOM 2843 O O . PRO A 1 359 ? 28.570 50.870 -9.596 1.00 77.88 359 PRO A O 1
ATOM 2846 N N . TYR A 1 360 ? 30.268 50.517 -8.166 1.00 80.31 360 TYR A N 1
ATOM 2847 C CA . TYR A 1 360 ? 29.583 50.927 -6.941 1.00 80.31 360 TYR A CA 1
ATOM 2848 C C . TYR A 1 360 ? 30.286 52.135 -6.308 1.00 80.31 360 TYR A C 1
ATOM 2850 O O . TYR A 1 360 ? 31.506 52.261 -6.401 1.00 80.31 360 TYR A O 1
ATOM 2858 N N . ASP A 1 361 ? 29.516 52.982 -5.619 1.00 71.25 361 ASP A N 1
ATOM 2859 C CA . ASP A 1 361 ? 29.999 54.249 -5.045 1.00 71.25 361 ASP A CA 1
ATOM 2860 C C . ASP A 1 361 ? 30.961 54.065 -3.856 1.00 71.25 361 ASP A C 1
ATOM 2862 O O . ASP A 1 361 ? 31.732 54.966 -3.528 1.00 71.25 361 ASP A O 1
ATOM 2866 N N . TYR A 1 362 ? 30.951 52.887 -3.222 1.00 77.81 362 TYR A N 1
ATOM 2867 C CA . TYR A 1 362 ? 31.792 52.551 -2.073 1.00 77.81 362 TYR A CA 1
ATOM 2868 C C . TYR A 1 362 ? 32.481 51.197 -2.277 1.00 77.81 362 TYR A C 1
ATOM 2870 O O . TYR A 1 362 ? 31.879 50.259 -2.804 1.00 77.81 362 TYR A O 1
ATOM 2878 N N . ILE A 1 363 ? 33.728 51.086 -1.813 1.00 81.12 363 ILE A N 1
ATOM 2879 C CA . ILE A 1 363 ? 34.511 49.844 -1.797 1.00 81.12 363 ILE A CA 1
ATOM 2880 C C . ILE A 1 363 ? 34.880 49.475 -0.357 1.00 81.12 363 ILE A C 1
ATOM 2882 O O . ILE A 1 363 ? 35.287 50.332 0.428 1.00 81.12 363 ILE A O 1
ATOM 2886 N N . TYR A 1 364 ? 34.753 48.195 -0.009 1.00 82.19 364 TYR A N 1
ATOM 2887 C CA . TYR A 1 364 ? 35.200 47.693 1.288 1.00 82.19 364 TYR A CA 1
ATOM 2888 C C . TYR A 1 364 ? 36.732 47.520 1.317 1.00 82.19 364 TYR A C 1
ATOM 2890 O O . TYR A 1 364 ? 37.312 47.088 0.315 1.00 82.19 364 TYR A O 1
ATOM 2898 N N . PRO A 1 365 ? 37.413 47.782 2.448 1.00 82.44 365 PRO A N 1
ATOM 2899 C CA . PRO A 1 365 ? 38.859 47.567 2.573 1.00 82.44 365 PRO A CA 1
ATOM 2900 C C . PRO A 1 365 ? 39.297 46.144 2.194 1.00 82.44 365 PRO A C 1
ATOM 2902 O O . PRO A 1 365 ? 40.324 45.952 1.541 1.00 82.44 365 PRO A O 1
ATOM 2905 N N . GLU A 1 366 ? 38.481 45.144 2.527 1.00 82.56 366 GLU A N 1
ATOM 2906 C CA . GLU A 1 366 ? 38.718 43.738 2.206 1.00 82.56 366 GLU A CA 1
ATOM 2907 C C . GLU A 1 366 ? 38.642 43.479 0.695 1.00 82.56 366 GLU A C 1
ATOM 2909 O O . GLU A 1 366 ? 39.404 42.670 0.174 1.00 82.56 366 GLU A O 1
ATOM 2914 N N . GLN A 1 367 ? 37.764 44.181 -0.032 1.00 86.44 367 GLN A N 1
ATOM 2915 C CA . GLN A 1 367 ? 37.672 44.088 -1.495 1.00 86.44 367 GLN A CA 1
ATOM 2916 C C . GLN A 1 367 ? 38.917 44.666 -2.169 1.00 86.44 367 GLN A C 1
ATOM 2918 O O . GLN A 1 367 ? 39.421 44.080 -3.126 1.00 86.44 367 GLN A O 1
ATOM 2923 N N . PHE A 1 368 ? 39.435 45.788 -1.663 1.00 86.19 368 PHE A N 1
ATOM 2924 C CA . PHE A 1 368 ? 40.655 46.397 -2.192 1.00 86.19 368 PHE A CA 1
ATOM 2925 C C . PHE A 1 368 ? 41.891 45.531 -1.907 1.00 86.19 368 PHE A C 1
ATOM 2927 O O . PHE A 1 368 ? 42.685 45.269 -2.810 1.00 86.19 368 PHE A O 1
ATOM 2934 N N . SER A 1 369 ? 42.020 45.006 -0.683 1.00 85.50 369 SER A N 1
ATOM 2935 C CA . SER A 1 369 ? 43.086 44.058 -0.330 1.00 85.50 369 SER A CA 1
ATOM 2936 C C . SER A 1 369 ? 43.024 42.786 -1.181 1.00 85.50 369 SER A C 1
ATOM 2938 O O . SER A 1 369 ? 44.056 42.306 -1.642 1.00 85.50 369 SER A O 1
ATOM 2940 N N . TYR A 1 370 ? 41.819 42.281 -1.451 1.00 88.31 370 TYR A N 1
ATOM 2941 C CA . TYR A 1 370 ? 41.603 41.131 -2.326 1.00 88.31 370 TYR A CA 1
ATOM 2942 C C . TYR A 1 370 ? 42.046 41.398 -3.766 1.00 88.31 370 TYR A C 1
ATOM 2944 O O . TYR A 1 370 ? 42.705 40.557 -4.374 1.00 88.31 370 TYR A O 1
ATOM 2952 N N . MET A 1 371 ? 41.726 42.576 -4.310 1.00 89.06 371 MET A N 1
ATOM 2953 C CA . MET A 1 371 ? 42.186 42.980 -5.640 1.00 89.06 371 MET A CA 1
ATOM 2954 C C . MET A 1 371 ? 43.714 43.098 -5.710 1.00 89.06 371 MET A C 1
ATOM 2956 O O . MET A 1 371 ? 44.310 42.696 -6.707 1.00 89.06 371 MET A O 1
ATOM 2960 N N . LEU A 1 372 ? 44.352 43.615 -4.657 1.00 88.56 372 LEU A N 1
ATOM 2961 C CA . LEU A 1 372 ? 45.806 43.757 -4.592 1.00 88.56 372 LEU A CA 1
ATOM 2962 C C . LEU A 1 372 ? 46.514 42.395 -4.649 1.00 88.56 372 LEU A C 1
ATOM 2964 O O . LEU A 1 372 ? 47.423 42.206 -5.455 1.00 88.56 372 LEU A O 1
ATOM 2968 N N . GLU A 1 373 ? 46.072 41.434 -3.836 1.00 87.50 373 GLU A N 1
ATOM 2969 C CA . GLU A 1 373 ? 46.650 40.083 -3.814 1.00 87.50 373 GLU A CA 1
ATOM 2970 C C . GLU A 1 373 ? 46.362 39.303 -5.100 1.00 87.50 373 GLU A C 1
ATOM 2972 O O . GLU A 1 373 ? 47.233 38.606 -5.631 1.00 87.50 373 GLU A O 1
ATOM 2977 N N . LEU A 1 374 ? 45.164 39.471 -5.664 1.00 88.94 374 LEU A N 1
ATOM 2978 C CA . LEU A 1 374 ? 44.831 38.890 -6.958 1.00 88.94 374 LEU A CA 1
ATOM 2979 C C . LEU A 1 374 ? 45.726 39.460 -8.071 1.00 88.94 374 LEU A C 1
ATOM 2981 O O . LEU A 1 374 ? 46.235 38.686 -8.878 1.00 88.94 374 LEU A O 1
ATOM 2985 N N . LYS A 1 375 ? 45.984 40.775 -8.096 1.00 89.25 375 LYS A N 1
ATOM 2986 C CA . LYS A 1 375 ? 46.897 41.391 -9.073 1.00 89.25 375 LYS A CA 1
ATOM 2987 C C . LYS A 1 375 ? 48.325 40.877 -8.912 1.00 89.25 375 LYS A C 1
ATOM 2989 O O . LYS A 1 375 ? 48.920 40.467 -9.900 1.00 89.25 375 LYS A O 1
ATOM 2994 N N . ARG A 1 376 ? 48.850 40.823 -7.682 1.00 88.56 376 ARG A N 1
ATOM 2995 C CA . ARG A 1 376 ? 50.183 40.256 -7.399 1.00 88.56 376 ARG A CA 1
ATOM 2996 C C . ARG A 1 376 ? 50.309 38.821 -7.899 1.00 88.56 376 ARG A C 1
ATOM 2998 O O . ARG A 1 376 ? 51.336 38.451 -8.455 1.00 88.56 376 ARG A O 1
ATOM 3005 N N . THR A 1 377 ? 49.253 38.028 -7.729 1.00 87.12 377 THR A N 1
ATOM 3006 C CA . THR A 1 377 ? 49.205 36.644 -8.218 1.00 87.12 377 THR A CA 1
ATOM 3007 C C . THR A 1 377 ? 49.244 36.581 -9.748 1.00 87.12 377 THR A C 1
ATOM 3009 O O . THR A 1 377 ? 49.956 35.740 -10.301 1.00 87.12 377 THR A O 1
ATOM 3012 N N . LEU A 1 378 ? 48.512 37.473 -10.428 1.00 86.25 378 LEU A N 1
ATOM 3013 C CA . LEU A 1 378 ? 48.520 37.586 -11.891 1.00 86.25 378 LEU A CA 1
ATOM 3014 C C . LEU A 1 378 ? 49.895 38.029 -12.414 1.00 86.25 378 LEU A C 1
ATOM 3016 O O . LEU A 1 378 ? 50.442 37.362 -13.290 1.00 86.25 378 LEU A O 1
ATOM 3020 N N . ASP A 1 379 ? 50.490 39.065 -11.815 1.00 86.69 379 ASP A N 1
ATOM 3021 C CA . ASP A 1 379 ? 51.820 39.584 -12.171 1.00 86.69 379 ASP A CA 1
ATOM 3022 C C . ASP A 1 379 ? 52.923 38.532 -11.951 1.00 86.69 379 ASP A C 1
ATOM 3024 O O . ASP A 1 379 ? 53.844 38.399 -12.757 1.00 86.69 379 ASP A O 1
ATOM 3028 N N . ALA A 1 380 ? 52.806 37.721 -10.894 1.00 86.31 380 ALA A N 1
ATOM 3029 C CA . ALA A 1 380 ? 53.715 36.608 -10.616 1.00 86.31 380 ALA A CA 1
ATOM 3030 C C . ALA A 1 380 ? 53.483 35.373 -11.512 1.00 86.31 380 ALA A C 1
ATOM 3032 O O . ALA A 1 380 ? 54.227 34.397 -11.400 1.00 86.31 380 ALA A O 1
ATOM 3033 N N . LYS A 1 381 ? 52.451 35.383 -12.373 1.00 83.50 381 LYS A N 1
ATOM 3034 C CA . LYS A 1 381 ? 52.012 34.249 -13.215 1.00 83.50 381 LYS A CA 1
ATOM 3035 C C . LYS A 1 381 ? 51.821 32.949 -12.417 1.00 83.50 381 LYS A C 1
ATOM 3037 O O . LYS A 1 381 ? 52.047 31.851 -12.927 1.00 83.50 381 LYS A O 1
ATOM 3042 N N . GLY A 1 382 ? 51.417 33.080 -11.152 1.00 79.12 382 GLY A N 1
ATOM 3043 C CA . GLY A 1 382 ? 51.254 31.980 -10.203 1.00 79.12 382 GLY A CA 1
ATOM 3044 C C . GLY A 1 382 ? 49.809 31.492 -10.074 1.00 79.12 382 GLY A C 1
ATOM 3045 O O . GLY A 1 382 ? 48.870 32.089 -10.596 1.00 79.12 382 GLY A O 1
ATOM 3046 N N . HIS A 1 383 ? 49.614 30.399 -9.336 1.00 83.94 383 HIS A N 1
ATOM 3047 C CA . HIS A 1 383 ? 48.284 29.915 -8.955 1.00 83.94 383 HIS A CA 1
ATOM 3048 C C . HIS A 1 383 ? 47.906 30.449 -7.569 1.00 83.94 383 HIS A C 1
ATOM 3050 O O . HIS A 1 383 ? 48.666 30.276 -6.620 1.00 83.94 383 HIS A O 1
ATOM 3056 N N . GLY A 1 384 ? 46.725 31.061 -7.443 1.00 82.31 384 GLY A N 1
ATOM 3057 C CA . GLY A 1 384 ? 46.207 31.579 -6.174 1.00 82.31 384 GLY A CA 1
ATOM 3058 C C . GLY A 1 384 ? 44.893 30.919 -5.774 1.00 82.31 384 GLY A C 1
ATOM 3059 O O . GLY A 1 384 ? 44.019 30.693 -6.612 1.00 82.31 384 GLY A O 1
ATOM 3060 N N . VAL A 1 385 ? 44.739 30.637 -4.481 1.00 84.69 385 VAL A N 1
ATOM 3061 C CA . VAL A 1 385 ? 43.456 30.268 -3.872 1.00 84.69 385 VAL A CA 1
ATOM 3062 C C . VAL A 1 385 ? 42.995 31.457 -3.048 1.00 84.69 385 VAL A C 1
ATOM 3064 O O . VAL A 1 385 ? 43.698 31.893 -2.142 1.00 84.69 385 VAL A O 1
ATOM 3067 N N . LEU A 1 386 ? 41.824 31.993 -3.381 1.00 79.69 386 LEU A N 1
ATOM 3068 C CA . LEU A 1 386 ? 41.312 33.212 -2.771 1.00 79.69 386 LEU A CA 1
ATOM 3069 C C . LEU A 1 386 ? 40.005 32.924 -2.038 1.00 79.69 386 LEU A C 1
ATOM 3071 O O . LEU A 1 386 ? 38.991 32.593 -2.657 1.00 79.69 386 LEU A O 1
ATOM 3075 N N . GLU A 1 387 ? 40.024 33.084 -0.718 1.00 81.81 387 GLU A N 1
ATOM 3076 C CA . GLU A 1 387 ? 38.855 32.932 0.141 1.00 81.81 387 GLU A CA 1
ATOM 3077 C C . GLU A 1 387 ? 38.368 34.300 0.631 1.00 81.81 387 GLU A C 1
ATOM 3079 O O . GLU A 1 387 ? 39.144 35.185 0.973 1.00 81.81 387 GLU A O 1
ATOM 3084 N N . MET A 1 388 ? 37.052 34.481 0.648 1.00 80.00 388 MET A N 1
ATOM 3085 C CA . MET A 1 388 ? 36.391 35.670 1.187 1.00 80.00 388 MET A CA 1
ATOM 3086 C C . MET A 1 388 ? 35.034 35.214 1.764 1.00 80.00 388 MET A C 1
ATOM 3088 O O . MET A 1 388 ? 34.537 34.177 1.324 1.00 80.00 388 MET A O 1
ATOM 3092 N N . PRO A 1 389 ? 34.395 35.900 2.724 1.00 76.81 389 PRO A N 1
ATOM 3093 C CA . PRO A 1 389 ? 33.052 35.546 3.214 1.00 76.81 389 PRO A CA 1
ATOM 3094 C C . PRO A 1 389 ? 31.922 35.963 2.250 1.00 76.81 389 PRO A C 1
ATOM 3096 O O . PRO A 1 389 ? 32.087 36.830 1.399 1.00 76.81 389 PRO A O 1
ATOM 3099 N N . SER A 1 390 ? 30.760 35.303 2.298 1.00 76.00 390 SER A N 1
ATOM 3100 C CA . SER A 1 390 ? 29.604 35.658 1.450 1.00 76.00 390 SER A CA 1
ATOM 3101 C C . SER A 1 390 ? 29.046 37.048 1.786 1.00 76.00 390 SER A C 1
ATOM 3103 O O . SER A 1 390 ? 29.006 37.419 2.952 1.00 76.00 390 SER A O 1
ATOM 3105 N N . GLY A 1 391 ? 28.559 37.785 0.781 1.00 70.81 391 GLY A N 1
ATOM 3106 C CA . GLY A 1 391 ? 27.935 39.106 0.969 1.00 70.81 391 GLY A CA 1
ATOM 3107 C C . GLY A 1 391 ? 28.887 40.302 0.861 1.00 70.81 391 GLY A C 1
ATOM 3108 O O . GLY A 1 391 ? 28.422 41.426 0.747 1.00 70.81 391 GLY A O 1
ATOM 3109 N N . THR A 1 392 ? 30.201 40.078 0.790 1.00 73.94 392 THR A N 1
ATOM 3110 C CA . THR A 1 392 ? 31.221 41.140 0.684 1.00 73.94 392 THR A CA 1
ATOM 3111 C C . THR A 1 392 ? 31.585 41.522 -0.756 1.00 73.94 392 THR A C 1
ATOM 3113 O O . THR A 1 392 ? 32.604 42.157 -0.989 1.00 73.94 392 THR A O 1
ATOM 3116 N N . GLY A 1 393 ? 30.798 41.116 -1.759 1.00 75.75 393 GLY A N 1
ATOM 3117 C CA . GLY A 1 393 ? 31.014 41.515 -3.160 1.00 75.75 393 GLY A CA 1
ATOM 3118 C C . GLY A 1 393 ? 32.196 40.850 -3.886 1.00 75.75 393 GLY A C 1
ATOM 3119 O O . GLY A 1 393 ? 32.738 41.435 -4.816 1.00 75.75 393 GLY A O 1
ATOM 3120 N N . LYS A 1 394 ? 32.570 39.612 -3.529 1.00 85.56 394 LYS A N 1
ATOM 3121 C CA . LYS A 1 394 ? 33.684 38.871 -4.171 1.00 85.56 394 LYS A CA 1
ATOM 3122 C C . LYS A 1 394 ? 33.639 38.888 -5.703 1.00 85.56 394 LYS A C 1
ATOM 3124 O O . LYS A 1 394 ? 34.653 39.094 -6.360 1.00 85.56 394 LYS A O 1
ATOM 3129 N N . THR A 1 395 ? 32.456 38.634 -6.266 1.00 86.50 395 THR A N 1
ATOM 3130 C CA . THR A 1 395 ? 32.269 38.463 -7.710 1.00 86.50 395 THR A CA 1
ATOM 3131 C C . THR A 1 395 ? 32.552 39.755 -8.465 1.00 86.50 395 THR A C 1
ATOM 3133 O O . THR A 1 395 ? 33.280 39.721 -9.450 1.00 86.50 395 THR A O 1
ATOM 3136 N N . VAL A 1 396 ? 32.048 40.898 -7.987 1.00 87.75 396 VAL A N 1
ATOM 3137 C CA . VAL A 1 396 ? 32.317 42.186 -8.639 1.00 87.75 396 VAL A CA 1
ATOM 3138 C C . VAL A 1 396 ? 33.787 42.581 -8.501 1.00 87.75 396 VAL A C 1
ATOM 3140 O O . VAL A 1 396 ? 34.373 43.049 -9.471 1.00 87.75 396 VAL A O 1
ATOM 3143 N N . SER A 1 397 ? 34.415 42.331 -7.346 1.00 87.56 397 SER A N 1
ATOM 3144 C CA . SER A 1 397 ? 35.831 42.654 -7.139 1.00 87.56 397 SER A CA 1
ATOM 3145 C C . SER A 1 397 ? 36.755 41.851 -8.055 1.00 87.56 397 SER A C 1
ATOM 3147 O O . SER A 1 397 ? 37.691 42.405 -8.629 1.00 87.56 397 SER A O 1
ATOM 3149 N N . LEU A 1 398 ? 36.451 40.564 -8.238 1.00 89.31 398 LEU A N 1
ATOM 3150 C CA . LEU A 1 398 ? 37.145 39.681 -9.172 1.00 89.31 398 LEU A CA 1
ATOM 3151 C C . LEU A 1 398 ? 36.972 40.151 -10.626 1.00 89.31 398 LEU A C 1
ATOM 3153 O O . LEU A 1 398 ? 37.958 40.294 -11.346 1.00 89.31 398 LEU A O 1
ATOM 3157 N N . LEU A 1 399 ? 35.730 40.402 -11.056 1.00 89.38 399 LEU A N 1
ATOM 3158 C CA . LEU A 1 399 ? 35.427 40.798 -12.435 1.00 89.38 399 LEU A CA 1
ATOM 3159 C C . LEU A 1 399 ? 36.039 42.160 -12.791 1.00 89.38 399 LEU A C 1
ATOM 3161 O O . LEU A 1 399 ? 36.642 42.287 -13.854 1.00 89.38 399 LEU A O 1
ATOM 3165 N N . ALA A 1 400 ? 35.940 43.150 -11.897 1.00 88.88 400 ALA A N 1
ATOM 3166 C CA . ALA A 1 400 ? 36.472 44.495 -12.115 1.00 88.88 400 ALA A CA 1
ATOM 3167 C C . ALA A 1 400 ? 37.994 44.493 -12.311 1.00 88.88 400 ALA A C 1
ATOM 3169 O O . ALA A 1 400 ? 38.492 45.087 -13.270 1.00 88.88 400 ALA A O 1
ATOM 3170 N N . LEU A 1 401 ? 38.737 43.785 -11.450 1.00 89.50 401 LEU A N 1
ATOM 3171 C CA . LEU A 1 401 ? 40.192 43.712 -11.569 1.00 89.50 401 LEU A CA 1
ATOM 3172 C C . LEU A 1 401 ? 40.621 42.958 -12.828 1.00 89.50 401 LEU A C 1
ATOM 3174 O O . LEU A 1 401 ? 41.479 43.444 -13.558 1.00 89.50 401 LEU A O 1
ATOM 3178 N N . ILE A 1 402 ? 40.043 41.781 -13.086 1.00 88.38 402 ILE A N 1
ATOM 3179 C CA . ILE A 1 402 ? 40.455 40.957 -14.227 1.00 88.38 402 ILE A CA 1
ATOM 3180 C C . ILE A 1 402 ? 40.169 41.694 -15.530 1.00 88.38 402 ILE A C 1
ATOM 3182 O O . ILE A 1 402 ? 41.045 41.747 -16.382 1.00 88.38 402 ILE A O 1
ATOM 3186 N N . MET A 1 403 ? 39.011 42.341 -15.674 1.00 86.62 403 MET A N 1
ATOM 3187 C CA . MET A 1 403 ? 38.722 43.134 -16.872 1.00 86.62 403 MET A CA 1
ATOM 3188 C C . MET A 1 403 ? 39.710 44.288 -17.071 1.00 86.62 403 MET A C 1
ATOM 3190 O O . MET A 1 403 ? 40.184 44.498 -18.189 1.00 86.62 403 MET A O 1
ATOM 3194 N N . ALA A 1 404 ? 40.066 45.009 -16.004 1.00 86.38 404 ALA A N 1
ATOM 3195 C CA . ALA A 1 404 ? 41.097 46.042 -16.071 1.00 86.38 404 ALA A CA 1
ATOM 3196 C C . ALA A 1 404 ? 42.462 45.457 -16.477 1.00 86.38 404 ALA A C 1
ATOM 3198 O O . ALA A 1 404 ? 43.145 46.014 -17.337 1.00 86.38 404 ALA A O 1
ATOM 3199 N N . TYR A 1 405 ? 42.825 44.299 -15.922 1.00 86.94 405 TYR A N 1
ATOM 3200 C CA . TYR A 1 405 ? 44.077 43.601 -16.210 1.00 86.94 405 TYR A CA 1
ATOM 3201 C C . TYR A 1 405 ? 44.147 43.120 -17.663 1.00 86.94 405 TYR A C 1
ATOM 3203 O O . TYR A 1 405 ? 45.142 43.353 -18.340 1.00 86.94 405 TYR A O 1
ATOM 3211 N N . GLN A 1 406 ? 43.068 42.523 -18.179 1.00 86.38 406 GLN A N 1
ATOM 3212 C CA . GLN A 1 406 ? 42.963 42.086 -19.576 1.00 86.38 406 GLN A CA 1
ATOM 3213 C C . GLN A 1 406 ? 43.086 43.252 -20.561 1.00 86.38 406 GLN A C 1
ATOM 3215 O O . GLN A 1 406 ? 43.569 43.069 -21.674 1.00 86.38 406 GLN A O 1
ATOM 3220 N N . ARG A 1 407 ? 42.664 44.458 -20.164 1.00 80.69 407 ARG A N 1
ATOM 3221 C CA . ARG A 1 407 ? 42.807 45.662 -20.988 1.00 80.69 407 ARG A CA 1
ATOM 3222 C C . ARG A 1 407 ? 44.231 46.212 -20.978 1.00 80.69 407 ARG A C 1
ATOM 3224 O O . ARG A 1 407 ? 44.714 46.630 -22.025 1.00 80.69 407 ARG A O 1
ATOM 3231 N N . ALA A 1 408 ? 44.884 46.229 -19.817 1.00 83.31 408 ALA A N 1
ATOM 3232 C CA . ALA A 1 408 ? 46.264 46.696 -19.695 1.00 83.31 408 ALA A CA 1
ATOM 3233 C C . ALA A 1 408 ? 47.266 45.711 -20.325 1.00 83.31 408 ALA A C 1
ATOM 3235 O O . ALA A 1 408 ? 48.237 46.135 -20.948 1.00 83.31 408 ALA A O 1
ATOM 3236 N N . TYR A 1 409 ? 46.994 44.407 -20.218 1.00 84.38 409 TYR A N 1
ATOM 3237 C CA . TYR A 1 409 ? 47.870 43.322 -20.665 1.00 84.38 409 TYR A CA 1
ATOM 3238 C C . TYR A 1 409 ? 47.107 42.279 -21.510 1.00 84.38 409 TYR A C 1
ATOM 3240 O O . TYR A 1 409 ? 46.970 41.118 -21.108 1.00 84.38 409 TYR A O 1
ATOM 3248 N N . PRO A 1 410 ? 46.628 42.643 -22.716 1.00 76.06 410 PRO A N 1
ATOM 3249 C CA . PRO A 1 410 ? 45.787 41.770 -23.546 1.00 76.06 410 PRO A CA 1
ATOM 3250 C C . PRO A 1 410 ? 46.499 40.505 -24.049 1.00 76.06 410 PRO A C 1
ATOM 3252 O O . PRO A 1 410 ? 45.843 39.529 -24.409 1.00 76.06 410 PRO A O 1
ATOM 3255 N N . LEU A 1 411 ? 47.837 40.503 -24.063 1.00 74.81 411 LEU A N 1
ATOM 3256 C CA . LEU A 1 411 ? 48.656 39.351 -24.454 1.00 74.81 411 LEU A CA 1
ATOM 3257 C C . LEU A 1 411 ? 48.876 38.347 -23.311 1.00 74.81 411 LEU A C 1
ATOM 3259 O O . LEU A 1 411 ? 49.214 37.197 -23.583 1.00 74.81 411 LEU A O 1
ATOM 3263 N N . GLU A 1 412 ? 48.690 38.752 -22.050 1.00 78.12 412 GLU A N 1
ATOM 3264 C CA . GLU A 1 412 ? 48.978 37.896 -20.892 1.00 78.12 412 GLU A CA 1
ATOM 3265 C C . GLU A 1 412 ? 47.747 37.132 -20.399 1.00 78.12 412 GLU A C 1
ATOM 3267 O O . GLU A 1 412 ? 47.842 35.944 -20.091 1.00 78.12 412 GLU A O 1
ATOM 3272 N N . VAL A 1 413 ? 46.575 37.778 -20.372 1.00 79.31 413 VAL A N 1
ATOM 3273 C CA . VAL A 1 413 ? 45.320 37.150 -19.930 1.00 79.31 413 VAL A CA 1
ATOM 3274 C C . VAL A 1 413 ? 44.246 37.318 -20.998 1.00 79.31 413 VAL A C 1
ATOM 3276 O O . VAL A 1 413 ? 43.542 38.321 -21.067 1.00 79.31 413 VAL A O 1
ATOM 3279 N N . THR A 1 414 ? 44.058 36.291 -21.823 1.00 78.62 414 THR A N 1
ATOM 3280 C CA . THR A 1 414 ? 43.100 36.337 -22.942 1.00 78.62 414 THR A CA 1
ATOM 3281 C C . THR A 1 414 ? 41.680 35.920 -22.555 1.00 78.62 414 THR A C 1
ATOM 3283 O O . THR A 1 414 ? 40.721 36.330 -23.206 1.00 78.62 414 THR A O 1
ATOM 3286 N N . LYS A 1 415 ? 41.503 35.113 -21.498 1.00 83.56 415 LYS A N 1
ATOM 3287 C CA . LYS A 1 415 ? 40.192 34.562 -21.120 1.00 83.56 415 LYS A CA 1
ATOM 3288 C C . LYS A 1 415 ? 40.047 34.363 -19.613 1.00 83.56 415 LYS A C 1
ATOM 3290 O O . LYS A 1 415 ? 40.899 33.743 -18.986 1.00 83.56 415 LYS A O 1
ATOM 3295 N N . LEU A 1 416 ? 38.908 34.793 -19.072 1.00 87.38 416 LEU A N 1
ATOM 3296 C CA . LEU A 1 416 ? 38.446 34.434 -17.732 1.00 87.38 416 LEU A CA 1
ATOM 3297 C C . LEU A 1 416 ? 37.491 33.237 -17.811 1.00 87.38 416 LEU A C 1
ATOM 3299 O O . LEU A 1 416 ? 36.501 33.278 -18.539 1.00 87.38 416 LEU A O 1
ATOM 3303 N N . ILE A 1 417 ? 37.766 32.183 -17.041 1.00 88.50 417 ILE A N 1
ATOM 3304 C CA . ILE A 1 417 ? 36.866 31.035 -16.874 1.00 88.50 417 ILE A CA 1
ATOM 3305 C C . ILE A 1 417 ? 36.316 31.071 -15.446 1.00 88.50 417 ILE A C 1
ATOM 3307 O O . ILE A 1 417 ? 37.073 30.926 -14.490 1.00 88.50 417 ILE A O 1
ATOM 3311 N N . TYR A 1 418 ? 35.001 31.260 -15.304 1.00 89.00 418 TYR A N 1
ATOM 3312 C CA . TYR A 1 418 ? 34.313 31.284 -14.010 1.00 89.00 418 TYR A CA 1
ATOM 3313 C C . TYR A 1 418 ? 33.455 30.022 -13.842 1.00 89.00 418 TYR A C 1
ATOM 3315 O O . TYR A 1 418 ? 32.475 29.832 -14.563 1.00 89.00 418 TYR A O 1
ATOM 3323 N N . CYS A 1 419 ? 33.812 29.160 -12.887 1.00 86.50 419 CYS A N 1
ATOM 3324 C CA . CYS A 1 419 ? 33.109 27.903 -12.619 1.00 86.50 419 CYS A CA 1
ATOM 3325 C C . CYS A 1 419 ? 32.231 28.019 -11.366 1.00 86.50 419 CYS A C 1
ATOM 3327 O O . CYS A 1 419 ? 32.714 28.381 -10.297 1.00 86.50 419 CYS A O 1
ATOM 3329 N N . SER A 1 420 ? 30.955 27.650 -11.480 1.00 87.50 420 SER A N 1
ATOM 3330 C CA . SER A 1 420 ? 29.995 27.607 -10.368 1.00 87.50 420 SER A CA 1
ATOM 3331 C C . SER A 1 420 ? 29.178 26.306 -10.400 1.00 87.50 420 SER A C 1
ATOM 3333 O O . SER A 1 420 ? 29.118 25.621 -11.423 1.00 87.50 420 SER A O 1
ATOM 3335 N N . ARG A 1 421 ? 28.589 25.924 -9.255 1.00 81.50 421 ARG A N 1
ATOM 3336 C CA . ARG A 1 421 ? 27.851 24.664 -9.076 1.00 81.50 421 ARG A CA 1
ATOM 3337 C C . ARG A 1 421 ? 26.406 24.732 -9.580 1.00 81.50 421 ARG A C 1
ATOM 3339 O O . ARG A 1 421 ? 25.868 23.695 -9.963 1.00 81.50 421 ARG A O 1
ATOM 3346 N N . THR A 1 422 ? 25.759 25.897 -9.543 1.00 82.81 422 THR A N 1
ATOM 3347 C CA . THR A 1 422 ? 24.315 26.023 -9.813 1.00 82.81 422 THR A CA 1
ATOM 3348 C C . THR A 1 422 ? 24.016 27.061 -10.897 1.00 82.81 422 THR A C 1
ATOM 3350 O O . THR A 1 422 ? 24.736 28.041 -11.053 1.00 82.81 422 THR A O 1
ATOM 3353 N N . VAL A 1 423 ? 22.931 26.862 -11.657 1.00 81.62 423 VAL A N 1
ATOM 3354 C CA . VAL A 1 423 ? 22.513 27.801 -12.720 1.00 81.62 423 VAL A CA 1
ATOM 3355 C C . VAL A 1 423 ? 22.223 29.213 -12.179 1.00 81.62 423 VAL A C 1
ATOM 3357 O O . VAL A 1 423 ? 22.741 30.162 -12.763 1.00 81.62 423 VAL A O 1
ATOM 3360 N N . PRO A 1 424 ? 21.520 29.393 -11.039 1.00 83.69 424 PRO A N 1
ATOM 3361 C CA . PRO A 1 424 ? 21.260 30.732 -10.500 1.00 83.69 424 PRO A CA 1
ATOM 3362 C C . PRO A 1 424 ? 22.525 31.495 -10.080 1.00 83.69 424 PRO A C 1
ATOM 3364 O O . PRO A 1 424 ? 22.554 32.722 -10.104 1.00 83.69 424 PRO A O 1
ATOM 3367 N N . GLU A 1 425 ? 23.586 30.798 -9.663 1.00 83.50 425 GLU A N 1
ATOM 3368 C CA . GLU A 1 425 ? 24.876 31.432 -9.368 1.00 83.50 425 GLU A CA 1
ATOM 3369 C C . GLU A 1 425 ? 25.579 31.919 -10.644 1.00 83.50 425 GLU A C 1
ATOM 3371 O O . GLU A 1 425 ? 26.131 33.020 -10.645 1.00 83.50 425 GLU A O 1
ATOM 3376 N N . ILE A 1 426 ? 25.521 31.141 -11.732 1.00 86.12 426 ILE A N 1
ATOM 3377 C CA . ILE A 1 426 ? 26.053 31.537 -13.047 1.00 86.12 426 ILE A CA 1
ATOM 3378 C C . ILE A 1 426 ? 25.329 32.794 -13.549 1.00 86.12 426 ILE A C 1
ATOM 3380 O O . ILE A 1 426 ? 25.974 33.746 -13.985 1.00 86.12 426 ILE A O 1
ATOM 3384 N N . GLU A 1 427 ? 24.001 32.835 -13.435 1.00 86.19 427 GLU A N 1
ATOM 3385 C CA . GLU A 1 427 ? 23.192 33.995 -13.833 1.00 86.19 427 GLU A CA 1
ATOM 3386 C C . GLU A 1 427 ? 23.564 35.261 -13.053 1.00 86.19 427 GLU A C 1
ATOM 3388 O O . GLU A 1 427 ? 23.736 36.323 -13.651 1.00 86.19 427 GLU A O 1
ATOM 3393 N N . LYS A 1 428 ? 23.777 35.151 -11.734 1.00 86.75 428 LYS A N 1
ATOM 3394 C CA . LYS A 1 428 ? 24.221 36.282 -10.900 1.00 86.75 428 LYS A CA 1
ATOM 3395 C C . LYS A 1 428 ? 25.552 36.867 -11.370 1.00 86.75 428 LYS A C 1
ATOM 3397 O O . LYS A 1 428 ? 25.712 38.082 -11.373 1.00 86.75 428 LYS A O 1
ATOM 3402 N N . VAL A 1 429 ? 26.503 36.026 -11.772 1.00 88.62 429 VAL A N 1
ATOM 3403 C CA . VAL A 1 429 ? 27.822 36.477 -12.254 1.00 88.62 429 VAL A CA 1
ATOM 3404 C C . VAL A 1 429 ? 27.689 37.235 -13.575 1.00 88.62 429 VAL A C 1
ATOM 3406 O O . VAL A 1 429 ? 28.321 38.273 -13.753 1.00 88.62 429 VAL A O 1
ATOM 3409 N N . ILE A 1 430 ? 26.837 36.750 -14.480 1.00 89.06 430 ILE A N 1
ATOM 3410 C CA . ILE A 1 430 ? 26.556 37.414 -15.761 1.00 89.06 430 ILE A CA 1
ATOM 3411 C C . ILE A 1 430 ? 25.862 38.761 -15.549 1.00 89.06 430 ILE A C 1
ATOM 3413 O O . ILE A 1 430 ? 26.174 39.722 -16.250 1.00 89.06 430 ILE A O 1
ATOM 3417 N N . GLU A 1 431 ? 24.958 38.856 -14.577 1.00 88.19 431 GLU A N 1
ATOM 3418 C CA . GLU A 1 431 ? 24.295 40.118 -14.247 1.00 88.19 431 GLU A CA 1
ATOM 3419 C C . GLU A 1 431 ? 25.278 41.150 -13.672 1.00 88.19 431 GLU A C 1
ATOM 3421 O O . GLU A 1 431 ? 25.271 42.308 -14.087 1.00 88.19 431 GLU A O 1
ATOM 3426 N N . GLU A 1 432 ? 26.192 40.740 -12.788 1.00 87.88 432 GLU A N 1
ATOM 3427 C CA . GLU A 1 432 ? 27.255 41.629 -12.295 1.00 87.88 432 GLU A CA 1
ATOM 3428 C C . GLU A 1 432 ? 28.220 42.057 -13.416 1.00 87.88 432 GLU A C 1
ATOM 3430 O O . GLU A 1 432 ? 28.597 43.228 -13.488 1.00 87.88 432 GLU A O 1
ATOM 3435 N N . LEU A 1 433 ? 28.564 41.155 -14.344 1.00 88.12 433 LEU A N 1
ATOM 3436 C CA . LEU A 1 433 ? 29.359 41.492 -15.531 1.00 88.12 433 LEU A CA 1
ATOM 3437 C C . LEU A 1 433 ? 28.641 42.518 -16.424 1.00 88.12 433 LEU A C 1
ATOM 3439 O O . LEU A 1 433 ? 29.265 43.455 -16.922 1.00 88.12 433 LEU A O 1
ATOM 3443 N N . ARG A 1 434 ? 27.323 42.379 -16.601 1.00 88.94 434 ARG A N 1
ATOM 3444 C CA . ARG A 1 434 ? 26.496 43.323 -17.365 1.00 88.94 434 ARG A CA 1
ATOM 3445 C C . ARG A 1 434 ? 26.475 44.707 -16.716 1.00 88.94 434 ARG A C 1
ATOM 3447 O O . ARG A 1 434 ? 26.645 45.702 -17.418 1.00 88.94 434 ARG A O 1
ATOM 3454 N N . LYS A 1 435 ? 26.316 44.783 -15.390 1.00 86.88 435 LYS A N 1
ATOM 3455 C CA . LYS A 1 435 ? 26.393 46.051 -14.639 1.00 86.88 435 LYS A CA 1
ATOM 3456 C C . LYS A 1 435 ? 27.747 46.730 -14.820 1.00 86.88 435 LYS A C 1
ATOM 3458 O O . LYS A 1 435 ? 27.790 47.933 -15.065 1.00 86.88 435 LYS A O 1
ATOM 3463 N N . LEU A 1 436 ? 28.831 45.958 -14.743 1.00 85.75 436 LEU A N 1
ATOM 3464 C CA . LEU A 1 436 ? 30.187 46.457 -14.940 1.00 85.75 436 LEU A CA 1
ATOM 3465 C C . LEU A 1 436 ? 30.374 47.014 -16.360 1.00 85.75 436 LEU A C 1
ATOM 3467 O O . LEU A 1 436 ? 30.804 48.152 -16.507 1.00 85.75 436 LEU A O 1
ATOM 3471 N N . LEU A 1 437 ? 29.976 46.279 -17.403 1.00 84.19 437 LEU A N 1
ATOM 3472 C CA . LEU A 1 437 ? 30.073 46.744 -18.795 1.00 84.19 437 LEU A CA 1
ATOM 3473 C C . LEU A 1 437 ? 29.254 48.016 -19.057 1.00 84.19 437 LEU A C 1
ATOM 3475 O O . LEU A 1 437 ? 29.766 48.953 -19.664 1.00 84.19 437 LEU A O 1
ATOM 3479 N N . ASN A 1 438 ? 28.025 48.087 -18.538 1.00 84.88 438 ASN A N 1
ATOM 3480 C CA . ASN A 1 438 ? 27.193 49.291 -18.630 1.00 84.88 438 ASN A CA 1
ATOM 348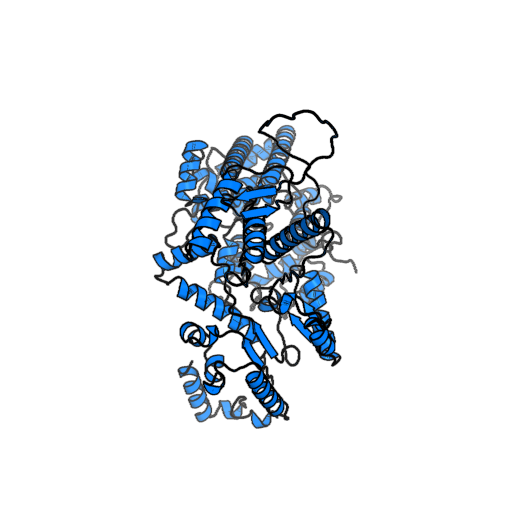1 C C . ASN A 1 438 ? 27.839 50.491 -17.919 1.00 84.88 438 ASN A C 1
ATOM 3483 O O . ASN A 1 438 ? 27.675 51.634 -18.343 1.00 84.88 438 ASN A O 1
ATOM 3487 N N . PHE A 1 439 ? 28.550 50.249 -16.816 1.00 83.06 439 PHE A N 1
ATOM 3488 C CA . PHE A 1 439 ? 29.289 51.291 -16.110 1.00 83.06 439 PHE A CA 1
ATOM 3489 C C . PHE A 1 439 ? 30.478 51.794 -16.935 1.00 83.06 439 PHE A C 1
ATOM 3491 O O . PHE A 1 439 ? 30.653 53.002 -17.058 1.00 83.06 439 PHE A O 1
ATOM 3498 N N . TYR A 1 440 ? 31.241 50.895 -17.559 1.00 78.88 440 TYR A N 1
ATOM 3499 C CA . TYR A 1 440 ? 32.320 51.270 -18.479 1.00 78.88 440 TYR A CA 1
ATOM 3500 C C . TYR A 1 440 ? 31.810 52.092 -19.672 1.00 78.88 440 TYR A C 1
ATOM 3502 O O . TYR A 1 440 ? 32.388 53.133 -19.977 1.00 78.88 440 TYR A O 1
ATOM 3510 N N . GLU A 1 441 ? 30.697 51.683 -20.291 1.00 81.81 441 GLU A N 1
ATOM 3511 C CA . GLU A 1 441 ? 30.079 52.410 -21.411 1.00 81.81 441 GLU A CA 1
ATOM 3512 C C . GLU A 1 441 ? 29.693 53.845 -21.014 1.00 81.81 441 GLU A C 1
ATOM 3514 O O . GLU A 1 441 ? 29.947 54.793 -21.754 1.00 81.81 441 GLU A O 1
ATOM 3519 N N . LYS A 1 442 ? 29.154 54.034 -19.801 1.00 79.69 442 LYS A N 1
ATOM 3520 C CA . LYS A 1 442 ? 28.827 55.367 -19.268 1.00 79.69 442 LYS A CA 1
ATOM 3521 C C . LYS A 1 442 ? 30.054 56.240 -18.994 1.00 79.69 442 LYS A C 1
ATOM 3523 O O . LYS A 1 442 ? 29.931 57.459 -19.035 1.00 79.69 442 LYS A O 1
ATOM 3528 N N . GLN A 1 443 ? 31.197 55.644 -18.653 1.00 73.25 443 GLN A N 1
ATOM 3529 C CA . GLN A 1 443 ? 32.409 56.379 -18.267 1.00 73.25 443 GLN A CA 1
ATOM 3530 C C . GLN A 1 443 ? 33.291 56.763 -19.456 1.00 73.25 443 GLN A C 1
ATOM 3532 O O . GLN A 1 443 ? 33.926 57.815 -19.419 1.00 73.25 443 GLN A O 1
ATOM 3537 N N . GLU A 1 444 ? 33.353 55.917 -20.483 1.00 71.69 444 GLU A N 1
ATOM 3538 C CA . GLU A 1 444 ? 34.243 56.112 -21.635 1.00 71.69 444 GLU A CA 1
ATOM 3539 C C . GLU A 1 444 ? 33.493 56.463 -22.928 1.00 71.69 444 GLU A C 1
ATOM 3541 O O . GLU A 1 444 ? 34.126 56.836 -23.909 1.00 71.69 444 GLU A O 1
ATOM 3546 N N . GLY A 1 445 ? 32.155 56.393 -22.936 1.00 65.69 445 GLY A N 1
ATOM 3547 C CA . GLY A 1 445 ? 31.318 56.762 -24.085 1.00 65.69 445 GLY A CA 1
ATOM 3548 C C . GLY A 1 445 ? 31.346 55.762 -25.246 1.00 65.69 445 GLY A C 1
ATOM 3549 O O . GLY A 1 445 ? 30.625 55.948 -26.224 1.00 65.69 445 GLY A O 1
ATOM 3550 N N . GLU A 1 446 ? 32.136 54.691 -25.135 1.00 72.62 446 GLU A N 1
ATOM 3551 C CA . GLU A 1 446 ? 32.259 53.623 -26.126 1.00 72.62 446 GLU A CA 1
ATOM 3552 C C . GLU A 1 446 ? 31.863 52.262 -25.539 1.00 72.62 446 GLU A C 1
ATOM 3554 O O . GLU A 1 446 ? 32.155 51.936 -24.384 1.00 72.62 446 GLU A O 1
ATOM 3559 N N . LYS A 1 447 ? 31.218 51.425 -26.362 1.00 72.19 447 LYS A N 1
ATOM 3560 C CA . LYS A 1 447 ? 30.935 50.031 -26.007 1.00 72.19 447 LYS A CA 1
ATOM 3561 C C . LYS A 1 447 ? 32.198 49.192 -26.133 1.00 72.19 447 LYS A C 1
ATOM 3563 O O . LYS A 1 447 ? 32.711 48.993 -27.232 1.00 72.19 447 LYS A O 1
ATOM 3568 N N . LEU A 1 448 ? 32.645 48.630 -25.015 1.00 73.50 448 LEU A N 1
ATOM 3569 C CA . LEU A 1 448 ? 33.747 47.673 -25.009 1.00 73.50 448 LEU A CA 1
ATOM 3570 C C . LEU A 1 448 ? 33.374 46.406 -25.806 1.00 73.50 448 LEU A C 1
ATOM 3572 O O . LEU A 1 448 ? 32.301 45.841 -25.570 1.00 73.50 448 LEU A O 1
ATOM 3576 N N . PRO A 1 449 ? 34.254 45.898 -26.693 1.00 71.62 449 PRO A N 1
ATOM 3577 C CA . PRO A 1 449 ? 34.043 44.653 -27.432 1.00 71.62 449 PRO A CA 1
ATOM 3578 C C . PRO A 1 449 ? 34.293 43.428 -26.532 1.00 71.62 449 PRO A C 1
ATOM 3580 O O . PRO A 1 449 ? 35.210 42.640 -26.757 1.00 71.62 449 PRO A O 1
ATOM 3583 N N . PHE A 1 450 ? 33.495 43.277 -25.473 1.00 79.56 450 PHE A N 1
ATOM 3584 C CA . PHE A 1 450 ? 33.630 42.210 -24.482 1.00 79.56 450 PHE A CA 1
ATOM 3585 C C . PHE A 1 450 ? 32.499 41.183 -24.627 1.00 79.56 450 PHE A C 1
ATOM 3587 O O . PHE A 1 450 ? 31.322 41.523 -24.510 1.00 79.56 450 PHE A O 1
ATOM 3594 N N . LEU A 1 451 ? 32.843 39.911 -24.858 1.00 81.44 451 LEU A N 1
ATOM 3595 C CA . LEU A 1 451 ? 31.876 38.815 -24.979 1.00 81.44 451 LEU A CA 1
ATOM 3596 C C . LEU A 1 451 ? 31.826 37.993 -23.683 1.00 81.44 451 LEU A C 1
ATOM 3598 O O . LEU A 1 451 ? 32.737 37.220 -23.395 1.00 81.44 451 LEU A O 1
ATOM 3602 N N . GLY A 1 452 ? 30.736 38.124 -22.924 1.00 83.25 452 GLY A N 1
ATOM 3603 C CA . GLY A 1 452 ? 30.419 37.247 -21.794 1.00 83.25 452 GLY A CA 1
ATOM 3604 C C . GLY A 1 452 ? 29.456 36.134 -22.212 1.00 83.25 452 GLY A C 1
ATOM 3605 O O . GLY A 1 452 ? 28.388 36.421 -22.748 1.00 83.25 452 GLY A O 1
ATOM 3606 N N . LEU A 1 453 ? 29.810 34.870 -21.960 1.00 87.25 453 LEU A N 1
ATOM 3607 C CA . LEU A 1 453 ? 28.976 33.709 -22.291 1.00 87.25 453 LEU A CA 1
ATOM 3608 C C . LEU A 1 453 ? 28.679 32.876 -21.039 1.00 87.25 453 LEU A C 1
ATOM 3610 O O . LEU A 1 453 ? 29.597 32.486 -20.319 1.00 87.25 453 LEU A O 1
ATOM 3614 N N . ALA A 1 454 ? 27.404 32.545 -20.828 1.00 86.06 454 ALA A N 1
ATOM 3615 C CA . ALA A 1 454 ? 26.990 31.530 -19.866 1.00 86.06 454 ALA A CA 1
ATOM 3616 C C . ALA A 1 454 ? 26.901 30.168 -20.558 1.00 86.06 454 ALA A C 1
ATOM 3618 O O . ALA A 1 454 ? 26.218 30.023 -21.572 1.00 86.06 454 ALA A O 1
ATOM 3619 N N . LEU A 1 455 ? 27.559 29.157 -19.997 1.00 83.94 455 LEU A N 1
ATOM 3620 C CA . LEU A 1 455 ? 27.426 27.777 -20.453 1.00 83.94 455 LEU A CA 1
ATOM 3621 C C . LEU A 1 455 ? 26.535 27.002 -19.485 1.00 83.94 455 LEU A C 1
ATOM 3623 O O . LEU A 1 455 ? 26.693 27.075 -18.269 1.00 83.94 455 LEU A O 1
ATOM 3627 N N . SER A 1 456 ? 25.598 26.239 -20.038 1.00 83.06 456 SER A N 1
ATOM 3628 C CA . SER A 1 456 ? 24.738 25.334 -19.283 1.00 83.06 456 SER A CA 1
ATOM 3629 C C . SER A 1 456 ? 24.499 24.052 -20.076 1.00 83.06 456 SER A C 1
ATOM 3631 O O . SER A 1 456 ? 24.934 23.905 -21.219 1.00 83.06 456 SER A O 1
ATOM 3633 N N . SER A 1 457 ? 23.819 23.092 -19.457 1.00 77.44 457 SER A N 1
ATOM 3634 C CA . SER A 1 457 ? 23.457 21.843 -20.126 1.00 77.44 457 SER A CA 1
ATOM 3635 C C . SER A 1 457 ? 22.510 22.091 -21.308 1.00 77.44 457 SER A C 1
ATOM 3637 O O . SER A 1 457 ? 21.760 23.069 -21.323 1.00 77.44 457 SER A O 1
ATOM 3639 N N . ARG A 1 458 ? 22.472 21.151 -22.264 1.00 68.25 458 ARG A N 1
ATOM 3640 C CA . ARG A 1 458 ? 21.543 21.194 -23.411 1.00 68.25 458 ARG A CA 1
ATOM 3641 C C . ARG A 1 458 ? 20.085 21.379 -22.981 1.00 68.25 458 ARG A C 1
ATOM 3643 O O . ARG A 1 458 ? 19.344 22.055 -23.675 1.00 68.25 458 ARG A O 1
ATOM 3650 N N . LYS A 1 459 ? 19.695 20.851 -21.812 1.00 65.38 459 LYS A N 1
ATOM 3651 C CA . LYS A 1 459 ? 18.348 21.007 -21.241 1.00 65.38 459 LYS A CA 1
ATOM 3652 C C . LYS A 1 459 ? 17.953 22.474 -21.029 1.00 65.38 459 LYS A C 1
ATOM 3654 O O . LYS A 1 459 ? 16.791 22.805 -21.197 1.00 65.38 459 LYS A O 1
ATOM 3659 N N . ASN A 1 460 ? 18.910 23.328 -20.671 1.00 65.56 460 ASN A N 1
ATOM 3660 C CA . ASN A 1 460 ? 18.649 24.723 -20.314 1.00 65.56 460 ASN A CA 1
ATOM 3661 C C . ASN A 1 460 ? 18.890 25.697 -21.480 1.00 65.56 460 ASN A C 1
ATOM 3663 O O . ASN A 1 460 ? 18.457 26.838 -21.404 1.00 65.56 460 ASN A O 1
ATOM 3667 N N . LEU A 1 461 ? 19.597 25.268 -22.534 1.00 69.69 461 LEU A N 1
ATOM 3668 C CA . LEU A 1 461 ? 19.937 26.097 -23.702 1.00 69.69 461 LEU A CA 1
ATOM 3669 C C . LEU A 1 461 ? 19.223 25.662 -24.995 1.00 69.69 461 LEU A C 1
ATOM 3671 O O . LEU A 1 461 ? 19.404 26.296 -26.032 1.00 69.69 461 LEU A O 1
ATOM 3675 N N . CYS A 1 462 ? 18.441 24.576 -24.974 1.00 66.50 462 CYS A N 1
ATOM 3676 C CA . CYS A 1 462 ? 17.690 24.127 -26.145 1.00 66.50 462 CYS A CA 1
ATOM 3677 C C . CYS A 1 462 ? 16.493 25.054 -26.398 1.00 66.50 462 CYS A C 1
ATOM 3679 O O . CYS A 1 462 ? 15.588 25.138 -25.575 1.00 66.50 462 CYS A O 1
ATOM 3681 N N . ILE A 1 463 ? 16.485 25.710 -27.558 1.00 61.03 463 ILE A N 1
ATOM 3682 C CA . ILE A 1 463 ? 15.426 26.627 -28.015 1.00 61.03 463 ILE A CA 1
ATOM 3683 C C . ILE A 1 463 ? 14.290 25.920 -28.777 1.00 61.03 463 ILE A C 1
ATOM 3685 O O . ILE A 1 463 ? 13.365 26.573 -29.252 1.00 61.03 463 ILE A O 1
ATOM 3689 N N . HIS A 1 464 ? 14.376 24.598 -28.950 1.00 50.94 464 HIS A N 1
ATOM 3690 C CA . HIS A 1 464 ? 13.403 23.834 -29.726 1.00 50.94 464 HIS A CA 1
ATOM 3691 C C . HIS A 1 464 ? 12.111 23.608 -28.914 1.00 50.94 464 HIS A C 1
ATOM 3693 O O . HIS A 1 464 ? 12.204 23.088 -27.800 1.00 50.94 464 HIS A O 1
ATOM 3699 N N . PRO A 1 465 ? 10.919 23.950 -29.445 1.00 51.41 465 PRO A N 1
ATOM 3700 C CA . PRO A 1 465 ? 9.654 23.884 -28.706 1.00 51.41 465 PRO A CA 1
ATOM 3701 C C . PRO A 1 465 ? 9.106 22.463 -28.515 1.00 51.41 465 PRO A C 1
ATOM 3703 O O . PRO A 1 465 ? 8.229 22.271 -27.682 1.00 51.41 465 PRO A O 1
ATOM 3706 N N . GLU A 1 466 ? 9.605 21.459 -29.248 1.00 52.75 466 GLU A N 1
ATOM 3707 C CA . GLU A 1 466 ? 9.134 20.077 -29.086 1.00 52.75 466 GLU A CA 1
ATOM 3708 C C . GLU A 1 466 ? 9.587 19.484 -27.748 1.00 52.75 466 GLU A C 1
ATOM 3710 O O . GLU A 1 466 ? 10.673 18.910 -27.606 1.00 52.75 466 GLU A O 1
ATOM 3715 N N . GLY A 1 467 ? 8.717 19.599 -26.751 1.00 61.78 467 GLY A N 1
ATOM 3716 C CA . GLY A 1 467 ? 8.821 18.827 -25.528 1.00 61.78 467 GLY A CA 1
ATOM 3717 C C . GLY A 1 467 ? 8.673 17.336 -25.837 1.00 61.78 467 GLY A C 1
ATOM 3718 O O . GLY A 1 467 ? 7.771 16.916 -26.558 1.00 61.78 467 GLY A O 1
ATOM 3719 N N . ILE A 1 468 ? 9.522 16.505 -25.228 1.00 73.12 468 ILE A N 1
ATOM 3720 C CA . ILE A 1 468 ? 9.455 15.032 -25.317 1.00 73.12 468 ILE A CA 1
ATOM 3721 C C . ILE A 1 468 ? 8.034 14.518 -25.014 1.00 73.12 468 ILE A C 1
ATOM 3723 O O . ILE A 1 468 ? 7.581 13.542 -25.608 1.00 73.12 468 ILE A O 1
ATOM 3727 N N . LEU A 1 469 ? 7.314 15.204 -24.123 1.00 75.69 469 LEU A N 1
ATOM 3728 C CA . LEU A 1 469 ? 5.955 14.857 -23.729 1.00 75.69 469 LEU A CA 1
ATOM 3729 C C . LEU A 1 469 ? 4.948 14.976 -24.882 1.00 75.69 469 LEU A C 1
ATOM 3731 O O . LEU A 1 469 ? 4.113 14.090 -25.034 1.00 75.69 469 LEU A O 1
ATOM 3735 N N . GLU A 1 470 ? 5.056 16.006 -25.724 1.00 79.31 470 GLU A N 1
ATOM 3736 C CA . GLU A 1 470 ? 4.165 16.192 -26.877 1.00 79.31 470 GLU A CA 1
ATOM 3737 C C . GLU A 1 470 ? 4.364 15.077 -27.904 1.00 79.31 470 GLU A C 1
ATOM 3739 O O . GLU A 1 470 ? 3.399 14.510 -28.413 1.00 79.31 470 GLU A O 1
ATOM 3744 N N . ASN A 1 471 ? 5.616 14.688 -28.152 1.00 82.12 471 ASN A N 1
ATOM 3745 C CA . ASN A 1 471 ? 5.939 13.579 -29.051 1.00 82.12 471 ASN A CA 1
ATOM 3746 C C . ASN A 1 471 ? 5.415 12.233 -28.528 1.00 82.12 471 ASN A C 1
ATOM 3748 O O . ASN A 1 471 ? 4.994 11.384 -29.316 1.00 82.12 471 ASN A O 1
ATOM 3752 N N . ILE A 1 472 ? 5.381 12.035 -27.208 1.00 85.25 472 ILE A N 1
ATOM 3753 C CA . ILE A 1 472 ? 4.746 10.855 -26.611 1.00 85.25 472 ILE A CA 1
ATOM 3754 C C . ILE A 1 472 ? 3.221 10.933 -26.768 1.00 85.25 472 ILE A C 1
ATOM 3756 O O . ILE A 1 472 ? 2.618 9.959 -27.215 1.00 85.25 472 ILE A O 1
ATOM 3760 N N . GLN A 1 473 ? 2.615 12.091 -26.488 1.00 84.31 473 GLN A N 1
ATOM 3761 C CA . GLN A 1 473 ? 1.168 12.319 -26.603 1.00 84.31 473 GLN A CA 1
ATOM 3762 C C . GLN A 1 473 ? 0.638 12.179 -28.036 1.00 84.31 473 GLN A C 1
ATOM 3764 O O . GLN A 1 473 ? -0.492 11.725 -28.231 1.00 84.31 473 GLN A O 1
ATOM 3769 N N . ARG A 1 474 ? 1.453 12.523 -29.044 1.00 86.81 474 ARG A N 1
ATOM 3770 C CA . ARG A 1 474 ? 1.152 12.272 -30.464 1.00 86.81 474 ARG A CA 1
ATOM 3771 C C . ARG A 1 474 ? 0.986 10.777 -30.754 1.00 86.81 474 ARG A C 1
ATOM 3773 O O . ARG A 1 474 ? 0.151 10.417 -31.575 1.00 86.81 474 ARG A O 1
ATOM 3780 N N . ASN A 1 475 ? 1.745 9.918 -30.071 1.00 88.44 475 ASN A N 1
ATOM 3781 C CA . ASN A 1 475 ? 1.719 8.470 -30.283 1.00 88.44 475 ASN A CA 1
ATOM 3782 C C . ASN A 1 475 ? 0.696 7.744 -29.398 1.00 88.44 475 ASN A C 1
ATOM 3784 O O . ASN A 1 475 ? 0.031 6.825 -29.871 1.00 88.44 475 ASN A O 1
ATOM 3788 N N . LYS A 1 476 ? 0.601 8.095 -28.109 1.00 91.94 476 LYS A N 1
ATOM 3789 C CA . LYS A 1 476 ? -0.280 7.443 -27.125 1.00 91.94 476 LYS A CA 1
ATOM 3790 C C . LYS A 1 476 ? -0.783 8.441 -26.091 1.00 91.94 476 LYS A C 1
ATOM 3792 O O . LYS A 1 476 ? -0.072 9.370 -25.718 1.00 91.94 476 LYS A O 1
ATOM 3797 N N . LEU A 1 477 ? -1.987 8.208 -25.574 1.00 92.25 477 LEU A N 1
ATOM 3798 C CA . LEU A 1 477 ? -2.520 9.004 -24.468 1.00 92.25 477 LEU A CA 1
ATOM 3799 C C . LEU A 1 477 ? -1.753 8.724 -23.173 1.00 92.25 477 LEU A C 1
ATOM 3801 O O . LEU A 1 477 ? -1.398 7.581 -22.896 1.00 92.25 477 LEU A O 1
ATOM 3805 N N . LEU A 1 478 ? -1.507 9.771 -22.387 1.00 91.19 478 LEU A N 1
ATOM 3806 C CA . LEU A 1 478 ? -0.804 9.684 -21.111 1.00 91.19 478 LEU A CA 1
ATOM 3807 C C . LEU A 1 478 ? -1.796 9.765 -19.954 1.00 91.19 478 LEU A C 1
ATOM 3809 O O . LEU A 1 478 ? -2.566 10.720 -19.870 1.00 91.19 478 LEU A O 1
ATOM 3813 N N . PHE A 1 479 ? -1.707 8.807 -19.039 1.00 92.06 479 PHE A N 1
ATOM 3814 C CA . PHE A 1 479 ? -2.429 8.794 -17.772 1.00 92.06 479 PHE A CA 1
ATOM 3815 C C . PHE A 1 479 ? -1.415 8.704 -16.634 1.00 92.06 479 PHE A C 1
ATOM 3817 O O . PHE A 1 479 ? -0.457 7.934 -16.713 1.00 92.06 479 PHE A O 1
ATOM 3824 N N . ILE A 1 480 ? -1.593 9.517 -15.596 1.00 89.31 480 ILE A N 1
ATOM 3825 C CA . ILE A 1 480 ? -0.648 9.637 -14.481 1.00 89.31 480 ILE A CA 1
ATOM 3826 C C . ILE A 1 480 ? -1.375 9.257 -13.193 1.00 89.31 480 ILE A C 1
ATOM 3828 O O . ILE A 1 480 ? -2.472 9.751 -12.941 1.00 89.31 480 ILE A O 1
ATOM 3832 N N . GLU A 1 481 ? -0.765 8.388 -12.388 1.00 88.38 481 GLU A N 1
ATOM 3833 C CA . GLU A 1 481 ? -1.253 8.060 -11.046 1.00 88.38 481 GLU A CA 1
ATOM 3834 C C . GLU A 1 481 ? -1.087 9.265 -10.110 1.00 88.38 481 GLU A C 1
ATOM 3836 O O . GLU A 1 481 ? -0.003 9.850 -10.010 1.00 88.38 481 GLU A O 1
ATOM 3841 N N . THR A 1 482 ? -2.151 9.612 -9.387 1.00 86.44 482 THR A N 1
ATOM 3842 C CA . THR A 1 482 ? -2.110 10.613 -8.317 1.00 86.44 482 THR A CA 1
ATOM 3843 C C . THR A 1 482 ? -2.277 9.934 -6.958 1.00 86.44 482 THR A C 1
ATOM 3845 O O . THR A 1 482 ? -2.598 8.754 -6.847 1.00 86.44 482 THR A O 1
ATOM 3848 N N . GLN A 1 483 ? -2.011 10.659 -5.869 1.00 81.75 483 GLN A N 1
ATOM 3849 C CA . GLN A 1 483 ? -2.204 10.100 -4.523 1.00 81.75 483 GLN A CA 1
ATOM 3850 C C . GLN A 1 483 ? -3.690 9.942 -4.161 1.00 81.75 483 GLN A C 1
ATOM 3852 O O . GLN A 1 483 ? -4.019 9.193 -3.234 1.00 81.75 483 GLN A O 1
ATOM 3857 N N . ASP A 1 484 ? -4.580 10.638 -4.877 1.00 85.38 484 ASP A N 1
ATOM 3858 C CA . ASP A 1 484 ? -6.016 10.522 -4.681 1.00 85.38 484 ASP A CA 1
ATOM 3859 C C . ASP A 1 484 ? -6.553 9.248 -5.350 1.00 85.38 484 ASP A C 1
ATOM 3861 O O . ASP A 1 484 ? -6.316 8.966 -6.527 1.00 85.38 484 ASP A O 1
ATOM 3865 N N . GLY A 1 485 ? -7.298 8.460 -4.575 1.00 81.94 485 GLY A N 1
ATOM 3866 C CA . GLY A 1 485 ? -7.891 7.215 -5.051 1.00 81.94 485 GLY A CA 1
ATOM 3867 C C . GLY A 1 485 ? -9.007 7.446 -6.068 1.00 81.94 485 GLY A C 1
ATOM 3868 O O . GLY A 1 485 ? -9.169 6.628 -6.973 1.00 81.94 485 GLY A O 1
ATOM 3869 N N . ALA A 1 486 ? -9.754 8.549 -5.949 1.00 85.31 486 ALA A N 1
ATOM 3870 C CA . ALA A 1 486 ? -10.844 8.856 -6.874 1.00 85.31 486 ALA A CA 1
ATOM 3871 C C . ALA A 1 486 ? -10.304 9.205 -8.268 1.00 85.31 486 ALA A C 1
ATOM 3873 O O . ALA A 1 486 ? -10.692 8.576 -9.251 1.00 85.31 486 ALA A O 1
ATOM 3874 N N . GLU A 1 487 ? -9.353 10.137 -8.344 1.00 88.06 487 GLU A N 1
ATOM 3875 C CA . GLU A 1 487 ? -8.682 10.499 -9.598 1.00 88.06 487 GLU A CA 1
ATOM 3876 C C . GLU A 1 487 ? -7.971 9.305 -10.238 1.00 88.06 487 GLU A C 1
ATOM 3878 O O . GLU A 1 487 ? -8.106 9.082 -11.439 1.00 88.06 487 GLU A O 1
ATOM 3883 N N . THR A 1 488 ? -7.269 8.497 -9.439 1.00 87.69 488 THR A N 1
ATOM 3884 C CA . THR A 1 488 ? -6.575 7.301 -9.939 1.00 87.69 488 THR A CA 1
ATOM 3885 C C . THR A 1 488 ? -7.545 6.283 -10.538 1.00 87.69 488 THR A C 1
ATOM 3887 O O . THR A 1 488 ? -7.240 5.678 -11.564 1.00 87.69 488 THR A O 1
ATOM 3890 N N . SER A 1 489 ? -8.731 6.118 -9.944 1.00 88.06 489 SER A N 1
ATOM 3891 C CA . SER A 1 489 ? -9.766 5.223 -10.481 1.00 88.06 489 SER A CA 1
ATOM 3892 C C . SER A 1 489 ? -10.277 5.716 -11.837 1.00 88.06 489 SER A C 1
ATOM 3894 O O . SER A 1 489 ? -10.377 4.930 -12.776 1.00 88.06 489 SER A O 1
ATOM 3896 N N . VAL A 1 490 ? -10.512 7.026 -11.972 1.00 91.25 490 VAL A N 1
ATOM 3897 C CA . VAL A 1 490 ? -10.923 7.646 -13.244 1.00 91.25 490 VAL A CA 1
ATOM 3898 C C . VAL A 1 490 ? -9.820 7.528 -14.300 1.00 91.25 490 VAL A C 1
ATOM 3900 O O . VAL A 1 490 ? -10.094 7.199 -15.453 1.00 91.25 490 VAL A O 1
ATOM 3903 N N . ALA A 1 491 ? -8.561 7.766 -13.922 1.00 90.56 491 ALA A N 1
ATOM 3904 C CA . ALA A 1 491 ? -7.421 7.635 -14.825 1.00 90.56 491 ALA A CA 1
ATOM 3905 C C . ALA A 1 491 ? -7.271 6.198 -15.350 1.00 90.56 491 ALA A C 1
ATOM 3907 O O . ALA A 1 491 ? -6.979 6.007 -16.530 1.00 90.56 491 ALA A O 1
ATOM 3908 N N . LEU A 1 492 ? -7.508 5.196 -14.499 1.00 90.31 492 LEU A N 1
ATOM 3909 C CA . LEU A 1 492 ? -7.467 3.789 -14.887 1.00 90.31 492 LEU A CA 1
ATOM 3910 C C . LEU A 1 492 ? -8.606 3.413 -15.842 1.00 90.31 492 LEU A C 1
ATOM 3912 O O . LEU A 1 492 ? -8.359 2.751 -16.847 1.00 90.31 492 LEU A O 1
ATOM 3916 N N . GLU A 1 493 ? -9.831 3.848 -15.552 1.00 91.12 493 GLU A N 1
ATOM 3917 C CA . GLU A 1 493 ? -10.994 3.592 -16.409 1.00 91.12 493 GLU A CA 1
ATOM 3918 C C . GLU A 1 493 ? -10.765 4.168 -17.814 1.00 91.12 493 GLU A C 1
ATOM 3920 O O . GLU A 1 493 ? -10.914 3.476 -18.821 1.00 91.12 493 GLU A O 1
ATOM 3925 N N . LYS A 1 494 ? -10.277 5.412 -17.892 1.00 92.69 494 LYS A N 1
ATOM 3926 C CA . LYS A 1 494 ? -9.944 6.056 -19.171 1.00 92.69 494 LYS A CA 1
ATOM 3927 C C . LYS A 1 494 ? -8.755 5.426 -19.881 1.00 92.69 494 LYS A C 1
ATOM 3929 O O . LYS A 1 494 ? -8.720 5.412 -21.111 1.00 92.69 494 LYS A O 1
ATOM 3934 N N . TYR A 1 495 ? -7.805 4.877 -19.136 1.00 93.00 495 TYR A N 1
ATOM 3935 C CA . TYR A 1 495 ? -6.715 4.094 -19.700 1.00 93.00 495 TYR A CA 1
ATOM 3936 C C . TYR A 1 495 ? -7.224 2.805 -20.364 1.00 93.00 495 TYR A C 1
ATOM 3938 O O . TYR A 1 495 ? -6.815 2.516 -21.490 1.00 93.00 495 TYR A O 1
ATOM 3946 N N . GLN A 1 496 ? -8.137 2.071 -19.721 1.00 91.44 496 GLN A N 1
ATOM 3947 C CA . GLN A 1 496 ? -8.741 0.856 -20.281 1.00 91.44 496 GLN A CA 1
ATOM 3948 C C . GLN A 1 496 ? -9.565 1.180 -21.534 1.00 91.44 496 GLN A C 1
ATOM 3950 O O . GLN A 1 496 ? -9.317 0.604 -22.592 1.00 91.44 496 GLN A O 1
ATOM 3955 N N . GLU A 1 497 ? -10.427 2.197 -21.459 1.00 92.50 497 GLU A N 1
ATOM 3956 C CA . GLU A 1 497 ? -11.225 2.684 -22.592 1.00 92.50 497 GLU A CA 1
ATOM 3957 C C . GLU A 1 497 ? -10.334 3.093 -23.785 1.00 92.50 497 GLU A C 1
ATOM 3959 O O . GLU A 1 497 ? -10.607 2.767 -24.941 1.00 92.50 497 GLU A O 1
ATOM 3964 N N . ALA A 1 498 ? -9.212 3.773 -23.531 1.00 92.94 498 ALA A N 1
ATOM 3965 C CA . ALA A 1 498 ? -8.269 4.169 -24.577 1.00 92.94 498 ALA A CA 1
ATOM 3966 C C . ALA A 1 498 ? -7.511 2.987 -25.212 1.00 92.94 498 ALA A C 1
ATOM 3968 O O . ALA A 1 498 ? -7.104 3.080 -26.379 1.00 92.94 498 ALA A O 1
ATOM 3969 N N . CYS A 1 499 ? -7.294 1.900 -24.464 1.00 90.88 499 CYS A N 1
ATOM 3970 C CA . CYS A 1 499 ? -6.694 0.671 -24.985 1.00 90.88 499 CYS A CA 1
ATOM 3971 C C . CYS A 1 499 ? -7.655 -0.064 -25.924 1.00 90.88 499 CYS A C 1
ATOM 3973 O O . CYS A 1 499 ? -7.230 -0.504 -26.992 1.00 90.88 499 CYS A O 1
ATOM 3975 N N . GLU A 1 500 ? -8.937 -0.128 -25.567 1.00 91.50 500 GLU A N 1
ATOM 3976 C CA . GLU A 1 500 ? -9.977 -0.796 -26.359 1.00 91.50 500 GLU A CA 1
ATOM 3977 C C . GLU A 1 500 ? -10.326 -0.015 -27.634 1.00 91.50 500 GLU A C 1
ATOM 3979 O O . GLU A 1 500 ? -10.501 -0.599 -28.701 1.00 91.50 500 GLU A O 1
ATOM 3984 N N . ASN A 1 501 ? -10.314 1.320 -27.565 1.00 91.31 501 ASN A N 1
ATOM 3985 C CA . ASN A 1 501 ? -10.605 2.198 -28.703 1.00 91.31 501 ASN A CA 1
ATOM 3986 C C . ASN A 1 501 ? -9.471 2.286 -29.750 1.00 91.31 501 ASN A C 1
ATOM 3988 O O . ASN A 1 501 ? -9.579 3.035 -30.721 1.00 91.31 501 ASN A O 1
ATOM 3992 N N . GLY A 1 502 ? -8.351 1.579 -29.560 1.00 86.06 502 GLY A N 1
ATOM 3993 C CA . GLY A 1 502 ? -7.275 1.454 -30.555 1.00 86.06 502 GLY A CA 1
ATOM 3994 C C . GLY A 1 502 ? -6.282 2.622 -30.642 1.00 86.06 502 GLY A C 1
ATOM 3995 O O . GLY A 1 502 ? -5.269 2.507 -31.331 1.00 86.06 502 GLY A O 1
ATOM 3996 N N . ARG A 1 503 ? -6.495 3.728 -29.914 1.00 85.50 503 ARG A N 1
ATOM 3997 C CA . ARG A 1 503 ? -5.527 4.845 -29.833 1.00 85.50 503 ARG A CA 1
ATOM 3998 C C . ARG A 1 503 ? -4.270 4.456 -29.048 1.00 85.50 503 ARG A C 1
ATOM 4000 O O . ARG A 1 503 ? -3.169 4.911 -29.355 1.00 85.50 503 ARG A O 1
ATOM 4007 N N . GLY A 1 504 ? -4.434 3.583 -28.054 1.00 88.00 504 GLY A N 1
ATOM 4008 C CA . GLY A 1 504 ? -3.372 3.143 -27.161 1.00 88.00 504 GLY A CA 1
ATOM 4009 C C . GLY A 1 504 ? -3.034 4.180 -26.090 1.00 88.00 504 GLY A C 1
ATOM 4010 O O . GLY A 1 504 ? -3.119 5.395 -26.293 1.00 88.00 504 GLY A O 1
ATOM 4011 N N . ALA A 1 505 ? -2.618 3.681 -24.934 1.00 93.31 505 ALA A N 1
ATOM 4012 C CA . ALA A 1 505 ? -2.381 4.496 -23.756 1.00 93.31 505 ALA A CA 1
ATOM 4013 C C . ALA A 1 505 ? -1.093 4.092 -23.031 1.00 93.31 505 ALA A C 1
ATOM 4015 O O . ALA A 1 505 ? -0.582 2.984 -23.200 1.00 93.31 505 ALA A O 1
ATOM 4016 N N . ILE A 1 506 ? -0.560 5.018 -22.241 1.00 92.75 506 ILE A N 1
ATOM 4017 C CA . ILE A 1 506 ? 0.577 4.828 -21.344 1.00 92.75 506 ILE A CA 1
ATOM 4018 C C . ILE A 1 506 ? 0.116 5.253 -19.957 1.00 92.75 506 ILE A C 1
ATOM 4020 O O . ILE A 1 506 ? -0.310 6.393 -19.764 1.00 92.75 506 ILE A O 1
ATOM 4024 N N . LEU A 1 507 ? 0.237 4.339 -19.000 1.00 92.25 507 LEU A N 1
ATOM 4025 C CA . LEU A 1 507 ? -0.024 4.599 -17.594 1.00 92.25 507 LEU A CA 1
ATOM 4026 C C . LEU A 1 507 ? 1.309 4.772 -16.861 1.00 92.25 507 LEU A C 1
ATOM 4028 O O . LEU A 1 507 ? 2.124 3.852 -16.810 1.00 92.25 507 LEU A O 1
ATOM 4032 N N . LEU A 1 508 ? 1.538 5.965 -16.317 1.00 90.81 508 LEU A N 1
ATOM 4033 C CA . LEU A 1 508 ? 2.692 6.278 -15.482 1.00 90.81 508 LEU A CA 1
ATOM 4034 C C . LEU A 1 508 ? 2.284 6.134 -14.015 1.00 90.81 508 LEU A C 1
ATOM 4036 O O . LEU A 1 508 ? 1.589 6.990 -13.469 1.00 90.81 508 LEU A O 1
ATOM 4040 N N . SER A 1 509 ? 2.722 5.041 -13.398 1.00 89.94 509 SER A N 1
ATOM 4041 C CA . SER A 1 509 ? 2.417 4.686 -12.011 1.00 89.94 509 SER A CA 1
ATOM 4042 C C . SER A 1 509 ? 3.680 4.571 -11.158 1.00 89.94 509 SER A C 1
ATOM 4044 O O . SER A 1 509 ? 4.799 4.429 -11.662 1.00 89.94 509 SER A O 1
ATOM 4046 N N . VAL A 1 510 ? 3.507 4.593 -9.840 1.00 89.94 510 VAL A N 1
ATOM 4047 C CA . VAL A 1 510 ? 4.592 4.392 -8.875 1.00 89.94 510 VAL A CA 1
ATOM 4048 C C . VAL A 1 510 ? 4.673 2.907 -8.506 1.00 89.94 510 VAL A C 1
ATOM 4050 O O . VAL A 1 510 ? 3.668 2.271 -8.200 1.00 89.94 510 VAL A O 1
ATOM 4053 N N . ALA A 1 511 ? 5.881 2.335 -8.480 1.00 85.25 511 ALA A N 1
ATOM 4054 C CA . ALA A 1 511 ? 6.115 0.907 -8.195 1.00 85.25 511 ALA A CA 1
ATOM 4055 C C . ALA A 1 511 ? 5.759 0.451 -6.759 1.00 85.25 511 ALA A C 1
ATOM 4057 O O . ALA A 1 511 ? 5.817 -0.732 -6.452 1.00 85.25 511 ALA A O 1
ATOM 4058 N N . ARG A 1 512 ? 5.448 1.396 -5.864 1.00 82.19 512 ARG A N 1
ATOM 4059 C CA . ARG A 1 512 ? 4.923 1.164 -4.503 1.00 82.19 512 ARG A CA 1
ATOM 4060 C C . ARG A 1 512 ? 3.595 1.901 -4.280 1.00 82.19 512 ARG A C 1
ATOM 4062 O O . ARG A 1 512 ? 3.263 2.271 -3.158 1.00 82.19 512 ARG A O 1
ATOM 4069 N N . GLY A 1 513 ? 2.936 2.258 -5.378 1.00 81.25 513 GLY A N 1
ATOM 4070 C CA . GLY A 1 513 ? 1.630 2.903 -5.393 1.00 81.25 513 GLY A CA 1
ATOM 4071 C C . GLY A 1 513 ? 0.510 1.878 -5.253 1.00 81.25 513 GLY A C 1
ATOM 4072 O O . GLY A 1 513 ? 0.739 0.671 -5.246 1.00 81.25 513 GLY A O 1
ATOM 4073 N N . LYS A 1 514 ? -0.730 2.356 -5.185 1.00 77.12 514 LYS A N 1
ATOM 4074 C CA . LYS A 1 514 ? -1.895 1.464 -5.055 1.00 77.12 514 LYS A CA 1
ATOM 4075 C C . LYS A 1 514 ? -2.134 0.675 -6.339 1.00 77.12 514 LYS A C 1
ATOM 4077 O O . LYS A 1 514 ? -2.572 -0.473 -6.296 1.00 77.12 514 LYS A O 1
ATOM 4082 N N . VAL A 1 515 ? -1.813 1.284 -7.482 1.00 79.88 515 VAL A N 1
ATOM 4083 C CA . VAL A 1 515 ? -2.019 0.680 -8.802 1.00 79.88 515 VAL A CA 1
ATOM 4084 C C . VAL A 1 515 ? -1.139 -0.549 -9.010 1.00 79.88 515 VAL A C 1
ATOM 4086 O O . VAL A 1 515 ? -1.596 -1.550 -9.553 1.00 79.88 515 VAL A O 1
ATOM 4089 N N . SER A 1 516 ? 0.102 -0.514 -8.525 1.00 75.50 516 SER A N 1
ATOM 4090 C CA . SER A 1 516 ? 1.047 -1.629 -8.637 1.00 75.50 516 SER A CA 1
ATOM 4091 C C . SER A 1 516 ? 0.804 -2.763 -7.636 1.00 75.50 516 SER A C 1
ATOM 4093 O O . SER A 1 516 ? 1.447 -3.806 -7.753 1.00 75.50 516 SER A O 1
ATOM 4095 N N . GLU A 1 517 ? -0.129 -2.611 -6.695 1.00 73.56 517 GLU A N 1
ATOM 4096 C CA . GLU A 1 517 ? -0.505 -3.650 -5.727 1.00 73.56 517 GLU A CA 1
ATOM 4097 C C . GLU A 1 517 ? -1.873 -4.279 -6.030 1.00 73.56 517 GLU A C 1
ATOM 4099 O O . GLU A 1 517 ? -2.010 -5.500 -5.950 1.00 73.56 517 GLU A O 1
ATOM 4104 N N . GLY A 1 518 ? -2.871 -3.473 -6.402 1.00 67.69 518 GLY A N 1
ATOM 4105 C CA . GLY A 1 518 ? -4.266 -3.923 -6.461 1.00 67.69 518 GLY A CA 1
ATOM 4106 C C . GLY A 1 518 ? -4.857 -4.134 -7.854 1.00 67.69 518 GLY A C 1
ATOM 4107 O O . GLY A 1 518 ? -5.966 -4.649 -7.946 1.00 67.69 518 GLY A O 1
ATOM 4108 N N . ILE A 1 519 ? -4.175 -3.711 -8.925 1.00 76.94 519 ILE A N 1
ATOM 4109 C CA . ILE A 1 519 ? -4.743 -3.726 -10.280 1.00 76.94 519 ILE A CA 1
ATOM 4110 C C . ILE A 1 519 ? -3.987 -4.708 -11.172 1.00 76.94 519 ILE A C 1
ATOM 4112 O O . ILE A 1 519 ? -2.754 -4.761 -11.191 1.00 76.94 519 ILE A O 1
ATOM 4116 N N . ASP A 1 520 ? -4.752 -5.484 -11.933 1.00 77.62 520 ASP A N 1
ATOM 4117 C CA . ASP A 1 520 ? -4.242 -6.493 -12.847 1.00 77.62 520 ASP A CA 1
ATOM 4118 C C . ASP A 1 520 ? -4.358 -6.012 -14.298 1.00 77.62 520 ASP A C 1
ATOM 4120 O O . ASP A 1 520 ? -5.436 -5.652 -14.770 1.00 77.62 520 ASP A O 1
ATOM 4124 N N . PHE A 1 521 ? -3.234 -6.014 -15.023 1.00 81.06 521 PHE A N 1
ATOM 4125 C CA . PHE A 1 521 ? -3.188 -5.665 -16.444 1.00 81.06 521 PHE A CA 1
ATOM 4126 C C . PHE A 1 521 ? -3.350 -6.924 -17.287 1.00 81.06 521 PHE A C 1
ATOM 4128 O O . PHE A 1 521 ? -2.378 -7.589 -17.634 1.00 81.06 521 PHE A O 1
ATOM 4135 N N . VAL A 1 522 ? -4.595 -7.278 -17.583 1.00 78.62 522 VAL A N 1
ATOM 4136 C CA . VAL A 1 522 ? -4.906 -8.514 -18.307 1.00 78.62 522 VAL A CA 1
ATOM 4137 C C . VAL A 1 522 ? -4.750 -8.311 -19.822 1.00 78.62 522 VAL A C 1
ATOM 4139 O O . VAL A 1 522 ? -5.206 -7.310 -20.376 1.00 78.62 522 VAL A O 1
ATOM 4142 N N . HIS A 1 523 ? -4.146 -9.272 -20.524 1.00 79.62 523 HIS A N 1
ATOM 4143 C CA . HIS A 1 523 ? -4.086 -9.301 -21.986 1.00 79.62 523 HIS A CA 1
ATOM 4144 C C . HIS A 1 523 ? -3.458 -8.043 -22.615 1.00 79.62 523 HIS A C 1
ATOM 4146 O O . HIS A 1 523 ? -2.279 -7.739 -22.455 1.00 79.62 523 HIS A O 1
ATOM 4152 N N . HIS A 1 524 ? -4.245 -7.317 -23.410 1.00 86.06 524 HIS A N 1
ATOM 4153 C CA . HIS A 1 524 ? -3.775 -6.228 -24.253 1.00 86.06 524 HIS A CA 1
ATOM 4154 C C . HIS A 1 524 ? -3.578 -4.914 -23.491 1.00 86.06 524 HIS A C 1
ATOM 4156 O O . HIS A 1 524 ? -2.961 -4.003 -24.044 1.00 86.06 524 HIS A O 1
ATOM 4162 N N . PHE A 1 525 ? -4.035 -4.825 -22.236 1.00 86.75 525 PHE A N 1
ATOM 4163 C CA . PHE A 1 525 ? -3.814 -3.647 -21.403 1.00 86.75 525 PHE A CA 1
ATOM 4164 C C . PHE A 1 525 ? -2.308 -3.444 -21.149 1.00 86.75 525 PHE A C 1
ATOM 4166 O O . PHE A 1 525 ? -1.787 -2.354 -21.358 1.00 86.75 525 PHE A O 1
ATOM 4173 N N . GLY A 1 526 ? -1.555 -4.502 -20.827 1.00 86.88 526 GLY A N 1
ATOM 4174 C CA . GLY A 1 526 ? -0.159 -4.407 -20.377 1.00 86.88 526 GLY A CA 1
ATOM 4175 C C . GLY A 1 526 ? 0.896 -5.024 -21.301 1.00 86.88 526 GLY A C 1
ATOM 4176 O O . GLY A 1 526 ? 1.703 -5.820 -20.837 1.00 86.88 526 GLY A O 1
ATOM 4177 N N . ARG A 1 527 ? 0.949 -4.673 -22.596 1.00 89.56 527 ARG A N 1
ATOM 4178 C CA . ARG A 1 527 ? 1.900 -5.312 -23.543 1.00 89.56 527 ARG A CA 1
ATOM 4179 C C . ARG A 1 527 ? 3.379 -5.026 -23.284 1.00 89.56 527 ARG A C 1
ATOM 4181 O O . ARG A 1 527 ? 4.220 -5.817 -23.701 1.00 89.56 527 ARG A O 1
ATOM 4188 N N . ALA A 1 528 ? 3.712 -3.905 -22.654 1.00 91.19 528 ALA A N 1
ATOM 4189 C CA . ALA A 1 528 ? 5.083 -3.576 -22.288 1.00 91.19 528 ALA A CA 1
ATOM 4190 C C . ALA A 1 528 ? 5.110 -2.880 -20.926 1.00 91.19 528 ALA A C 1
ATOM 4192 O O . ALA A 1 528 ? 4.580 -1.778 -20.787 1.00 91.19 528 ALA A O 1
ATOM 4193 N N . VAL A 1 529 ? 5.749 -3.508 -19.941 1.00 92.56 529 VAL A N 1
ATOM 4194 C CA . VAL A 1 529 ? 5.979 -2.930 -18.614 1.00 92.56 529 VAL A CA 1
ATOM 4195 C C . VAL A 1 529 ? 7.434 -2.496 -18.520 1.00 92.56 529 VAL A C 1
ATOM 4197 O O . VAL A 1 529 ? 8.351 -3.304 -18.672 1.00 92.56 529 VAL A O 1
ATOM 4200 N N . ILE A 1 530 ? 7.642 -1.201 -18.284 1.00 93.25 530 ILE A N 1
ATOM 4201 C CA . ILE A 1 530 ? 8.968 -0.594 -18.185 1.00 93.25 530 ILE A CA 1
ATOM 4202 C C . ILE A 1 530 ? 9.210 -0.180 -16.737 1.00 93.25 530 ILE A C 1
ATOM 4204 O O . ILE A 1 530 ? 8.590 0.752 -16.228 1.00 93.25 530 ILE A O 1
ATOM 4208 N N . MET A 1 531 ? 10.152 -0.852 -16.082 1.00 93.88 531 MET A N 1
ATOM 4209 C CA . MET A 1 531 ? 10.607 -0.498 -14.743 1.00 93.88 531 MET A CA 1
ATOM 4210 C C . MET A 1 531 ? 11.733 0.521 -14.824 1.00 93.88 531 MET A C 1
ATOM 4212 O O . MET A 1 531 ? 12.882 0.179 -15.112 1.00 93.88 531 MET A O 1
ATOM 4216 N N . PHE A 1 532 ? 11.405 1.780 -14.545 1.00 92.56 532 PHE A N 1
ATOM 4217 C CA . PHE A 1 532 ? 12.390 2.850 -14.446 1.00 92.56 532 PHE A CA 1
ATOM 4218 C C . PHE A 1 532 ? 13.100 2.817 -13.093 1.00 92.56 532 PHE A C 1
ATOM 4220 O O . PHE A 1 532 ? 12.532 3.179 -12.063 1.00 92.56 532 PHE A O 1
ATOM 4227 N N . GLY A 1 533 ? 14.375 2.430 -13.105 1.00 91.69 533 GLY A N 1
ATOM 4228 C CA . GLY A 1 533 ? 15.175 2.374 -11.887 1.00 91.69 533 GLY A CA 1
ATOM 4229 C C . GLY A 1 533 ? 14.827 1.206 -10.958 1.00 91.69 533 GLY A C 1
ATOM 4230 O O . GLY A 1 533 ? 13.897 0.432 -11.172 1.00 91.69 533 GLY A O 1
ATOM 4231 N N . VAL A 1 534 ? 15.612 1.080 -9.887 1.00 92.12 534 VAL A N 1
ATOM 4232 C CA . VAL A 1 534 ? 15.369 0.108 -8.812 1.00 92.12 534 VAL A CA 1
ATOM 4233 C C . VAL A 1 534 ? 14.512 0.764 -7.714 1.00 92.12 534 VAL A C 1
ATOM 4235 O O . VAL A 1 534 ? 14.943 1.793 -7.180 1.00 92.12 534 VAL A O 1
ATOM 4238 N N . PRO A 1 535 ? 13.348 0.193 -7.335 1.00 91.88 535 PRO A N 1
ATOM 4239 C CA . PRO A 1 535 ? 12.394 0.827 -6.421 1.00 91.88 535 PRO A CA 1
ATOM 4240 C C . PRO A 1 535 ? 12.818 0.682 -4.950 1.00 91.88 535 PRO A C 1
ATOM 4242 O O . PRO A 1 535 ? 12.230 -0.074 -4.173 1.00 91.88 535 PRO A O 1
ATOM 4245 N N . TYR A 1 536 ? 13.858 1.410 -4.547 1.00 88.81 536 TYR A N 1
ATOM 4246 C CA . TYR A 1 536 ? 14.310 1.455 -3.156 1.00 88.81 536 TYR A CA 1
ATOM 4247 C C . TYR A 1 536 ? 13.360 2.260 -2.262 1.00 88.81 536 TYR A C 1
ATOM 4249 O O . TYR A 1 536 ? 12.859 3.312 -2.653 1.00 88.81 536 TYR A O 1
ATOM 4257 N N . VAL A 1 537 ? 13.170 1.793 -1.024 1.00 83.69 537 VAL A N 1
ATOM 4258 C CA . VAL A 1 537 ? 12.562 2.604 0.042 1.00 83.69 537 VAL A CA 1
ATOM 4259 C C . VAL A 1 537 ? 13.502 3.750 0.400 1.00 83.69 537 VAL A C 1
ATOM 4261 O O . VAL A 1 537 ? 14.724 3.631 0.303 1.00 83.69 537 VAL A O 1
ATOM 4264 N N . TYR A 1 538 ? 12.932 4.854 0.874 1.00 81.56 538 TYR A N 1
ATOM 4265 C CA . TYR A 1 538 ? 13.687 5.972 1.418 1.00 81.56 538 TYR A CA 1
ATOM 4266 C C . TYR A 1 538 ? 14.603 5.541 2.582 1.00 81.56 538 TYR A C 1
ATOM 4268 O O . TYR A 1 538 ? 14.168 5.363 3.722 1.00 81.56 538 TYR A O 1
ATOM 4276 N N . THR A 1 539 ? 15.899 5.404 2.291 1.00 76.69 539 THR A N 1
ATOM 4277 C CA . THR A 1 539 ? 16.924 4.860 3.203 1.00 76.69 539 THR A CA 1
ATOM 4278 C C . THR A 1 539 ? 17.232 5.755 4.401 1.00 76.69 539 THR A C 1
ATOM 4280 O O . THR A 1 539 ? 17.760 5.292 5.412 1.00 76.69 539 THR A O 1
ATOM 4283 N N . GLN A 1 540 ? 16.891 7.043 4.327 1.00 74.69 540 GLN A N 1
ATOM 4284 C CA . GLN A 1 540 ? 17.084 7.970 5.442 1.00 74.69 540 GLN A CA 1
ATOM 4285 C C . GLN A 1 540 ? 15.943 7.907 6.470 1.00 74.69 540 GLN A C 1
ATOM 4287 O O . GLN A 1 540 ? 16.060 8.518 7.535 1.00 74.69 540 GLN A O 1
ATOM 4292 N N . SER A 1 541 ? 14.869 7.151 6.199 1.00 74.94 541 SER A N 1
ATOM 4293 C CA . SER A 1 541 ? 13.802 6.916 7.173 1.00 74.94 541 SER A CA 1
ATOM 4294 C C . SER A 1 541 ? 14.351 6.230 8.425 1.00 74.94 541 SER A C 1
ATOM 4296 O O . SER A 1 541 ? 14.997 5.183 8.356 1.00 74.94 541 SER A O 1
ATOM 4298 N N . ARG A 1 542 ? 14.061 6.801 9.597 1.00 73.62 542 ARG A N 1
ATOM 4299 C CA . ARG A 1 542 ? 14.466 6.228 10.891 1.00 73.62 542 ARG A CA 1
ATOM 4300 C C . ARG A 1 542 ? 13.746 4.920 11.198 1.00 73.62 542 ARG A C 1
ATOM 4302 O O . ARG A 1 542 ? 14.349 4.045 11.802 1.00 73.62 542 ARG A O 1
ATOM 4309 N N . ILE A 1 543 ? 12.504 4.769 10.733 1.00 78.25 543 ILE A N 1
ATOM 4310 C CA . ILE A 1 543 ? 11.730 3.527 10.880 1.00 78.25 543 ILE A CA 1
ATOM 4311 C C . ILE A 1 543 ? 12.462 2.385 10.172 1.00 78.25 543 ILE A C 1
ATOM 4313 O O . ILE A 1 543 ? 12.655 1.316 10.744 1.00 78.25 543 ILE A O 1
ATOM 4317 N N . LEU A 1 544 ? 12.940 2.643 8.951 1.00 81.31 544 LEU A N 1
ATOM 4318 C CA . LEU A 1 544 ? 13.697 1.659 8.191 1.00 81.31 544 LEU A CA 1
ATOM 4319 C C . LEU A 1 544 ? 15.040 1.353 8.858 1.00 81.31 544 LEU A C 1
ATOM 4321 O O . LEU A 1 544 ? 15.376 0.187 8.995 1.00 81.31 544 LEU A O 1
ATOM 4325 N N . LYS A 1 545 ? 15.777 2.364 9.337 1.00 82.75 545 LYS A N 1
ATOM 4326 C CA . LYS A 1 545 ? 17.042 2.141 10.063 1.00 82.75 545 LYS A CA 1
ATOM 4327 C C . LYS A 1 545 ? 16.857 1.293 11.322 1.00 82.75 545 LYS A C 1
ATOM 4329 O O . LYS A 1 545 ? 17.570 0.314 11.484 1.00 82.75 545 LYS A O 1
ATOM 4334 N N . ALA A 1 546 ? 15.859 1.602 12.149 1.00 78.81 546 ALA A N 1
ATOM 4335 C CA . ALA A 1 546 ? 15.550 0.813 13.341 1.00 78.81 546 ALA A CA 1
ATOM 4336 C C . ALA A 1 546 ? 15.158 -0.635 12.984 1.00 78.81 546 ALA A C 1
ATOM 4338 O O . ALA A 1 546 ? 15.567 -1.577 13.659 1.00 78.81 546 ALA A O 1
ATOM 4339 N N . ARG A 1 547 ? 14.408 -0.829 11.888 1.00 82.69 547 ARG A N 1
ATOM 4340 C CA . ARG A 1 547 ? 14.082 -2.163 11.358 1.00 82.69 547 ARG A CA 1
ATOM 4341 C C . ARG A 1 547 ? 15.332 -2.908 10.882 1.00 82.69 547 ARG A C 1
ATOM 4343 O O . ARG A 1 547 ? 15.465 -4.095 11.150 1.00 82.69 547 ARG A O 1
ATOM 4350 N N . LEU A 1 548 ? 16.239 -2.230 10.187 1.00 84.44 548 LEU A N 1
ATOM 4351 C CA . LEU A 1 548 ? 17.490 -2.810 9.697 1.00 84.44 548 LEU A CA 1
ATOM 4352 C C . LEU A 1 548 ? 18.423 -3.207 10.850 1.00 84.44 548 LEU A C 1
ATOM 4354 O O . LEU A 1 548 ? 18.949 -4.315 10.837 1.00 84.44 548 LEU A O 1
ATOM 4358 N N . GLU A 1 549 ? 18.566 -2.354 11.868 1.00 83.06 549 GLU A N 1
ATOM 4359 C CA . GLU A 1 549 ? 19.308 -2.660 13.100 1.00 83.06 549 GLU A CA 1
ATOM 4360 C C . GLU A 1 549 ? 18.728 -3.895 13.797 1.00 83.06 549 GLU A C 1
ATOM 4362 O O . GLU A 1 549 ? 19.466 -4.807 14.162 1.00 83.06 549 GLU A O 1
ATOM 4367 N N . TYR A 1 550 ? 17.400 -3.987 13.890 1.00 82.38 550 TYR A N 1
ATOM 4368 C CA . TYR A 1 550 ? 16.731 -5.154 14.458 1.00 82.38 550 TYR A CA 1
ATOM 4369 C C . TYR A 1 550 ? 16.996 -6.449 13.679 1.00 82.38 550 TYR A C 1
ATOM 4371 O O . TYR A 1 550 ? 17.327 -7.478 14.272 1.00 82.38 550 TYR A O 1
ATOM 4379 N N . LEU A 1 551 ? 16.863 -6.404 12.350 1.00 85.31 551 LEU A N 1
ATOM 4380 C CA . LEU A 1 551 ? 17.110 -7.557 11.480 1.00 85.31 551 LEU A CA 1
ATOM 4381 C C . LEU A 1 551 ? 18.571 -8.014 11.541 1.00 85.31 551 LEU A C 1
ATOM 4383 O O . LEU A 1 551 ? 18.844 -9.215 11.503 1.00 85.31 551 LEU A O 1
ATOM 4387 N N . ARG A 1 552 ? 19.500 -7.070 11.684 1.00 85.88 552 ARG A N 1
ATOM 4388 C CA . ARG A 1 552 ? 20.920 -7.355 11.874 1.00 85.88 552 ARG A CA 1
ATOM 4389 C C . ARG A 1 552 ? 21.182 -8.016 13.225 1.00 85.88 552 ARG A C 1
ATOM 4391 O O . ARG A 1 552 ? 21.851 -9.042 13.267 1.00 85.88 552 ARG A O 1
ATOM 4398 N N . ASP A 1 553 ? 20.650 -7.462 14.309 1.00 86.06 553 ASP A N 1
ATOM 4399 C CA . ASP A 1 553 ? 20.998 -7.901 15.663 1.00 86.06 553 ASP A CA 1
ATOM 4400 C C . ASP A 1 553 ? 20.309 -9.223 16.052 1.00 86.06 553 ASP A C 1
ATOM 4402 O O . ASP A 1 553 ? 20.911 -10.043 16.741 1.00 86.06 553 ASP A O 1
ATOM 4406 N N . GLN A 1 554 ? 19.064 -9.455 15.615 1.00 83.44 554 GLN A N 1
ATOM 4407 C CA . GLN A 1 554 ? 18.315 -10.679 15.950 1.00 83.44 554 GLN A CA 1
ATOM 4408 C C . GLN A 1 554 ? 18.458 -11.794 14.915 1.00 83.44 554 GLN A C 1
ATOM 4410 O O . GLN A 1 554 ? 18.561 -12.960 15.286 1.00 83.44 554 GLN A O 1
ATOM 4415 N N . PHE A 1 555 ? 18.435 -11.450 13.624 1.00 84.69 555 PHE A N 1
ATOM 4416 C CA . PHE A 1 555 ? 18.387 -12.428 12.531 1.00 84.69 555 PHE A CA 1
ATOM 4417 C C . PHE A 1 555 ? 19.685 -12.489 11.720 1.00 84.69 555 PHE A C 1
ATOM 4419 O O . PHE A 1 555 ? 19.765 -13.266 10.773 1.00 84.69 555 PHE A O 1
ATOM 4426 N N . GLN A 1 556 ? 20.700 -11.686 12.072 1.00 88.88 556 GLN A N 1
ATOM 4427 C CA . GLN A 1 556 ? 21.992 -11.620 11.373 1.00 88.88 556 GLN A CA 1
ATOM 4428 C C . GLN A 1 556 ? 21.865 -11.280 9.877 1.00 88.88 556 GLN A C 1
ATOM 4430 O O . GLN A 1 556 ? 22.740 -11.596 9.070 1.00 88.88 556 GLN A O 1
ATOM 4435 N N . ILE A 1 557 ? 20.786 -10.593 9.490 1.00 89.12 557 ILE A N 1
ATOM 4436 C CA . ILE A 1 557 ? 20.552 -10.174 8.106 1.00 89.12 557 ILE A CA 1
ATOM 4437 C C . ILE A 1 557 ? 21.283 -8.856 7.856 1.00 89.12 557 ILE A C 1
ATOM 4439 O O . ILE A 1 557 ? 21.097 -7.871 8.570 1.00 89.12 557 ILE A O 1
ATOM 4443 N N . ARG A 1 558 ? 22.102 -8.812 6.801 1.00 88.75 558 ARG A N 1
ATOM 4444 C CA . ARG A 1 558 ? 22.803 -7.585 6.401 1.00 88.75 558 ARG A CA 1
ATOM 4445 C C . ARG A 1 558 ? 21.830 -6.559 5.831 1.00 88.75 558 ARG A C 1
ATOM 4447 O O . ARG A 1 558 ? 20.928 -6.890 5.062 1.00 88.75 558 ARG A O 1
ATOM 4454 N N . GLU A 1 559 ? 22.097 -5.287 6.107 1.00 88.25 559 GLU A N 1
ATOM 4455 C CA . GLU A 1 559 ? 21.214 -4.188 5.705 1.00 88.25 559 GLU A CA 1
ATOM 4456 C C . GLU A 1 559 ? 20.990 -4.131 4.185 1.00 88.25 559 GLU A C 1
ATOM 4458 O O . GLU A 1 559 ? 19.861 -4.031 3.703 1.00 88.25 559 GLU A O 1
ATOM 4463 N N . ASN A 1 560 ? 22.070 -4.268 3.410 1.00 87.56 560 ASN A N 1
ATOM 4464 C CA . ASN A 1 560 ? 22.009 -4.229 1.950 1.00 87.56 560 ASN A CA 1
ATOM 4465 C C . ASN A 1 560 ? 21.262 -5.435 1.350 1.00 87.56 560 ASN A C 1
ATOM 4467 O O . ASN A 1 560 ? 20.666 -5.329 0.273 1.00 87.56 560 ASN A O 1
ATOM 4471 N N . ASP A 1 561 ? 21.267 -6.579 2.043 1.00 88.81 561 ASP A N 1
ATOM 4472 C CA . ASP A 1 561 ? 20.567 -7.771 1.573 1.00 88.81 561 ASP A CA 1
ATOM 4473 C C . ASP A 1 561 ? 19.059 -7.587 1.644 1.00 88.81 561 ASP A C 1
ATOM 4475 O O . ASP A 1 561 ? 18.383 -7.876 0.651 1.00 88.81 561 ASP A O 1
ATOM 4479 N N . PHE A 1 562 ? 18.569 -7.027 2.753 1.00 88.81 562 PHE A N 1
ATOM 4480 C CA . PHE A 1 562 ? 17.165 -6.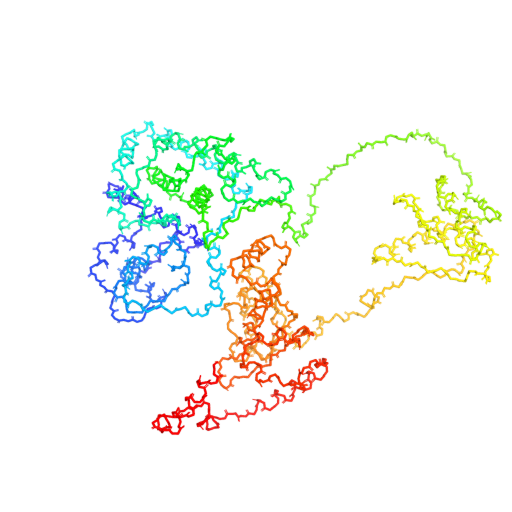671 2.926 1.00 88.81 562 PHE A CA 1
ATOM 4481 C C . PHE A 1 562 ? 16.725 -5.601 1.920 1.00 88.81 562 PHE A C 1
ATOM 4483 O O . PHE A 1 562 ? 15.742 -5.801 1.213 1.00 88.81 562 PHE A O 1
ATOM 4490 N N . LEU A 1 563 ? 17.481 -4.503 1.781 1.00 89.50 563 LEU A N 1
ATOM 4491 C CA . LEU A 1 563 ? 17.138 -3.422 0.843 1.00 89.50 563 LEU A CA 1
ATOM 4492 C C . LEU A 1 563 ? 17.038 -3.913 -0.602 1.00 89.50 563 LEU A C 1
ATOM 4494 O O . LEU A 1 563 ? 16.152 -3.502 -1.349 1.00 89.50 563 LEU A O 1
ATOM 4498 N N . THR A 1 564 ? 17.961 -4.784 -1.008 1.00 90.81 564 THR A N 1
ATOM 4499 C CA . THR A 1 564 ? 17.956 -5.334 -2.364 1.00 90.81 564 THR A CA 1
ATOM 4500 C C . THR A 1 564 ? 16.827 -6.343 -2.546 1.00 90.81 564 THR A C 1
ATOM 4502 O O . THR A 1 564 ? 16.181 -6.331 -3.586 1.00 90.81 564 THR A O 1
ATOM 4505 N N . PHE A 1 565 ? 16.567 -7.191 -1.547 1.00 89.06 565 PHE A N 1
ATOM 4506 C CA . PHE A 1 565 ? 15.451 -8.137 -1.580 1.00 89.06 565 PHE A CA 1
ATOM 4507 C C . PHE A 1 565 ? 14.110 -7.412 -1.711 1.00 89.06 565 PHE A C 1
ATOM 4509 O O . PHE A 1 565 ? 13.353 -7.694 -2.634 1.00 89.06 565 PHE A O 1
ATOM 4516 N N . ASP A 1 566 ? 13.864 -6.416 -0.862 1.00 89.06 566 ASP A N 1
ATOM 4517 C CA . ASP A 1 566 ? 12.631 -5.633 -0.876 1.00 89.06 566 ASP A CA 1
ATOM 4518 C C . ASP A 1 566 ? 12.438 -4.889 -2.209 1.00 89.06 566 ASP A C 1
ATOM 4520 O O . ASP A 1 566 ? 11.355 -4.911 -2.792 1.00 89.06 566 ASP A O 1
ATOM 4524 N N . ALA A 1 567 ? 13.499 -4.285 -2.754 1.00 91.25 567 ALA A N 1
ATOM 4525 C CA . ALA A 1 567 ? 13.421 -3.613 -4.048 1.00 91.25 567 ALA A CA 1
ATOM 4526 C C . ALA A 1 567 ? 13.165 -4.584 -5.216 1.00 91.25 567 ALA A C 1
ATOM 4528 O O . ALA A 1 567 ? 12.395 -4.259 -6.119 1.00 91.25 567 ALA A O 1
ATOM 4529 N N . MET A 1 568 ? 13.788 -5.768 -5.218 1.00 91.44 568 MET A N 1
ATOM 4530 C CA . MET A 1 568 ? 13.556 -6.774 -6.264 1.00 91.44 568 MET A CA 1
ATOM 4531 C C . MET A 1 568 ? 12.169 -7.406 -6.154 1.00 91.44 568 MET A C 1
ATOM 4533 O O . MET A 1 568 ? 11.550 -7.636 -7.187 1.00 91.44 568 MET A O 1
ATOM 4537 N N . ARG A 1 569 ? 11.648 -7.601 -4.935 1.00 87.81 569 ARG A N 1
ATOM 4538 C CA . ARG A 1 569 ? 10.276 -8.067 -4.685 1.00 87.81 569 ARG A CA 1
ATOM 4539 C C . ARG A 1 569 ? 9.256 -7.152 -5.363 1.00 87.81 569 ARG A C 1
ATOM 4541 O O . ARG A 1 569 ? 8.476 -7.618 -6.183 1.00 87.81 569 ARG A O 1
ATOM 4548 N N . HIS A 1 570 ? 9.328 -5.846 -5.098 1.00 89.19 570 HIS A N 1
ATOM 4549 C CA . HIS A 1 570 ? 8.408 -4.867 -5.691 1.00 89.19 570 HIS A CA 1
ATOM 4550 C C . HIS A 1 570 ? 8.605 -4.723 -7.206 1.00 89.19 570 HIS A C 1
ATOM 4552 O O . HIS A 1 570 ? 7.633 -4.602 -7.949 1.00 89.19 570 HIS A O 1
ATOM 4558 N N . ALA A 1 571 ? 9.852 -4.767 -7.693 1.00 91.44 571 ALA A N 1
ATOM 4559 C CA . ALA A 1 571 ? 10.117 -4.709 -9.130 1.00 91.44 571 ALA A CA 1
ATOM 4560 C C . 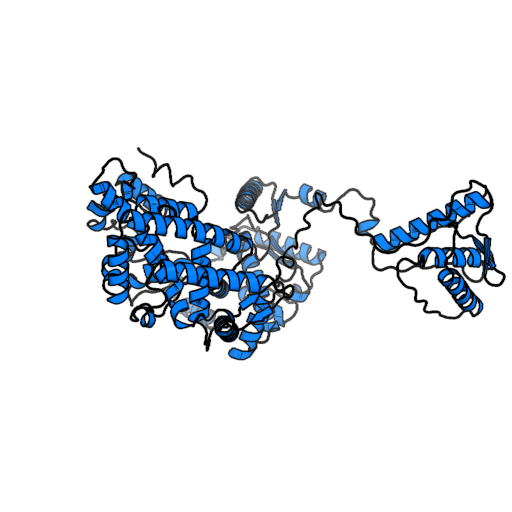ALA A 1 571 ? 9.533 -5.923 -9.868 1.00 91.44 571 ALA A C 1
ATOM 4562 O O . ALA A 1 571 ? 8.851 -5.756 -10.876 1.00 91.44 571 ALA A O 1
ATOM 4563 N N . ALA A 1 572 ? 9.761 -7.130 -9.346 1.00 89.88 572 ALA A N 1
ATOM 4564 C CA . ALA A 1 572 ? 9.223 -8.361 -9.910 1.00 89.88 572 ALA A CA 1
ATOM 4565 C C . ALA A 1 572 ? 7.694 -8.404 -9.832 1.00 89.88 572 ALA A C 1
ATOM 4567 O O . ALA A 1 572 ? 7.063 -8.852 -10.782 1.00 89.88 572 ALA A O 1
ATOM 4568 N N . GLN A 1 573 ? 7.100 -7.887 -8.755 1.00 87.81 573 GLN A N 1
ATOM 4569 C CA . GLN A 1 573 ? 5.650 -7.775 -8.620 1.00 87.81 573 GLN A CA 1
ATOM 4570 C C . GLN A 1 573 ? 5.051 -6.869 -9.700 1.00 87.81 573 GLN A C 1
ATOM 4572 O O . GLN A 1 573 ? 4.121 -7.274 -10.385 1.00 87.81 573 GLN A O 1
ATOM 4577 N N . CYS A 1 574 ? 5.602 -5.667 -9.897 1.00 88.44 574 CYS A N 1
ATOM 4578 C CA . CYS A 1 574 ? 5.115 -4.741 -10.923 1.00 88.44 574 CYS A CA 1
ATOM 4579 C C . CYS A 1 574 ? 5.202 -5.356 -12.325 1.00 88.44 574 CYS A C 1
ATOM 4581 O O . CYS A 1 574 ? 4.271 -5.253 -13.118 1.00 88.44 574 CYS A O 1
ATOM 4583 N N . VAL A 1 575 ? 6.324 -6.015 -12.614 1.00 88.31 575 VAL A N 1
ATOM 4584 C CA . VAL A 1 575 ? 6.604 -6.629 -13.914 1.00 88.31 575 VAL A CA 1
ATOM 4585 C C . VAL A 1 575 ? 5.750 -7.871 -14.156 1.00 88.31 575 VAL A C 1
ATOM 4587 O O . VAL A 1 575 ? 5.212 -8.041 -15.247 1.00 88.31 575 VAL A O 1
ATOM 4590 N N . GLY A 1 576 ? 5.577 -8.711 -13.136 1.00 85.75 576 GLY A N 1
ATOM 4591 C CA . GLY A 1 576 ? 4.810 -9.954 -13.209 1.00 85.75 576 GLY A CA 1
ATOM 4592 C C . GLY A 1 576 ? 3.333 -9.750 -13.539 1.00 85.75 576 GLY A C 1
ATOM 4593 O O . GLY A 1 576 ? 2.692 -10.667 -14.038 1.00 85.75 576 GLY A O 1
ATOM 4594 N N . ARG A 1 577 ? 2.799 -8.536 -13.360 1.00 83.56 577 ARG A N 1
ATOM 4595 C CA . ARG A 1 577 ? 1.406 -8.214 -13.702 1.00 83.56 577 ARG A CA 1
ATOM 4596 C C . ARG A 1 577 ? 1.099 -8.260 -15.194 1.00 83.56 577 ARG A C 1
ATOM 4598 O O . ARG A 1 577 ? -0.080 -8.353 -15.521 1.00 83.56 577 ARG A O 1
ATOM 4605 N N . ALA A 1 578 ? 2.119 -8.185 -16.052 1.00 84.12 578 ALA A N 1
ATOM 4606 C CA . ALA A 1 578 ? 1.973 -8.149 -17.507 1.00 84.12 578 ALA A CA 1
ATOM 4607 C C . ALA A 1 578 ? 1.524 -9.480 -18.128 1.00 84.12 578 ALA A C 1
ATOM 4609 O O . ALA A 1 578 ? 1.046 -9.484 -19.256 1.00 84.12 578 ALA A O 1
ATOM 4610 N N . ILE A 1 579 ? 1.728 -10.608 -17.438 1.00 85.25 579 ILE A N 1
ATOM 4611 C CA . ILE A 1 579 ? 1.435 -11.946 -17.966 1.00 85.25 579 ILE A CA 1
ATOM 4612 C C . ILE A 1 579 ? 0.442 -12.632 -17.034 1.00 85.25 579 ILE A C 1
ATOM 4614 O O . ILE A 1 579 ? 0.721 -12.806 -15.849 1.00 85.25 579 ILE A O 1
ATOM 4618 N N . ARG A 1 580 ? -0.710 -13.052 -17.572 1.00 82.25 580 ARG A N 1
ATOM 4619 C CA . ARG A 1 580 ? -1.745 -13.771 -16.799 1.00 82.25 580 ARG A CA 1
ATOM 4620 C C . ARG A 1 580 ? -2.049 -15.176 -17.290 1.00 82.25 580 ARG A C 1
ATOM 4622 O O . ARG A 1 580 ? -2.484 -16.012 -16.507 1.00 82.25 580 ARG A O 1
ATOM 4629 N N . GLY A 1 581 ? -1.810 -15.452 -18.565 1.00 84.06 581 GLY A N 1
ATOM 4630 C CA . GLY A 1 581 ? -2.085 -16.750 -19.172 1.00 84.06 581 GLY A CA 1
ATOM 4631 C C . GLY A 1 581 ? -0.975 -17.178 -20.118 1.00 84.06 581 GLY A C 1
ATOM 4632 O O . GLY A 1 581 ? -0.113 -16.386 -20.481 1.00 84.06 581 GLY A O 1
ATOM 4633 N N . LYS A 1 582 ? -1.013 -18.442 -20.550 1.00 84.19 582 LYS A N 1
ATOM 4634 C CA . LYS A 1 582 ? -0.039 -18.998 -21.508 1.00 84.19 582 LYS A CA 1
ATOM 4635 C C . LYS A 1 582 ? -0.186 -18.436 -22.924 1.00 84.19 582 LYS A C 1
ATOM 4637 O O . LYS A 1 582 ? 0.770 -18.463 -23.684 1.00 84.19 582 LYS A O 1
ATOM 4642 N N . THR A 1 583 ? -1.368 -17.931 -23.266 1.00 84.31 583 THR A N 1
ATOM 4643 C CA . THR A 1 583 ? -1.631 -17.219 -24.525 1.00 84.31 583 THR A CA 1
ATOM 4644 C C . THR A 1 583 ? -1.266 -15.741 -24.447 1.00 84.31 583 THR A C 1
ATOM 4646 O O . THR A 1 583 ? -1.310 -15.042 -25.457 1.00 84.31 583 THR A O 1
ATOM 4649 N N . ASP A 1 584 ? -0.950 -15.247 -23.249 1.00 88.31 584 ASP A N 1
ATOM 4650 C CA . ASP A 1 584 ? -0.632 -13.850 -23.033 1.00 88.31 584 ASP A CA 1
ATOM 4651 C C . ASP A 1 584 ? 0.868 -13.615 -23.175 1.00 88.31 584 ASP A C 1
ATOM 4653 O O . ASP A 1 584 ? 1.687 -14.417 -22.728 1.00 88.31 584 ASP A O 1
ATOM 4657 N N . TYR A 1 585 ? 1.228 -12.492 -23.782 1.00 89.81 585 TYR A N 1
ATOM 4658 C CA . TYR A 1 585 ? 2.616 -12.100 -23.962 1.00 89.81 585 TYR A CA 1
ATOM 4659 C C . TYR A 1 585 ? 2.791 -10.624 -23.621 1.00 89.81 585 TYR A C 1
ATOM 4661 O O . TYR A 1 585 ? 1.983 -9.761 -23.985 1.00 89.81 585 TYR A O 1
ATOM 4669 N N . GLY A 1 586 ? 3.889 -10.336 -22.934 1.00 90.38 586 GLY A N 1
ATOM 4670 C CA . GLY A 1 586 ? 4.241 -8.998 -22.493 1.00 90.38 586 GLY A CA 1
ATOM 4671 C C . GLY A 1 586 ? 5.749 -8.817 -22.501 1.00 90.38 586 GLY A C 1
ATOM 4672 O O . GLY A 1 586 ? 6.505 -9.732 -22.179 1.00 90.38 586 GLY A O 1
ATOM 4673 N N . LEU A 1 587 ? 6.191 -7.626 -22.890 1.00 92.38 587 LEU A N 1
ATOM 4674 C CA . LEU A 1 587 ? 7.582 -7.218 -22.802 1.00 92.38 587 LEU A CA 1
ATOM 4675 C C . LEU A 1 587 ? 7.863 -6.668 -21.402 1.00 92.38 587 LEU A C 1
ATOM 4677 O O . LEU A 1 587 ? 7.167 -5.777 -20.918 1.00 92.38 587 LEU A O 1
ATOM 4681 N N . MET A 1 588 ? 8.924 -7.163 -20.779 1.00 93.19 588 MET A N 1
ATOM 4682 C CA . MET A 1 588 ? 9.364 -6.749 -19.451 1.00 93.19 588 MET A CA 1
ATOM 4683 C C . MET A 1 588 ? 10.715 -6.048 -19.577 1.00 93.19 588 MET A C 1
ATOM 4685 O O . MET A 1 588 ? 11.723 -6.692 -19.863 1.00 93.19 588 MET A O 1
ATOM 4689 N N . VAL A 1 589 ? 10.750 -4.726 -19.399 1.00 93.62 589 VAL A N 1
ATOM 4690 C CA . VAL A 1 589 ? 11.973 -3.926 -19.577 1.00 93.62 589 VAL A CA 1
ATOM 4691 C C . VAL A 1 589 ? 12.448 -3.382 -18.236 1.00 93.62 589 VAL A C 1
ATOM 4693 O O . VAL A 1 589 ? 11.744 -2.620 -17.578 1.00 93.62 589 VAL A O 1
ATOM 4696 N N . PHE A 1 590 ? 13.681 -3.712 -17.858 1.00 94.75 590 PHE A N 1
ATOM 4697 C CA . PHE A 1 590 ? 14.349 -3.162 -16.678 1.00 94.75 590 PHE A CA 1
ATOM 4698 C C . PHE A 1 590 ? 15.301 -2.034 -17.090 1.00 94.75 590 PHE A C 1
ATOM 4700 O O . PHE A 1 590 ? 16.422 -2.276 -17.535 1.00 94.75 590 PHE A O 1
ATOM 4707 N N . ALA A 1 591 ? 14.868 -0.784 -16.939 1.00 93.50 591 ALA A N 1
ATOM 4708 C CA . ALA A 1 591 ? 15.606 0.396 -17.387 1.00 93.50 591 ALA A CA 1
ATOM 4709 C C . ALA A 1 591 ? 16.572 0.919 -16.305 1.00 93.50 591 ALA A C 1
ATOM 4711 O O . ALA A 1 591 ? 16.425 2.035 -15.804 1.00 93.50 591 ALA A O 1
ATOM 4712 N N . ASP A 1 592 ? 17.554 0.098 -15.910 1.00 93.50 592 ASP A N 1
ATOM 4713 C CA . ASP A 1 592 ? 18.669 0.500 -15.038 1.00 93.50 592 ASP A CA 1
ATOM 4714 C C . ASP A 1 592 ? 19.832 -0.506 -15.101 1.00 93.50 592 ASP A C 1
ATOM 4716 O O . ASP A 1 592 ? 19.638 -1.712 -14.938 1.00 93.50 592 ASP A O 1
ATOM 4720 N N . LYS A 1 593 ? 21.070 -0.011 -15.218 1.00 91.06 593 LYS A N 1
ATOM 4721 C CA . LYS A 1 593 ? 22.292 -0.837 -15.193 1.00 91.06 593 LYS A CA 1
ATOM 4722 C C . LYS A 1 593 ? 22.422 -1.671 -13.911 1.00 91.06 593 LYS A C 1
ATOM 4724 O O . LYS A 1 593 ? 23.059 -2.723 -13.908 1.00 91.06 593 LYS A O 1
ATOM 4729 N N . ARG A 1 594 ? 21.831 -1.230 -12.795 1.00 92.19 594 ARG A N 1
ATOM 4730 C CA . ARG A 1 594 ? 21.899 -1.938 -11.507 1.00 92.19 594 ARG A CA 1
ATOM 4731 C C . ARG A 1 594 ? 21.266 -3.330 -11.553 1.00 92.19 594 ARG A C 1
ATOM 4733 O O . ARG A 1 594 ? 21.754 -4.189 -10.820 1.00 92.19 594 ARG A O 1
ATOM 4740 N N . PHE A 1 595 ? 20.255 -3.564 -12.395 1.00 91.88 595 PHE A N 1
ATOM 4741 C CA . PHE A 1 595 ? 19.623 -4.884 -12.544 1.00 91.88 595 PHE A CA 1
ATOM 4742 C C . PHE A 1 595 ? 20.565 -5.933 -13.147 1.00 91.88 595 PHE A C 1
ATOM 4744 O O . PHE A 1 595 ? 20.424 -7.111 -12.842 1.00 91.88 595 PHE A O 1
ATOM 4751 N N . ALA A 1 596 ? 21.573 -5.518 -13.924 1.00 90.94 596 ALA A N 1
ATOM 4752 C CA . ALA A 1 596 ? 22.555 -6.433 -14.508 1.00 90.94 596 ALA A CA 1
ATOM 4753 C C . ALA A 1 596 ? 23.539 -7.016 -13.477 1.00 90.94 596 ALA A C 1
ATOM 4755 O O . ALA A 1 596 ? 24.243 -7.981 -13.767 1.00 90.94 596 ALA A O 1
ATOM 4756 N N . ARG A 1 597 ? 23.620 -6.445 -12.266 1.00 91.31 597 ARG A N 1
ATOM 4757 C CA . ARG A 1 597 ? 24.514 -6.960 -11.225 1.00 91.31 597 ARG A CA 1
ATOM 4758 C C . ARG A 1 597 ? 23.971 -8.262 -10.630 1.00 91.31 597 ARG A C 1
ATOM 4760 O O . ARG A 1 597 ? 22.785 -8.354 -10.311 1.00 91.31 597 ARG A O 1
ATOM 4767 N N . ALA A 1 598 ? 24.861 -9.224 -10.386 1.00 88.25 598 ALA A N 1
ATOM 4768 C CA . ALA A 1 598 ? 24.511 -10.549 -9.867 1.00 88.25 598 ALA A CA 1
ATOM 4769 C C . ALA A 1 598 ? 23.740 -10.511 -8.531 1.00 88.25 598 ALA A C 1
ATOM 4771 O O . ALA A 1 598 ? 22.820 -11.300 -8.342 1.00 88.25 598 ALA A O 1
ATOM 4772 N N . ASP A 1 599 ? 24.038 -9.545 -7.647 1.00 87.94 599 ASP A N 1
ATOM 4773 C CA . ASP A 1 599 ? 23.350 -9.372 -6.355 1.00 87.94 599 ASP A CA 1
ATOM 4774 C C . ASP A 1 599 ? 21.849 -9.075 -6.489 1.00 87.94 599 ASP A C 1
ATOM 4776 O O . ASP A 1 599 ? 21.077 -9.375 -5.577 1.00 87.94 599 ASP A O 1
ATOM 4780 N N . LYS A 1 600 ? 21.443 -8.472 -7.613 1.00 90.19 600 LYS A N 1
ATOM 4781 C CA . LYS A 1 600 ? 20.053 -8.092 -7.899 1.00 90.19 600 LYS A CA 1
ATOM 4782 C C . LYS A 1 600 ? 19.397 -9.081 -8.843 1.00 90.19 600 LYS A C 1
ATOM 4784 O O . LYS A 1 600 ? 18.317 -9.571 -8.531 1.00 90.19 600 LYS A O 1
ATOM 4789 N N . ARG A 1 601 ? 20.083 -9.431 -9.940 1.00 88.94 601 ARG A N 1
ATOM 4790 C CA . ARG A 1 601 ? 19.615 -10.428 -10.915 1.00 88.94 601 ARG A CA 1
ATOM 4791 C C . ARG A 1 601 ? 19.276 -11.746 -10.228 1.00 88.94 601 ARG A C 1
ATOM 4793 O O . ARG A 1 601 ? 18.194 -12.263 -10.461 1.00 88.94 601 ARG A O 1
ATOM 4800 N N . GLY A 1 602 ? 20.135 -12.218 -9.320 1.00 88.25 602 GLY A N 1
ATOM 4801 C CA . GLY A 1 602 ? 19.917 -13.466 -8.583 1.00 88.25 602 GLY A CA 1
ATOM 4802 C C . GLY A 1 602 ? 18.731 -13.441 -7.611 1.00 88.25 602 GLY A C 1
ATOM 4803 O O . GLY A 1 602 ? 18.295 -14.500 -7.173 1.00 88.25 602 GLY A O 1
ATOM 4804 N N . LYS A 1 603 ? 18.192 -12.258 -7.282 1.00 89.81 603 LYS A N 1
ATOM 4805 C CA . LYS A 1 603 ? 17.018 -12.089 -6.410 1.00 89.81 603 LYS A CA 1
ATOM 4806 C C . LYS A 1 603 ? 15.701 -11.951 -7.181 1.00 89.81 603 LYS A C 1
ATOM 4808 O O . LYS A 1 603 ? 14.650 -11.889 -6.550 1.00 89.81 603 LYS A O 1
ATOM 4813 N N . LEU A 1 604 ? 15.732 -11.888 -8.515 1.00 90.56 604 LEU A N 1
ATOM 4814 C CA . LEU A 1 604 ? 14.514 -11.973 -9.325 1.00 90.56 604 LEU A CA 1
ATOM 4815 C C . LEU A 1 604 ? 13.942 -13.405 -9.277 1.00 90.56 604 LEU A C 1
ATOM 4817 O O . LEU A 1 604 ? 14.684 -14.343 -9.005 1.00 90.56 604 LEU A O 1
ATOM 4821 N N . PRO A 1 605 ? 12.651 -13.626 -9.543 1.00 89.81 605 PRO A N 1
ATOM 4822 C CA . PRO A 1 605 ? 12.106 -14.979 -9.651 1.00 89.81 605 PRO A CA 1
ATOM 4823 C C . PRO A 1 605 ? 12.794 -15.810 -10.747 1.00 89.81 605 PRO A C 1
ATOM 4825 O O . PRO A 1 605 ? 13.114 -15.272 -11.811 1.00 89.81 605 PRO A O 1
ATOM 4828 N N . ARG A 1 606 ? 12.978 -17.123 -10.522 1.00 87.56 606 ARG A N 1
ATOM 4829 C CA . ARG A 1 606 ? 13.642 -18.032 -11.484 1.00 87.56 606 ARG A CA 1
ATOM 4830 C C . ARG A 1 606 ? 13.016 -17.984 -12.879 1.00 87.56 606 ARG A C 1
ATOM 4832 O O . ARG A 1 606 ? 13.745 -17.841 -13.849 1.00 87.56 606 ARG A O 1
ATOM 4839 N N . TRP A 1 607 ? 11.687 -17.949 -12.963 1.00 87.94 607 TRP A N 1
ATOM 4840 C CA . TRP A 1 607 ? 10.963 -17.877 -14.237 1.00 87.94 607 TRP A CA 1
ATOM 4841 C C . TRP A 1 607 ? 11.288 -16.621 -15.073 1.00 87.94 607 TRP A C 1
ATOM 4843 O O . TRP A 1 607 ? 11.189 -16.661 -16.293 1.00 87.94 607 TRP A O 1
ATOM 4853 N N . ILE A 1 608 ? 11.711 -15.509 -14.452 1.00 90.69 608 ILE A N 1
ATOM 4854 C CA . ILE A 1 608 ? 12.229 -14.334 -15.182 1.00 90.69 608 ILE A CA 1
ATOM 4855 C C . ILE A 1 608 ? 13.700 -14.550 -15.549 1.00 90.69 608 ILE A C 1
ATOM 4857 O O . ILE A 1 608 ? 14.125 -14.209 -16.652 1.00 90.69 608 ILE A O 1
ATOM 4861 N N . GLN A 1 609 ? 14.492 -15.096 -14.621 1.00 89.31 609 GLN A N 1
ATOM 4862 C CA . GLN A 1 609 ? 15.929 -15.301 -14.817 1.00 89.31 609 GLN A CA 1
ATOM 4863 C C . GLN A 1 609 ? 16.237 -16.272 -15.963 1.00 89.31 609 GLN A C 1
ATOM 4865 O O . GLN A 1 609 ? 17.171 -16.015 -16.719 1.00 89.31 609 GLN A O 1
ATOM 4870 N N . GLU A 1 610 ? 15.447 -17.338 -16.115 1.00 88.81 610 GLU A N 1
ATOM 4871 C CA . GLU A 1 610 ? 15.600 -18.356 -17.167 1.00 88.81 610 GLU A CA 1
ATOM 4872 C C . GLU A 1 610 ? 15.478 -17.770 -18.578 1.00 88.81 610 GLU A C 1
ATOM 4874 O O . GLU A 1 610 ? 16.183 -18.188 -19.495 1.00 88.81 610 GLU A O 1
ATOM 4879 N N . HIS A 1 611 ? 14.631 -16.755 -18.750 1.00 89.81 611 HIS A N 1
ATOM 4880 C CA . HIS A 1 611 ? 14.429 -16.078 -20.032 1.00 89.81 611 HIS A CA 1
ATOM 4881 C C . HIS A 1 611 ? 15.302 -14.827 -20.205 1.00 89.81 611 HIS A C 1
ATOM 4883 O O . HIS A 1 611 ? 15.345 -14.234 -21.287 1.00 89.81 611 HIS A O 1
ATOM 4889 N N . LEU A 1 612 ? 16.043 -14.428 -19.168 1.00 89.50 612 LEU A N 1
ATOM 4890 C CA . LEU A 1 612 ? 16.995 -13.327 -19.234 1.00 89.50 612 LEU A CA 1
ATOM 4891 C C . LEU A 1 612 ? 18.356 -13.842 -19.718 1.00 89.50 612 LEU A C 1
ATOM 4893 O O . LEU A 1 612 ? 19.262 -14.093 -18.924 1.00 89.50 612 LEU A O 1
ATOM 4897 N N . THR A 1 613 ? 18.497 -13.993 -21.034 1.00 89.81 613 THR A N 1
ATOM 4898 C CA . THR A 1 613 ? 19.755 -14.395 -21.684 1.00 89.81 613 THR A CA 1
ATOM 4899 C C . THR A 1 613 ? 20.830 -13.315 -21.571 1.00 89.81 613 THR A C 1
ATOM 4901 O O . THR A 1 613 ? 20.514 -12.125 -21.604 1.00 89.81 613 THR A O 1
ATOM 4904 N N . ASP A 1 614 ? 22.106 -13.700 -21.556 1.00 87.56 614 ASP A N 1
ATOM 4905 C CA . ASP A 1 614 ? 23.218 -12.742 -21.445 1.00 87.56 614 ASP A CA 1
ATOM 4906 C C . ASP A 1 614 ? 23.328 -11.783 -22.643 1.00 87.56 614 ASP A C 1
ATOM 4908 O O . ASP A 1 614 ? 23.794 -10.659 -22.479 1.00 87.56 614 ASP A O 1
ATOM 4912 N N . ALA A 1 615 ? 22.808 -12.166 -23.816 1.00 89.25 615 ALA A N 1
ATOM 4913 C CA . ALA A 1 615 ? 22.681 -11.272 -24.971 1.00 89.25 615 ALA A CA 1
ATOM 4914 C C . ALA A 1 615 ? 21.726 -10.090 -24.718 1.00 89.25 615 ALA A C 1
ATOM 4916 O O . ALA A 1 615 ? 21.895 -9.029 -25.303 1.00 89.25 615 ALA A O 1
ATOM 4917 N N . ASN A 1 616 ? 20.748 -10.261 -23.823 1.00 90.44 616 ASN A N 1
ATOM 4918 C CA . ASN A 1 616 ? 19.764 -9.238 -23.470 1.00 90.44 616 ASN A CA 1
ATOM 4919 C C . ASN A 1 616 ? 20.193 -8.407 -22.246 1.00 90.44 616 ASN A C 1
ATOM 4921 O O . ASN A 1 616 ? 19.417 -7.592 -21.741 1.00 90.44 616 ASN A O 1
ATOM 4925 N N . LEU A 1 617 ? 21.416 -8.601 -21.739 1.00 90.31 617 LEU A N 1
ATOM 4926 C CA . LEU A 1 617 ? 21.959 -7.817 -20.633 1.00 90.31 617 LEU A CA 1
ATOM 4927 C C . LEU A 1 617 ? 22.644 -6.546 -21.148 1.00 90.31 617 LEU A C 1
ATOM 4929 O O . LEU A 1 617 ? 23.428 -6.589 -22.087 1.00 90.31 617 LEU A O 1
ATOM 4933 N N . ASN A 1 618 ? 22.424 -5.421 -20.459 1.00 90.88 618 ASN A N 1
ATOM 4934 C CA . ASN A 1 618 ? 23.050 -4.125 -20.768 1.00 90.88 618 ASN A CA 1
ATOM 4935 C C . ASN A 1 618 ? 22.831 -3.628 -22.211 1.00 90.88 618 ASN A C 1
ATOM 4937 O O . ASN A 1 618 ? 23.699 -2.948 -22.757 1.00 90.88 618 ASN A O 1
ATOM 4941 N N . LEU A 1 619 ? 21.672 -3.928 -22.799 1.00 92.62 619 LEU A N 1
ATOM 4942 C CA . LEU A 1 619 ? 21.288 -3.408 -24.110 1.00 92.62 619 LEU A CA 1
ATOM 4943 C C . LEU A 1 619 ? 21.250 -1.875 -24.121 1.00 92.62 619 LEU A C 1
ATOM 4945 O O . LEU A 1 619 ? 20.833 -1.230 -23.151 1.00 92.62 619 LEU A O 1
ATOM 4949 N N . THR A 1 620 ? 21.629 -1.294 -25.254 1.00 93.19 620 THR A N 1
ATOM 4950 C CA . THR A 1 620 ? 21.319 0.104 -25.563 1.00 93.19 620 THR A CA 1
ATOM 4951 C C . THR A 1 620 ? 19.825 0.272 -25.864 1.00 93.19 620 THR A C 1
ATOM 4953 O O . THR A 1 620 ? 19.099 -0.698 -26.092 1.00 93.19 620 THR A O 1
ATOM 4956 N N . VAL A 1 621 ? 19.334 1.515 -25.862 1.00 91.69 621 VAL A N 1
ATOM 4957 C CA . VAL A 1 621 ? 17.911 1.797 -26.130 1.00 91.69 621 VAL A CA 1
ATOM 4958 C C . VAL A 1 621 ? 17.505 1.301 -27.521 1.00 91.69 621 VAL A C 1
ATOM 4960 O O . VAL A 1 621 ? 16.460 0.668 -27.659 1.00 91.69 621 VAL A O 1
ATOM 4963 N N . ASP A 1 622 ? 18.343 1.525 -28.533 1.00 92.94 622 ASP A N 1
ATOM 4964 C CA . ASP A 1 622 ? 18.041 1.139 -29.914 1.00 92.94 622 ASP A CA 1
ATOM 4965 C C . ASP A 1 622 ? 18.054 -0.382 -30.110 1.00 92.94 622 ASP A C 1
ATOM 4967 O O . ASP A 1 622 ? 17.140 -0.927 -30.733 1.00 92.94 622 ASP A O 1
ATOM 4971 N N . GLU A 1 623 ? 19.025 -1.087 -29.520 1.00 92.75 623 GLU A N 1
ATOM 4972 C CA . GLU A 1 623 ? 19.059 -2.558 -29.513 1.00 92.75 623 GLU A CA 1
ATOM 4973 C C . GLU A 1 623 ? 17.830 -3.133 -28.799 1.00 92.75 623 GLU A C 1
ATOM 4975 O O . GLU A 1 623 ? 17.162 -4.021 -29.328 1.00 92.75 623 GLU A O 1
ATOM 4980 N N . GLY A 1 624 ? 17.464 -2.574 -27.640 1.00 92.94 624 GLY A N 1
ATOM 4981 C CA . GLY A 1 624 ? 16.262 -2.971 -26.906 1.00 92.94 624 GLY A CA 1
ATOM 4982 C C . GLY A 1 624 ? 14.985 -2.803 -27.734 1.00 92.94 624 GLY A C 1
ATOM 4983 O O . GLY A 1 624 ? 14.121 -3.682 -27.733 1.00 92.94 624 GLY A O 1
ATOM 4984 N N . VAL A 1 625 ? 14.875 -1.719 -28.508 1.00 94.44 625 VAL A N 1
ATOM 4985 C CA . VAL A 1 625 ? 13.747 -1.493 -29.427 1.00 94.44 625 VAL A CA 1
ATOM 4986 C C . VAL A 1 625 ? 13.745 -2.501 -30.580 1.00 94.44 625 VAL A C 1
ATOM 4988 O O . VAL A 1 625 ? 12.671 -2.953 -30.987 1.00 94.44 625 VAL A O 1
ATOM 4991 N N . GLN A 1 626 ? 14.905 -2.879 -31.119 1.00 94.50 626 GLN A N 1
ATOM 4992 C CA . GLN A 1 626 ? 14.995 -3.901 -32.168 1.00 94.50 626 GLN A CA 1
ATOM 4993 C C . GLN A 1 626 ? 14.557 -5.277 -31.655 1.00 94.50 626 GLN A C 1
ATOM 4995 O O . GLN A 1 626 ? 13.729 -5.927 -32.300 1.00 94.50 626 GLN A O 1
ATOM 5000 N N . VAL A 1 627 ? 15.028 -5.677 -30.471 1.00 94.88 627 VAL A N 1
ATOM 5001 C CA . VAL A 1 627 ? 14.614 -6.922 -29.805 1.00 94.88 627 VAL A CA 1
ATOM 5002 C C . VAL A 1 627 ? 13.110 -6.909 -29.529 1.00 94.88 627 VAL A C 1
ATOM 5004 O O . VAL A 1 627 ? 12.417 -7.870 -29.862 1.00 94.88 627 VAL A O 1
ATOM 5007 N N . ALA A 1 628 ? 12.569 -5.800 -29.017 1.00 94.81 628 ALA A N 1
ATOM 5008 C CA . ALA A 1 628 ? 11.135 -5.643 -28.777 1.00 94.81 628 ALA A CA 1
ATOM 5009 C C . ALA A 1 628 ? 10.303 -5.774 -30.064 1.00 94.81 628 ALA A C 1
ATOM 5011 O O . ALA A 1 628 ? 9.282 -6.464 -30.079 1.00 94.81 628 ALA A O 1
ATOM 5012 N N . LYS A 1 629 ? 10.739 -5.145 -31.165 1.00 94.88 629 LYS A N 1
ATOM 5013 C CA . LYS A 1 629 ? 10.072 -5.253 -32.475 1.00 94.88 629 LYS A CA 1
ATOM 5014 C C . LYS A 1 629 ? 10.088 -6.683 -33.003 1.00 94.88 629 LYS A C 1
ATOM 5016 O O . LYS A 1 629 ? 9.076 -7.133 -33.535 1.00 94.88 629 LYS A O 1
ATOM 5021 N N . TYR A 1 630 ? 11.217 -7.375 -32.878 1.00 94.69 630 TYR A N 1
ATOM 5022 C CA . TYR A 1 630 ? 11.332 -8.774 -33.276 1.00 94.69 630 TYR A CA 1
ATOM 5023 C C . TYR A 1 630 ? 10.393 -9.659 -32.449 1.00 94.69 630 TYR A C 1
ATOM 5025 O O . TYR A 1 630 ? 9.573 -10.376 -33.018 1.00 94.69 630 TYR A O 1
ATOM 5033 N N . PHE A 1 631 ? 10.442 -9.532 -31.121 1.00 94.12 631 PHE A N 1
ATOM 5034 C CA . PHE A 1 631 ? 9.608 -10.292 -30.192 1.00 94.12 631 PHE A CA 1
ATOM 5035 C C . PHE A 1 631 ? 8.112 -10.116 -30.477 1.00 94.12 631 PHE A C 1
ATOM 5037 O O . PHE A 1 631 ? 7.406 -11.099 -30.683 1.00 94.12 631 PHE A O 1
ATOM 5044 N N . LEU A 1 632 ? 7.631 -8.871 -30.573 1.00 93.19 632 LEU A N 1
ATOM 5045 C CA . LEU A 1 632 ? 6.210 -8.594 -30.805 1.00 93.19 632 LEU A CA 1
ATOM 5046 C C . LEU A 1 632 ? 5.718 -9.106 -32.165 1.00 93.19 632 LEU A C 1
ATOM 5048 O O . LEU A 1 632 ? 4.570 -9.521 -32.267 1.00 93.19 632 LEU A O 1
ATOM 5052 N N . ARG A 1 633 ? 6.563 -9.102 -33.205 1.00 93.25 633 ARG A N 1
ATOM 5053 C CA . ARG A 1 633 ? 6.201 -9.646 -34.526 1.00 93.25 633 ARG A CA 1
ATOM 5054 C C . ARG A 1 633 ? 6.088 -11.167 -34.525 1.00 93.25 633 ARG A C 1
ATOM 5056 O O . ARG A 1 633 ? 5.210 -11.692 -35.198 1.00 93.25 633 ARG A O 1
ATOM 5063 N N . GLN A 1 634 ? 6.964 -11.855 -33.795 1.00 93.31 634 GLN A N 1
ATOM 5064 C CA . GLN A 1 634 ? 6.910 -13.314 -33.670 1.00 93.31 634 GLN A CA 1
ATOM 5065 C C . GLN A 1 634 ? 5.712 -13.747 -32.820 1.00 93.31 634 GLN A C 1
ATOM 5067 O O . GLN A 1 634 ? 4.948 -14.609 -33.231 1.00 93.31 634 GLN A O 1
ATOM 5072 N N . MET A 1 635 ? 5.498 -13.099 -31.672 1.00 89.19 635 MET A N 1
ATOM 5073 C CA . MET A 1 635 ? 4.421 -13.462 -30.741 1.00 89.19 635 MET A CA 1
ATOM 5074 C C . MET A 1 635 ? 3.018 -13.061 -31.219 1.00 89.19 635 MET A C 1
ATOM 5076 O O . MET A 1 635 ? 2.035 -13.576 -30.704 1.00 89.19 635 MET A O 1
ATOM 5080 N N . ALA A 1 636 ? 2.902 -12.150 -32.192 1.00 88.31 636 ALA A N 1
ATOM 5081 C CA . ALA A 1 636 ? 1.615 -11.771 -32.784 1.00 88.31 636 ALA A CA 1
ATOM 5082 C C . ALA A 1 636 ? 1.079 -12.788 -33.812 1.00 88.31 636 ALA A C 1
ATOM 5084 O O . ALA A 1 636 ? -0.011 -12.590 -34.350 1.00 88.31 636 ALA A O 1
ATOM 5085 N N . GLN A 1 637 ? 1.838 -13.843 -34.124 1.00 89.62 637 GLN A N 1
ATOM 5086 C CA . GLN A 1 637 ? 1.370 -14.932 -34.981 1.00 89.62 637 GLN A CA 1
ATOM 5087 C C . GLN A 1 637 ? 0.249 -15.725 -34.283 1.00 89.62 637 GLN A C 1
ATOM 5089 O O . GLN A 1 637 ? 0.212 -15.774 -33.051 1.00 89.62 637 GLN A O 1
ATOM 5094 N N . PRO A 1 638 ? -0.687 -16.334 -35.037 1.00 86.00 638 PRO A N 1
ATOM 5095 C CA . PRO A 1 638 ? -1.747 -17.137 -34.442 1.00 86.00 638 PRO A CA 1
ATOM 5096 C C . PRO A 1 638 ? -1.135 -18.325 -33.693 1.00 86.00 638 PRO A C 1
ATOM 5098 O O . PRO A 1 638 ? -0.448 -19.150 -34.284 1.00 86.00 638 PRO A O 1
ATOM 5101 N N . PHE A 1 639 ? -1.385 -18.390 -32.387 1.00 82.69 639 PHE A N 1
ATOM 5102 C CA . PHE A 1 639 ? -0.942 -19.479 -31.524 1.00 82.69 639 PHE A CA 1
ATOM 5103 C C . PHE A 1 639 ? -2.162 -20.298 -31.110 1.00 82.69 639 PHE A C 1
ATOM 5105 O O . PHE A 1 639 ? -3.005 -19.824 -30.337 1.00 82.69 639 PHE A O 1
ATOM 5112 N N . HIS A 1 640 ? -2.302 -21.497 -31.675 1.00 85.38 640 HIS A N 1
ATOM 5113 C CA . HIS A 1 640 ? -3.483 -22.325 -31.467 1.00 85.38 640 HIS A CA 1
ATOM 5114 C C . HIS A 1 640 ? -3.347 -23.172 -30.200 1.00 85.38 640 HIS A C 1
ATOM 5116 O O . HIS A 1 640 ? -2.265 -23.393 -29.658 1.00 85.38 640 HIS A O 1
ATOM 5122 N N . ARG A 1 641 ? -4.482 -23.661 -29.692 1.00 82.75 641 ARG A N 1
ATOM 5123 C CA . ARG A 1 641 ? -4.499 -24.540 -28.514 1.00 82.75 641 ARG A CA 1
ATOM 5124 C C . ARG A 1 641 ? -3.774 -25.863 -28.779 1.00 82.75 641 ARG A C 1
ATOM 5126 O O . ARG A 1 641 ? -3.221 -26.436 -27.848 1.00 82.75 641 ARG A O 1
ATOM 5133 N N . GLU A 1 642 ? -3.774 -26.327 -30.025 1.00 81.75 642 GLU A N 1
ATOM 5134 C CA . GLU A 1 642 ? -3.125 -27.576 -30.438 1.00 81.75 642 GLU A CA 1
ATOM 5135 C C . GLU A 1 642 ? -1.610 -27.533 -30.218 1.00 81.75 642 GLU A C 1
ATOM 5137 O O . GLU A 1 642 ? -1.052 -28.494 -29.699 1.00 81.75 642 GLU A O 1
ATOM 5142 N N . ASP A 1 643 ? -0.978 -26.378 -30.449 1.00 81.50 643 ASP A N 1
ATOM 5143 C CA . ASP A 1 643 ? 0.458 -26.164 -30.221 1.00 81.50 643 ASP A CA 1
ATOM 5144 C C . ASP A 1 643 ? 0.851 -26.247 -28.731 1.00 81.50 643 ASP A C 1
ATOM 5146 O O . ASP A 1 643 ? 2.025 -26.383 -28.384 1.00 81.50 643 ASP A O 1
ATOM 5150 N N . GLN A 1 644 ? -0.129 -26.144 -27.826 1.00 80.12 644 GLN A N 1
ATOM 5151 C CA . GLN A 1 644 ? 0.080 -26.182 -26.376 1.00 80.12 644 GLN A CA 1
ATOM 5152 C C . GLN A 1 644 ? -0.058 -27.592 -25.791 1.00 80.12 644 GLN A C 1
ATOM 5154 O O . GLN A 1 644 ? 0.496 -27.863 -24.717 1.00 80.12 644 GLN A O 1
ATOM 5159 N N . LEU A 1 645 ? -0.804 -28.476 -26.463 1.00 81.25 645 LEU A N 1
ATOM 5160 C CA . LEU A 1 645 ? -1.117 -29.815 -25.969 1.00 81.25 645 LEU A CA 1
ATOM 5161 C C . LEU A 1 645 ? 0.159 -30.663 -25.866 1.00 81.25 645 LEU A C 1
ATOM 5163 O O . LEU A 1 645 ? 0.916 -30.800 -26.820 1.00 81.25 645 LEU A O 1
ATOM 5167 N N . GLY A 1 646 ? 0.407 -31.236 -24.687 1.00 70.25 646 GLY A N 1
ATOM 5168 C CA . GLY A 1 646 ? 1.600 -32.045 -24.393 1.00 70.25 646 GLY A CA 1
ATOM 5169 C C . GLY A 1 646 ? 2.845 -31.249 -23.968 1.00 70.25 646 GLY A C 1
ATOM 5170 O O . GLY A 1 646 ? 3.854 -31.846 -23.579 1.00 70.25 646 GLY A O 1
ATOM 5171 N N . LEU A 1 647 ? 2.797 -29.911 -23.991 1.00 79.00 647 LEU A N 1
ATOM 5172 C CA . LEU A 1 647 ? 3.878 -29.045 -23.503 1.00 79.00 647 LEU A CA 1
ATOM 5173 C C . LEU A 1 647 ? 3.433 -28.188 -22.319 1.00 79.00 647 LEU A C 1
ATOM 5175 O O . LEU A 1 647 ? 3.940 -28.355 -21.213 1.00 79.00 647 LEU A O 1
ATOM 5179 N N . SER A 1 648 ? 2.506 -27.259 -22.554 1.00 81.62 648 SER A N 1
ATOM 5180 C CA . SER A 1 648 ? 2.027 -26.296 -21.553 1.00 81.62 648 SER A CA 1
ATOM 5181 C C . SER A 1 648 ? 0.590 -26.562 -21.103 1.00 81.62 648 SER A C 1
ATOM 5183 O O . SER A 1 648 ? 0.179 -26.042 -20.065 1.00 81.62 648 SER A O 1
ATOM 5185 N N . LEU A 1 649 ? -0.150 -27.386 -21.849 1.00 84.81 649 LEU A N 1
ATOM 5186 C CA . LEU A 1 649 ? -1.523 -27.795 -21.573 1.00 84.81 649 LEU A CA 1
ATOM 5187 C C . LEU A 1 649 ? -1.606 -29.323 -21.653 1.00 84.81 649 LEU A C 1
ATOM 5189 O O . LEU A 1 649 ? -1.059 -29.933 -22.570 1.00 84.81 649 LEU A O 1
ATOM 5193 N N . LEU A 1 650 ? -2.278 -29.942 -20.686 1.00 86.38 650 LEU A N 1
ATOM 5194 C CA . LEU A 1 650 ? -2.415 -31.396 -20.601 1.00 86.38 650 LEU A CA 1
ATOM 5195 C C . LEU A 1 650 ? -3.884 -31.785 -20.769 1.00 86.38 650 LEU A C 1
ATOM 5197 O O . LEU A 1 650 ? -4.775 -31.129 -20.226 1.00 86.38 650 LEU A O 1
ATOM 5201 N N . SER A 1 651 ? -4.130 -32.839 -21.542 1.00 88.12 651 SER A N 1
ATOM 5202 C CA . SER A 1 651 ? -5.442 -33.490 -21.632 1.00 88.12 651 SER A CA 1
ATOM 5203 C C . SER A 1 651 ? -5.627 -34.525 -20.515 1.00 88.12 651 SER A C 1
ATOM 5205 O O . SER A 1 651 ? -4.661 -34.920 -19.864 1.00 88.12 651 SER A O 1
ATOM 5207 N N . LEU A 1 652 ? -6.868 -34.975 -20.298 1.00 87.69 652 LEU A N 1
ATOM 5208 C CA . LEU A 1 652 ? -7.180 -36.000 -19.292 1.00 87.69 652 LEU A CA 1
ATOM 5209 C C . LEU A 1 652 ? -6.406 -37.303 -19.548 1.00 87.69 652 LEU A C 1
ATOM 5211 O O . LEU A 1 652 ? -5.787 -37.826 -18.632 1.00 87.69 652 LEU A O 1
ATOM 5215 N N . GLU A 1 653 ? -6.349 -37.758 -20.801 1.00 86.19 653 GLU A N 1
ATOM 5216 C CA . GLU A 1 653 ? -5.617 -38.974 -21.188 1.00 86.19 653 GLU A CA 1
ATOM 5217 C C . GLU A 1 653 ? -4.102 -38.836 -20.963 1.00 86.19 653 GLU A C 1
ATOM 5219 O O . GLU A 1 653 ? -3.435 -39.767 -20.522 1.00 86.19 653 GLU A O 1
ATOM 5224 N N . GLN A 1 654 ? -3.543 -37.646 -21.208 1.00 84.44 654 GLN A N 1
ATOM 5225 C CA . GLN A 1 654 ? -2.122 -37.386 -20.960 1.00 84.44 654 GLN A CA 1
ATOM 5226 C C . GLN A 1 654 ? -1.784 -37.377 -19.466 1.00 84.44 654 GLN A C 1
ATOM 5228 O O . GLN A 1 654 ? -0.685 -37.788 -19.102 1.00 84.44 654 GLN A O 1
ATOM 5233 N N . LEU A 1 655 ? -2.702 -36.955 -18.591 1.00 85.75 655 LEU A N 1
ATOM 5234 C CA . LEU A 1 655 ? -2.484 -36.975 -17.139 1.00 85.75 655 LEU A CA 1
ATOM 5235 C C . LEU A 1 655 ? -2.399 -38.397 -16.570 1.00 85.75 655 LEU A C 1
ATOM 5237 O O . LEU A 1 655 ? -1.704 -38.604 -15.579 1.00 85.75 655 LEU A O 1
ATOM 5241 N N . GLU A 1 656 ? -3.063 -39.366 -17.201 1.00 86.88 656 GLU A N 1
ATOM 5242 C CA . GLU A 1 656 ? -2.991 -40.781 -16.814 1.00 86.88 656 GLU A CA 1
ATOM 5243 C C . GLU A 1 656 ? -1.694 -41.460 -17.284 1.00 86.88 656 GLU A C 1
ATOM 5245 O O . GLU A 1 656 ? -1.340 -42.535 -16.800 1.00 86.88 656 GLU A O 1
ATOM 5250 N N . SER A 1 657 ? -0.947 -40.836 -18.203 1.00 89.50 657 SER A N 1
ATOM 5251 C CA . SER A 1 657 ? 0.314 -41.393 -18.696 1.00 89.50 657 SER A CA 1
ATOM 5252 C C . SER A 1 657 ? 1.445 -41.264 -17.666 1.00 89.50 657 SER A C 1
ATOM 5254 O O . SER A 1 657 ? 1.764 -40.175 -17.180 1.00 89.50 657 SER A O 1
ATOM 5256 N N . GLU A 1 658 ? 2.130 -42.378 -17.384 1.00 85.12 658 GLU A N 1
ATOM 5257 C CA . GLU A 1 658 ? 3.284 -42.391 -16.472 1.00 85.12 658 GLU A CA 1
ATOM 5258 C C . GLU A 1 658 ? 4.417 -41.460 -16.930 1.00 85.12 658 GLU A C 1
ATOM 5260 O O . GLU A 1 658 ? 5.133 -40.892 -16.107 1.00 85.12 658 GLU A O 1
ATOM 5265 N N . GLU A 1 659 ? 4.587 -41.279 -18.242 1.00 85.56 659 GLU A N 1
ATOM 5266 C CA . GLU A 1 659 ? 5.606 -40.392 -18.807 1.00 85.56 659 GLU A CA 1
ATOM 5267 C C . GLU A 1 659 ? 5.353 -38.926 -18.433 1.00 85.56 659 GLU A C 1
ATOM 5269 O O . GLU A 1 659 ? 6.277 -38.214 -18.028 1.00 85.56 659 GLU A O 1
ATOM 5274 N N . THR A 1 660 ? 4.093 -38.487 -18.485 1.00 84.12 660 THR A N 1
ATOM 5275 C CA . THR A 1 660 ? 3.714 -37.126 -18.093 1.00 84.12 660 THR A CA 1
ATOM 5276 C C . THR A 1 660 ? 3.884 -36.926 -16.590 1.00 84.12 660 THR A C 1
ATOM 5278 O O . THR A 1 660 ? 4.407 -35.892 -16.180 1.00 84.12 660 THR A O 1
ATOM 5281 N N . LEU A 1 661 ? 3.538 -37.920 -15.765 1.00 83.62 661 LEU A N 1
ATOM 5282 C CA . LEU A 1 661 ? 3.763 -37.864 -14.316 1.00 83.62 661 LEU A CA 1
ATOM 5283 C C . LEU A 1 661 ? 5.255 -37.740 -13.974 1.00 83.62 661 LEU A C 1
ATOM 5285 O O . LEU A 1 661 ? 5.629 -36.847 -13.214 1.00 83.62 661 LEU A O 1
ATOM 5289 N N . ARG A 1 662 ? 6.127 -38.536 -14.609 1.00 85.75 662 ARG A N 1
ATOM 5290 C CA . ARG A 1 662 ? 7.590 -38.416 -14.437 1.00 85.75 662 ARG A CA 1
ATOM 5291 C C . ARG A 1 662 ? 8.109 -37.046 -14.864 1.00 85.75 662 ARG A C 1
ATOM 5293 O O . ARG A 1 662 ? 8.983 -36.483 -14.208 1.00 85.75 662 ARG A O 1
ATOM 5300 N N . ARG A 1 663 ? 7.575 -36.484 -15.951 1.00 84.44 663 ARG A N 1
ATOM 5301 C CA . ARG A 1 663 ? 7.940 -35.138 -16.409 1.00 84.44 663 ARG A CA 1
ATOM 5302 C C . ARG A 1 663 ? 7.496 -34.059 -15.417 1.00 84.44 663 ARG A C 1
ATOM 5304 O O . ARG A 1 663 ? 8.263 -33.137 -15.154 1.00 84.44 663 ARG A O 1
ATOM 5311 N N . ILE A 1 664 ? 6.299 -34.178 -14.842 1.00 84.44 664 ILE A N 1
ATOM 5312 C CA . ILE A 1 664 ? 5.804 -33.267 -13.797 1.00 84.44 664 ILE A CA 1
ATOM 5313 C C . ILE A 1 664 ? 6.687 -33.356 -12.546 1.00 84.44 664 ILE A C 1
ATOM 5315 O O . ILE A 1 664 ? 7.057 -32.320 -11.997 1.00 84.44 664 ILE A O 1
ATOM 5319 N N . GLU A 1 665 ? 7.087 -34.560 -12.129 1.00 84.69 665 GLU A N 1
ATOM 5320 C CA . GLU A 1 665 ? 8.010 -34.755 -11.003 1.00 84.69 665 GLU A CA 1
ATOM 5321 C C . GLU A 1 665 ? 9.374 -34.099 -11.249 1.00 84.69 665 GLU A C 1
ATOM 5323 O O . GLU A 1 665 ? 9.903 -33.429 -10.362 1.00 84.69 665 GLU A O 1
ATOM 5328 N N . GLN A 1 666 ? 9.927 -34.223 -12.460 1.00 84.94 666 GLN A N 1
ATOM 5329 C CA . GLN A 1 666 ? 11.183 -33.562 -12.832 1.00 84.94 666 GLN A CA 1
ATOM 5330 C C . GLN A 1 666 ? 11.073 -32.035 -12.772 1.00 84.94 666 GLN A C 1
ATOM 5332 O O . GLN A 1 666 ? 11.982 -31.378 -12.269 1.00 84.94 666 GLN A O 1
ATOM 5337 N N . ILE A 1 667 ? 9.961 -31.468 -13.247 1.00 81.50 667 ILE A N 1
ATOM 5338 C CA . ILE A 1 667 ? 9.710 -30.021 -13.181 1.00 81.50 667 ILE A CA 1
ATOM 5339 C C . ILE A 1 667 ? 9.567 -29.571 -11.720 1.00 81.50 667 ILE A C 1
ATOM 5341 O O . ILE A 1 667 ? 10.125 -28.546 -11.336 1.00 81.50 667 ILE A O 1
ATOM 5345 N N . ALA A 1 668 ? 8.871 -30.349 -10.887 1.00 77.25 668 ALA A N 1
ATOM 5346 C CA . ALA A 1 668 ? 8.694 -30.043 -9.469 1.00 77.25 668 ALA A CA 1
ATOM 5347 C C . ALA A 1 668 ? 10.015 -30.082 -8.683 1.00 77.25 668 ALA A C 1
ATOM 5349 O O . ALA A 1 668 ? 10.212 -29.256 -7.802 1.00 77.25 668 ALA A O 1
ATOM 5350 N N . GLN A 1 669 ? 10.933 -30.998 -9.010 1.00 70.44 669 GLN A N 1
ATOM 5351 C CA . GLN A 1 669 ? 12.256 -31.087 -8.370 1.00 70.44 669 GLN A CA 1
ATOM 5352 C C . GLN A 1 669 ? 13.210 -29.945 -8.764 1.00 70.44 669 GLN A C 1
ATOM 5354 O O . GLN A 1 669 ? 14.198 -29.708 -8.071 1.00 70.44 669 GLN A O 1
ATOM 5359 N N . GLN A 1 670 ? 12.943 -29.255 -9.878 1.00 62.19 670 GLN A N 1
ATOM 5360 C CA . GLN A 1 670 ? 13.729 -28.105 -10.343 1.00 62.19 670 GLN A CA 1
ATOM 5361 C C . GLN A 1 670 ? 13.286 -26.765 -9.723 1.00 62.19 670 GLN A C 1
ATOM 5363 O O . GLN A 1 670 ? 14.034 -25.783 -9.801 1.00 62.19 670 GLN A O 1
ATOM 5368 N N . LEU A 1 671 ? 12.098 -26.712 -9.110 1.00 51.16 671 LEU A N 1
ATOM 5369 C CA . LEU A 1 671 ? 11.567 -25.557 -8.374 1.00 51.16 671 LEU A CA 1
ATOM 5370 C C . LEU A 1 671 ? 12.159 -25.520 -6.961 1.00 51.16 671 LEU A C 1
ATOM 5372 O O . LEU A 1 671 ? 12.817 -24.494 -6.645 1.00 51.16 671 LEU A O 1
#

Sequence (671 aa):
MYPPSPQVTPLRFGKDVDGKCHSLTASYVRAQYQQDPSLPHCRFYEEFDVHGRQVPLPAGIYNLDDLKAVGRRQGWCPYFLARYSILHANVVVYSYHYLLDPKIADLVSKELARKAVVVFDEAHNIDNVCIDSMSVNLTRRTLDRCQGNLETLQKAVLRIKETDEQRLREEYRRLVEGLREASTARETNAHLANPVLPDEVLQEAVPGSIRTAEHFLGFLRRLLEYVKWRLRVQHVVQESPPAFLSSLAQRVCIQRKPLRFCAERLRSLLHTLEIADLADFSPLTLLANFATLVSTYSKGKHTTSCLCWAPCQLQSGSQQSPEDCVGSVGVGEGLKGRGTDSAAPAARLNVDGLLVYFPYDYIYPEQFSYMLELKRTLDAKGHGVLEMPSGTGKTVSLLALIMAYQRAYPLEVTKLIYCSRTVPEIEKVIEELRKLLNFYEKQEGEKLPFLGLALSSRKNLCIHPEGILENIQRNKLLFIETQDGAETSVALEKYQEACENGRGAILLSVARGKVSEGIDFVHHFGRAVIMFGVPYVYTQSRILKARLEYLRDQFQIRENDFLTFDAMRHAAQCVGRAIRGKTDYGLMVFADKRFARADKRGKLPRWIQEHLTDANLNLTVDEGVQVAKYFLRQMAQPFHREDQLGLSLLSLEQLESEETLRRIEQIAQQL

Foldseek 3Di:
DDDAPPVLVVDDDPQSSLLQQCLADPPVQVVVCVVPVVGHHHQQDVLCVVPVLVDQDPDDDDDPVNLVVVCVVSSHDSVVNVLSNLLVDPDDDDDPCCCQQQQNNVSRVVSDDPPDDDDDDPCLCVVVSNCVSLDFDDDPVLLVLLVVVLVVLVVLVVVCVVVPVPLLVVQLVCLQVACVVVVVVCNRPDDTDQRDDDPVLSRDRADPQCSHPVSLSVVLVLLSVVVVVLLVDAAKDKDALVRVQVVCCVPSVDHLRNLLCQLVSVVSSCSSSSDSGCSSVVSVSSSSSVSNSSSRPRDPPPDRPMDIRHHPPPPPPDPDDDDDDDDDDDDDDDDDDDDDDDDDDFPFDQQPNFTFGQLDPDADPVLSVQLNVVVVCLVVVHDDDDDDDPPRCNLRSVLRSVVSVCVVCVPRQVDDDDDDDDPVVLVVSVVSNVSRQVSVCVVPVDRDPDDDDDDDDCVVPPPDPDDPVVVVCVQAAEAEDDLDPVSNVVSVVVQVVRQVVPSHHDYHYQLPHPCLPPPAQPASSAQEDEADDQRFDDPPDPVLVSVQVVCCVNVVDHSVLVRLLVSLSSLLSSQVSQDDDPLGHHHYHYNDLVCLDCSNVVSHDPVVNVPCDPVNHPDDPVRSVVVSVVVCVVSVPDDDPVNCYPPPDDDPVRVPDPVSVVVVVVVVVVD

InterPro domains:
  IPR001945 RAD3/XPD [PR00852] (160-179)
  IPR001945 RAD3/XPD [PR00852] (195-213)
  IPR001945 RAD3/XPD [PR00852] (220-241)
  IPR001945 RAD3/XPD [PR00852] (259-281)
  IPR001945 RAD3/XPD [PR00852] (547-569)
  IPR001945 RAD3/XPD [PR00852] (618-638)
  IPR002464 DNA/RNA helicase, ATP-dependent, DEAH-box type, conserved site [PS00690] (116-125)
  IPR006554 Helicase-like, DEXD box c2 type [SM00488] (2-167)
  IPR006554 Helicase-like, DEXD box c2 type [SM00488] (354-602)
  IPR006555 ATP-dependent helicase, C-terminal [PF13307] (473-610)
  IPR006555 ATP-dependent helicase, C-terminal [SM00491] (452-597)
  IPR010614 RAD3-like helicase, DEAD [PF06733] (7-143)
  IPR010614 RAD3-like helicase, DEAD [PF06733] (418-466)
  IPR010643 Helical and beta-bridge domain [PF06777] (157-300)
  IPR013020 ATP-dependent helicase Rad3/Chl1-like [TIGR00604] (6-301)
  IPR014013 Helicase superfamily 1/2, ATP-binding domain, DinG/Rad3-type [PS51193] (1-170)
  IPR014013 Helicase superfamily 1/2, ATP-binding domain, DinG/Rad3-type [PS51193] (353-671)
  IPR027417 P-loop containing nucleoside triphosphate hydrolase [G3DSA:3.40.50.300] (12-176)
  IPR027417 P-loop containing nucleoside triphosphate hydrolase [G3DSA:3.40.50.300] (428-608)
  IPR027417 P-loop containing nucleoside triphosphate hydrolase [SSF52540] (358-438)

pLDDT: mean 78.37, std 16.61, range [19.36, 94.88]

Secondary structure (DSSP, 8-state):
-PPS-TTTTT--SHHHHHHHHHHHH-HHHHHHHHH-TTS---HHHHHIIIIITTSPPPSS---HHHHHHHHHHHT--HHHHHHHHTTT-S-----THHHH-HHHHHHHHTTS-TT-----TTGGGHHHHHHHHH-----HHHHHHHHHHHHHHHHHHHHHHHH-HHHHHHHHHHHHH-TTHHHHTTTT------S---TTGGGSPPPGGGSSHHHHHHHHHHHHHHHHHHHT-SS-EEE-HHHHHHHHHHHH---HHHHHTHHHHHHHHHHHTT-S-SSTTHHHHHHHHHHHHHHH-S--SS----EEE--TTS---S------------------PPP--------EEEETTEEEE-SSS---HHHHHHHHHHHHHHHTT--------TTS-HHHHHHHHHHHHHHH-TTT--------SSHHHHHHHHHHHHHHHHHHHHHHSS-----------HHHH------HHHHHHHHSEEEE--S-HHHHHHHHHHHHHHHHTTS-EEEE--TTSSHHHH----TTTTSEEEEES-----TT-HHHHHHHHHHHHHH---HHHHHHHHHHHHHHHHHHTT--STT---EEEEESGGGGSHHHHTTS-HHHHTT--GGGTT--HHHHHHHHHHHHHHHTS---SGGGBTTTB--HHHHH-HHHHHHHHHHHHH-

Organism: Hipposideros armiger (NCBI:txid186990)

Radius of gyration: 36.57 Å; chains: 1; bounding box: 94×109×77 Å